Protein 9FEJ (pdb70)

Sequence (635 aa):
ASFVPLVGDPKLEGSYFSWVNNQPSAMDDYSLVKTVAAIRTAFGPSINRAPSFKDVTQLVVVTRTGVKHYKANDPQYLRFQKELADALQQFEPSKQLTLGVTGLGLTRDFGTMYTHGAVFMNPTLSPRVDRLGETGGELPSDYMLALSIMSEIYFEEFKPAKVRTNGKSKTGLPNNTKDAREKKKFFMSLMDHGTGWSSALAKGDYSYSAKYYGSAPITLPTYRDQLEKPGKKRDGYDFLGNAVVAADKSIPSKYSQGVDGLHALRRRTAYAVSYAAATPMQCFVAGCRHIALERYGETWHEHDAEDIIRRIYKYGFYELYDASAFDTGFSWKEITTMIDAIPGITDLARDYMRSVHRLPLLITSDVRGVKGAYLLNMDKYSPGLQSGVPSVSDFGKIRGAAQWSYGLMVLGAIRYQSRAQLKTEFKTLLKHGRPDFAMQNRGDDTMPLAARQKDLQKWCEIVEGFKFCKWEKDTGKKFIGRVLYQRTPESKVVAYSDIVTMLEKTFINERSMFSAHRPFAATGNVMRYEMNMAHPAFGAVMDVVDTIMLKHFGVTYKECFVGAQALEKELNNGVELPDYAGLNQATRDFILDPDVIHYKWRESDIDPRVLDMVMPTSLEPDLCEEAVHKFGFVK

Solvent-accessible surface area: 25573 Å² total; per-residue (Å²): 76,4,35,16,67,7,31,43,91,15,166,16,69,48,78,10,77,65,70,0,93,123,43,91,49,15,2,71,104,97,0,18,96,85,0,20,56,22,0,127,124,23,21,30,109,51,11,76,133,24,14,44,68,20,96,5,19,0,0,0,11,49,73,248,136,38,67,108,93,15,70,1,33,40,59,64,1,0,128,0,3,59,44,1,0,62,30,0,110,126,14,130,78,28,170,83,41,124,36,4,0,23,44,62,0,0,16,53,52,1,6,8,2,18,0,0,2,0,1,2,1,30,26,2,28,9,14,55,4,53,127,13,8,81,30,82,19,165,29,37,98,55,0,25,37,0,0,16,0,0,0,31,2,2,1,56,86,52,127,35,18,64,8,28,30,26,17,25,42,109,1,4,2,15,44,55,45,99,69,27,184,63,0,72,135,11,0,76,36,0,3,111,50,4,74,29,0,0,43,8,0,19,158,16,58,0,12,44,0,3,132,133,46,34,0,0,0,0,0,17,15,54,64,78,16,66,42,8,127,78,79,90,152,52,106,18,70,15,2,42,6,62,73,23,124,59,5,72,29,68,27,47,97,171,47,15,63,61,16,109,55,19,17,0,4,45,29,114,42,14,25,35,17,0,16,0,0,13,7,0,2,46,0,10,0,12,0,1,39,49,24,1,4,114,99,4,13,48,0,0,17,12,142,47,23,127,28,2,24,114,7,2,84,116,13,27,70,15,48,1,1,50,14,47,64,15,63,48,13,0,10,49,131,0,0,26,33,0,0,76,11,0,52,38,0,30,99,45,2,35,60,0,6,41,10,0,0,42,0,0,2,7,4,23,6,3,32,68,51,76,107,1,0,4,0,0,0,3,26,132,11,36,3,0,9,0,43,24,2,11,0,19,16,0,0,4,9,0,3,0,0,0,0,0,0,24,0,0,25,79,57,22,34,1,186,98,168,49,87,75,45,0,38,80,62,0,55,57,0,0,110,5,48,39,116,27,6,0,0,0,0,19,10,64,25,0,0,0,0,0,39,139,100,165,37,4,106,123,0,5,112,37,0,68,45,22,154,8,14,138,5,105,120,24,128,15,33,43,0,54,32,24,0,1,22,5,172,54,98,166,36,141,5,68,11,44,29,6,0,0,39,4,0,14,99,0,2,2,14,47,70,24,9,34,36,71,46,31,35,22,5,0,24,5,0,17,12,28,34,62,64,10,105,74,8,41,0,18,44,41,0,6,101,22,0,33,81,11,0,85,146,40,22,53,26,34,0,88,106,2,1,62,25,0,55,63,43,11,98,129,98,30,139,44,61,125,16,30,99,84,81,66,8,73,38,3,0,72,18,2,22,45,55,25,28,18,26,78,112,32,11,30,44,77,26,8,35,88,166,1,6,78,86,19,3,69,8,16,6,80,45,115,28,0,82,73,0,0,104,83,0,16,6,38,171

Radius of gyration: 24.79 Å; Cα contacts (8 Å, |Δi|>4): 1225; chains: 1; bounding box: 52×70×76 Å

Structure (mmCIF, N/CA/C/O backbone):
data_9FEJ
#
_entry.id   9FEJ
#
_cell.length_a   96.666
_cell.length_b   96.666
_cell.length_c   267.586
_cell.angle_alpha   90.00
_cell.angle_beta   90.00
_cell.angle_gamma   120.00
#
_symmetry.space_group_name_H-M   'P 61 2 2'
#
loop_
_entity.id
_entity.type
_entity.pdbx_description
1 polymer 'RNA-directed RNA polymerase'
2 non-polymer 'CALCIUM ION'
#
loop_
_atom_site.group_PDB
_atom_site.id
_atom_site.type_symbol
_atom_site.label_atom_id
_atom_site.label_alt_id
_atom_site.label_comp_id
_atom_site.label_asym_id
_atom_site.label_entity_id
_atom_site.label_seq_id
_atom_site.pdbx_PDB_ins_code
_atom_site.Cartn_x
_atom_site.Cartn_y
_atom_site.Cartn_z
_atom_site.occupancy
_atom_site.B_iso_or_equiv
_atom_site.auth_seq_id
_atom_site.auth_comp_id
_atom_site.auth_asym_id
_atom_site.auth_atom_id
_atom_site.pdbx_PDB_model_num
ATOM 1 N N . ALA A 1 2 ? 13.946 -13.787 2.445 1.00 79.26 2 ALA A N 1
ATOM 2 C CA . ALA A 1 2 ? 14.601 -13.799 1.141 1.00 79.48 2 ALA A CA 1
ATOM 3 C C . ALA A 1 2 ? 15.252 -15.153 0.863 1.00 78.38 2 ALA A C 1
ATOM 4 O O . ALA A 1 2 ? 16.336 -15.221 0.285 1.00 78.05 2 ALA A O 1
ATOM 6 N N . SER A 1 3 ? 14.576 -16.229 1.273 1.00 77.99 3 SER A N 1
ATOM 7 C CA . SER A 1 3 ? 15.118 -17.573 1.096 1.00 78.37 3 SER A CA 1
ATOM 8 C C . SER A 1 3 ? 14.867 -18.110 -0.310 1.00 77.74 3 SER A C 1
ATOM 9 O O . SER A 1 3 ? 15.760 -18.716 -0.913 1.00 76.56 3 SER A O 1
ATOM 12 N N . PHE A 1 4 ? 13.666 -17.908 -0.846 1.00 78.25 4 PHE A N 1
ATOM 13 C CA . PHE A 1 4 ? 13.319 -18.367 -2.185 1.00 78.50 4 PHE A CA 1
ATOM 14 C C . PHE A 1 4 ? 13.524 -17.233 -3.181 1.00 76.95 4 PHE A C 1
ATOM 15 O O . PHE A 1 4 ? 13.048 -16.114 -2.961 1.00 76.42 4 PHE A O 1
ATOM 23 N N . VAL A 1 5 ? 14.234 -17.522 -4.267 1.00 75.75 5 VAL A N 1
ATOM 24 C CA . VAL A 1 5 ? 14.527 -16.517 -5.286 1.00 75.11 5 VAL A CA 1
ATOM 25 C C . VAL A 1 5 ? 14.116 -17.046 -6.656 1.00 75.61 5 VAL A C 1
ATOM 26 O O . VAL A 1 5 ? 14.817 -17.896 -7.223 1.00 74.95 5 VAL A O 1
ATOM 30 N N . PRO A 1 6 ? 13.000 -16.586 -7.222 1.00 76.13 6 PRO A N 1
ATOM 31 C CA . PRO A 1 6 ? 12.663 -16.982 -8.595 1.00 76.63 6 PRO A CA 1
ATOM 32 C C . PRO A 1 6 ? 13.675 -16.415 -9.577 1.00 76.83 6 PRO A C 1
ATOM 33 O O . PRO A 1 6 ? 14.174 -15.300 -9.407 1.00 76.60 6 PRO A O 1
ATOM 37 N N . LEU A 1 7 ? 13.980 -17.194 -10.614 1.00 78.14 7 LEU A N 1
ATOM 38 C CA . LEU A 1 7 ? 15.077 -16.819 -11.497 1.00 79.25 7 LEU A CA 1
ATOM 39 C C . LEU A 1 7 ? 14.691 -16.852 -12.971 1.00 81.63 7 LEU A C 1
ATOM 40 O O . LEU A 1 7 ? 14.956 -15.893 -13.703 1.00 81.74 7 LEU A O 1
ATOM 45 N N . VAL A 1 8 ? 14.077 -17.945 -13.424 1.00 82.23 8 VAL A N 1
ATOM 46 C CA . VAL A 1 8 ? 13.803 -18.122 -14.847 1.00 83.97 8 VAL A CA 1
ATOM 47 C C . VAL A 1 8 ? 12.305 -18.255 -15.089 1.00 86.35 8 VAL A C 1
ATOM 48 O O . VAL A 1 8 ? 11.638 -17.283 -15.462 1.00 89.11 8 VAL A O 1
ATOM 52 N N . GLY A 1 9 ? 11.768 -19.455 -14.888 1.00 85.51 9 GLY A N 1
ATOM 53 C CA . GLY A 1 9 ? 10.359 -19.688 -15.108 1.00 86.39 9 GLY A CA 1
ATOM 54 C C . GLY A 1 9 ? 9.441 -19.184 -14.022 1.00 87.51 9 GLY A C 1
ATOM 55 O O . GLY A 1 9 ? 8.231 -19.415 -14.098 1.00 87.58 9 GLY A O 1
ATOM 56 N N . ASP A 1 10 ? 9.980 -18.484 -13.027 1.00 87.88 10 ASP A N 1
ATOM 57 C CA . ASP A 1 10 ? 9.233 -18.073 -11.841 1.00 88.51 10 ASP A CA 1
ATOM 58 C C . ASP A 1 10 ? 8.465 -19.256 -11.243 1.00 86.53 10 ASP A C 1
ATOM 59 O O . ASP A 1 10 ? 7.230 -19.237 -11.194 1.00 85.70 10 ASP A O 1
ATOM 64 N N . PRO A 1 11 ? 9.162 -20.294 -10.787 1.00 84.65 11 PRO A N 1
ATOM 65 C CA . PRO A 1 11 ? 8.473 -21.512 -10.352 1.00 83.13 11 PRO A CA 1
ATOM 66 C C . PRO A 1 11 ? 7.749 -21.311 -9.030 1.00 82.38 11 PRO A C 1
ATOM 67 O O . PRO A 1 11 ? 8.031 -20.390 -8.261 1.00 82.85 11 PRO A O 1
ATOM 71 N N . LYS A 1 12 ? 6.799 -22.207 -8.774 1.00 81.69 12 LYS A N 1
ATOM 72 C CA . LYS A 1 12 ? 5.997 -22.195 -7.555 1.00 82.35 12 LYS A CA 1
ATOM 73 C C . LYS A 1 12 ? 6.247 -23.499 -6.809 1.00 83.41 12 LYS A C 1
ATOM 74 O O . LYS A 1 12 ? 5.827 -24.569 -7.262 1.00 84.13 12 LYS A O 1
ATOM 80 N N . LEU A 1 13 ? 6.928 -23.409 -5.670 1.00 84.36 13 LEU A N 1
ATOM 81 C CA . LEU A 1 13 ? 7.232 -24.588 -4.876 1.00 85.61 13 LEU A CA 1
ATOM 82 C C . LEU A 1 13 ? 5.965 -25.165 -4.250 1.00 87.36 13 LEU A C 1
ATOM 83 O O . LEU A 1 13 ? 4.932 -24.498 -4.139 1.00 86.86 13 LEU A O 1
ATOM 88 N N . GLU A 1 14 ? 6.055 -26.429 -3.842 1.00 89.23 14 GLU A N 1
ATOM 89 C CA . GLU A 1 14 ? 4.950 -27.059 -3.139 1.00 93.43 14 GLU A CA 1
ATOM 90 C C . GLU A 1 14 ? 4.790 -26.430 -1.755 1.00 94.82 14 GLU A C 1
ATOM 91 O O . GLU A 1 14 ? 5.732 -25.872 -1.185 1.00 94.23 14 GLU A O 1
ATOM 97 N N . GLY A 1 15 ? 3.573 -26.527 -1.216 1.00 95.57 15 GLY A N 1
ATOM 98 C CA . GLY A 1 15 ? 3.267 -25.846 0.034 1.00 95.52 15 GLY A CA 1
ATOM 99 C C . GLY A 1 15 ? 4.129 -26.308 1.191 1.00 96.18 15 GLY A C 1
ATOM 100 O O . GLY A 1 15 ? 4.683 -25.491 1.931 1.00 96.98 15 GLY A O 1
ATOM 101 N N . SER A 1 16 ? 4.245 -27.626 1.371 1.00 96.42 16 SER A N 1
ATOM 102 C CA . SER A 1 16 ? 5.086 -28.153 2.441 1.00 96.53 16 SER A CA 1
ATOM 103 C C . SER A 1 16 ? 6.525 -27.677 2.292 1.00 96.32 16 SER A C 1
ATOM 104 O O . SER A 1 16 ? 7.212 -27.422 3.288 1.00 96.13 16 SER A O 1
ATOM 107 N N . TYR A 1 17 ? 6.991 -27.538 1.051 1.00 95.45 17 TYR A N 1
ATOM 108 C CA . TYR A 1 17 ? 8.337 -27.038 0.801 1.00 94.02 17 TYR A CA 1
ATOM 109 C C . TYR A 1 17 ? 8.396 -25.519 0.922 1.00 93.41 17 TYR A C 1
ATOM 110 O O . TYR A 1 17 ? 9.339 -24.977 1.508 1.00 92.43 17 TYR A O 1
ATOM 119 N N . PHE A 1 18 ? 7.390 -24.821 0.386 1.00 93.84 18 PHE A N 1
ATOM 120 C CA . PHE A 1 18 ? 7.410 -23.361 0.391 1.00 93.33 18 PHE A CA 1
ATOM 121 C C . PHE A 1 18 ? 7.240 -22.805 1.800 1.00 93.71 18 PHE A C 1
ATOM 122 O O . PHE A 1 18 ? 7.953 -21.875 2.195 1.00 92.70 18 PHE A O 1
ATOM 130 N N . SER A 1 19 ? 6.299 -23.358 2.571 1.00 94.69 19 SER A N 1
ATOM 131 C CA . SER A 1 19 ? 6.093 -22.881 3.935 1.00 95.55 19 SER A CA 1
ATOM 132 C C . SER A 1 19 ? 7.295 -23.177 4.820 1.00 95.07 19 SER A C 1
ATOM 133 O O . SER A 1 19 ? 7.525 -22.470 5.808 1.00 95.47 19 SER A O 1
ATOM 136 N N . TRP A 1 20 ? 8.068 -24.213 4.488 1.00 94.24 20 TRP A N 1
ATOM 137 C CA . TRP A 1 20 ? 9.279 -24.509 5.242 1.00 92.59 20 TRP A CA 1
ATOM 138 C C . TRP A 1 20 ? 10.431 -23.603 4.824 1.00 90.94 20 TRP A C 1
ATOM 139 O O . TRP A 1 20 ? 11.202 -23.146 5.674 1.00 90.97 20 TRP A O 1
ATOM 150 N N . VAL A 1 21 ? 10.557 -23.329 3.523 1.00 90.30 21 VAL A N 1
ATOM 151 C CA . VAL A 1 21 ? 11.626 -22.456 3.045 1.00 89.13 21 VAL A CA 1
ATOM 152 C C . VAL A 1 21 ? 11.411 -21.027 3.533 1.00 90.17 21 VAL A C 1
ATOM 153 O O . VAL A 1 21 ? 12.370 -20.320 3.866 1.00 89.34 21 VAL A O 1
ATOM 157 N N . ASN A 1 22 ? 10.152 -20.582 3.597 1.00 91.43 22 ASN A N 1
ATOM 158 C CA . ASN A 1 22 ? 9.869 -19.234 4.084 1.00 91.97 22 ASN A CA 1
ATOM 159 C C . ASN A 1 22 ? 10.278 -19.073 5.543 1.00 92.66 22 ASN A C 1
ATOM 160 O O . ASN A 1 22 ? 10.777 -18.013 5.941 1.00 92.96 22 ASN A O 1
ATOM 165 N N . ASN A 1 23 ? 10.077 -20.111 6.356 1.00 93.58 23 ASN A N 1
ATOM 166 C CA . ASN A 1 23 ? 10.468 -20.054 7.759 1.00 94.71 23 ASN A CA 1
ATOM 167 C C . ASN A 1 23 ? 11.975 -20.135 7.958 1.00 93.44 23 ASN A C 1
ATOM 168 O O . ASN A 1 23 ? 12.448 -19.881 9.071 1.00 106.41 23 ASN A O 1
ATOM 173 N N . GLN A 1 24 ? 12.733 -20.480 6.921 1.00 90.67 24 GLN A N 1
ATOM 174 C CA . GLN A 1 24 ? 14.183 -20.545 7.060 1.00 88.63 24 GLN A CA 1
ATOM 175 C C . GLN A 1 24 ? 14.792 -19.175 6.788 1.00 86.34 24 GLN A C 1
ATOM 176 O O . GLN A 1 24 ? 14.423 -18.526 5.802 1.00 85.34 24 GLN A O 1
ATOM 182 N N . PRO A 1 25 ? 15.714 -18.708 7.628 1.00 83.94 25 PRO A N 1
ATOM 183 C CA . PRO A 1 25 ? 16.303 -17.383 7.408 1.00 82.30 25 PRO A CA 1
ATOM 184 C C . PRO A 1 25 ? 17.138 -17.348 6.137 1.00 80.71 25 PRO A C 1
ATOM 185 O O . PRO A 1 25 ? 17.799 -18.325 5.776 1.00 80.90 25 PRO A O 1
ATOM 189 N N . SER A 1 26 ? 17.096 -16.206 5.458 1.00 79.61 26 SER A N 1
ATOM 190 C CA . SER A 1 26 ? 17.842 -16.046 4.219 1.00 79.51 26 SER A CA 1
ATOM 191 C C . SER A 1 26 ? 19.341 -16.076 4.488 1.00 79.57 26 SER A C 1
ATOM 192 O O . SER A 1 26 ? 19.833 -15.456 5.435 1.00 78.16 26 SER A O 1
ATOM 195 N N . ALA A 1 27 ? 20.067 -16.806 3.639 1.00 79.11 27 ALA A N 1
ATOM 196 C CA . ALA A 1 27 ? 21.507 -16.954 3.822 1.00 78.34 27 ALA A CA 1
ATOM 197 C C . ALA A 1 27 ? 22.256 -15.665 3.519 1.00 78.85 27 ALA A C 1
ATOM 198 O O . ALA A 1 27 ? 23.271 -15.374 4.161 1.00 78.86 27 ALA A O 1
ATOM 200 N N . MET A 1 28 ? 21.778 -14.886 2.555 1.00 79.79 28 MET A N 1
ATOM 201 C CA . MET A 1 28 ? 22.492 -13.719 2.064 1.00 81.85 28 MET A CA 1
ATOM 202 C C . MET A 1 28 ? 21.615 -12.481 2.177 1.00 86.70 28 MET A C 1
ATOM 203 O O . MET A 1 28 ? 20.401 -12.545 1.963 1.00 92.17 28 MET A O 1
ATOM 208 N N . ASP A 1 29 ? 22.240 -11.357 2.518 1.00 89.95 29 ASP A N 1
ATOM 209 C CA . ASP A 1 29 ? 21.541 -10.085 2.560 1.00 90.56 29 ASP A CA 1
ATOM 210 C C . ASP A 1 29 ? 21.203 -9.619 1.144 1.00 88.09 29 ASP A C 1
ATOM 211 O O . ASP A 1 29 ? 21.687 -10.162 0.147 1.00 86.88 29 ASP A O 1
ATOM 216 N N . ASP A 1 30 ? 20.356 -8.589 1.064 1.00 89.05 30 ASP A N 1
ATOM 217 C CA . ASP A 1 30 ? 19.953 -8.058 -0.234 1.00 88.49 30 ASP A CA 1
ATOM 218 C C . ASP A 1 30 ? 21.126 -7.480 -1.016 1.00 87.39 30 ASP A C 1
ATOM 219 O O . ASP A 1 30 ? 21.061 -7.417 -2.248 1.00 86.50 30 ASP A O 1
ATOM 224 N N . TYR A 1 31 ? 22.192 -7.057 -0.334 1.00 86.34 31 TYR A N 1
ATOM 225 C CA . TYR A 1 31 ? 23.367 -6.563 -1.043 1.00 85.30 31 TYR A CA 1
ATOM 226 C C . TYR A 1 31 ? 24.067 -7.689 -1.794 1.00 84.29 31 TYR A C 1
ATOM 227 O O . TYR A 1 31 ? 24.326 -7.580 -2.998 1.00 82.89 31 TYR A O 1
ATOM 236 N N . SER A 1 32 ? 24.386 -8.780 -1.094 1.00 84.77 32 SER A N 1
ATOM 237 C CA . SER A 1 32 ? 25.086 -9.885 -1.737 1.00 83.21 32 SER A CA 1
ATOM 238 C C . SER A 1 32 ? 24.167 -10.681 -2.654 1.00 81.31 32 SER A C 1
ATOM 239 O O . SER A 1 32 ? 24.631 -11.253 -3.646 1.00 79.61 32 SER A O 1
ATOM 242 N N . LEU A 1 33 ? 22.869 -10.728 -2.345 1.00 82.18 33 LEU A N 1
ATOM 243 C CA . LEU A 1 33 ? 21.943 -11.521 -3.149 1.00 81.58 33 LEU A CA 1
ATOM 244 C C . LEU A 1 33 ? 21.803 -10.946 -4.553 1.00 80.37 33 LEU A C 1
ATOM 245 O O . LEU A 1 33 ? 21.886 -11.680 -5.545 1.00 78.65 33 LEU A O 1
ATOM 250 N N . VAL A 1 34 ? 21.588 -9.633 -4.657 1.00 80.98 34 VAL A N 1
ATOM 251 C CA . VAL A 1 34 ? 21.470 -9.005 -5.970 1.00 80.95 34 VAL A CA 1
ATOM 252 C C . VAL A 1 34 ? 22.787 -9.107 -6.730 1.00 79.03 34 VAL A C 1
ATOM 253 O O . VAL A 1 34 ? 22.801 -9.314 -7.950 1.00 78.33 34 VAL A O 1
ATOM 257 N N . LYS A 1 35 ? 23.912 -8.972 -6.025 1.00 79.91 35 LYS A N 1
ATOM 258 C CA . LYS A 1 35 ? 25.213 -9.113 -6.672 1.00 79.23 35 LYS A CA 1
ATOM 259 C C . LYS A 1 35 ? 25.412 -10.530 -7.195 1.00 77.86 35 LYS A C 1
ATOM 260 O O . LYS A 1 35 ? 26.025 -10.732 -8.251 1.00 77.26 35 LYS A O 1
ATOM 266 N N . THR A 1 36 ? 24.897 -11.525 -6.471 1.00 77.69 36 THR A N 1
ATOM 267 C CA . THR A 1 36 ? 25.023 -12.912 -6.902 1.00 76.59 36 THR A CA 1
ATOM 268 C C . THR A 1 36 ? 24.036 -13.246 -8.014 1.00 75.94 36 THR A C 1
ATOM 269 O O . THR A 1 36 ? 24.399 -13.917 -8.987 1.00 75.44 36 THR A O 1
ATOM 273 N N . VAL A 1 37 ? 22.788 -12.782 -7.890 1.00 76.21 37 VAL A N 1
ATOM 274 C CA . VAL A 1 37 ? 21.787 -13.046 -8.921 1.00 75.52 37 VAL A CA 1
ATOM 275 C C . VAL A 1 37 ? 22.244 -12.486 -10.263 1.00 75.40 37 VAL A C 1
ATOM 276 O O . VAL A 1 37 ? 22.032 -13.102 -11.316 1.00 74.90 37 VAL A O 1
ATOM 280 N N . ALA A 1 38 ? 22.893 -11.320 -10.248 1.00 75.93 38 ALA A N 1
ATOM 281 C CA . ALA A 1 38 ? 23.445 -10.768 -11.479 1.00 75.33 38 ALA A CA 1
ATOM 282 C C . ALA A 1 38 ? 24.566 -11.639 -12.029 1.00 74.69 38 ALA A C 1
ATOM 283 O O . ALA A 1 38 ? 24.775 -11.683 -13.247 1.00 74.36 38 ALA A O 1
ATOM 285 N N . ALA A 1 39 ? 25.293 -12.336 -11.152 1.00 74.76 39 ALA A N 1
ATOM 286 C CA . ALA A 1 39 ? 26.396 -13.173 -11.609 1.00 74.72 39 ALA A CA 1
ATOM 287 C C . ALA A 1 39 ? 25.907 -14.520 -12.128 1.00 73.84 39 ALA A C 1
ATOM 288 O O . ALA A 1 39 ? 26.475 -15.058 -13.083 1.00 73.40 39 ALA A O 1
ATOM 290 N N . ILE A 1 40 ? 24.866 -15.089 -11.509 1.00 74.03 40 ILE A N 1
ATOM 291 C CA . ILE A 1 40 ? 24.290 -16.334 -12.017 1.00 73.73 40 ILE A CA 1
ATOM 292 C C . ILE A 1 40 ? 23.416 -16.112 -13.240 1.00 73.93 40 ILE A C 1
ATOM 293 O O . ILE A 1 40 ? 22.939 -17.088 -13.831 1.00 74.84 40 ILE A O 1
ATOM 298 N N . ARG A 1 41 ? 23.183 -14.859 -13.629 1.00 73.74 41 ARG A N 1
ATOM 299 C CA . ARG A 1 41 ? 22.560 -14.537 -14.907 1.00 72.87 41 ARG A CA 1
ATOM 300 C C . ARG A 1 41 ? 23.579 -14.187 -15.980 1.00 73.11 41 ARG A C 1
ATOM 301 O O . ARG A 1 41 ? 23.409 -14.579 -17.138 1.00 72.70 41 ARG A O 1
ATOM 309 N N . THR A 1 42 ? 24.631 -13.447 -15.620 1.00 73.96 42 THR A N 1
ATOM 310 C CA . THR A 1 42 ? 25.725 -13.195 -16.552 1.00 73.49 42 THR A CA 1
ATOM 311 C C . THR A 1 42 ? 26.322 -14.508 -17.043 1.00 73.35 42 THR A C 1
ATOM 312 O O . THR A 1 42 ? 26.368 -14.777 -18.249 1.00 73.69 42 THR A O 1
ATOM 316 N N . ALA A 1 43 ? 26.783 -15.338 -16.116 1.00 73.42 43 ALA A N 1
ATOM 317 C CA . ALA A 1 43 ? 27.150 -16.707 -16.430 1.00 73.27 43 ALA A CA 1
ATOM 318 C C . ALA A 1 43 ? 25.917 -17.602 -16.338 1.00 74.14 43 ALA A C 1
ATOM 319 O O . ALA A 1 43 ? 24.857 -17.193 -15.858 1.00 73.98 43 ALA A O 1
ATOM 321 N N . PHE A 1 44 ? 26.066 -18.838 -16.815 1.00 74.42 44 PHE A N 1
ATOM 322 C CA . PHE A 1 44 ? 24.987 -19.828 -16.808 1.00 75.40 44 PHE A CA 1
ATOM 323 C C . PHE A 1 44 ? 23.754 -19.330 -17.554 1.00 75.76 44 PHE A C 1
ATOM 324 O O . PHE A 1 44 ? 22.623 -19.672 -17.201 1.00 75.78 44 PHE A O 1
ATOM 332 N N . GLY A 1 45 ? 23.962 -18.512 -18.582 1.00 75.73 45 GLY A N 1
ATOM 333 C CA . GLY A 1 45 ? 22.884 -18.026 -19.411 1.00 75.70 45 GLY A CA 1
ATOM 334 C C . GLY A 1 45 ? 22.063 -19.146 -20.019 1.00 77.09 45 GLY A C 1
ATOM 335 O O . GLY A 1 45 ? 20.857 -19.260 -19.779 1.00 77.37 45 GLY A O 1
ATOM 336 N N . PRO A 1 46 ? 22.702 -19.998 -20.829 1.00 77.56 46 PRO A N 1
ATOM 337 C CA . PRO A 1 46 ? 21.957 -21.129 -21.405 1.00 77.36 46 PRO A CA 1
ATOM 338 C C . PRO A 1 46 ? 21.583 -22.185 -20.383 1.00 77.85 46 PRO A C 1
ATOM 339 O O . PRO A 1 46 ? 20.468 -22.717 -20.434 1.00 79.41 46 PRO A O 1
ATOM 343 N N . SER A 1 47 ? 22.486 -22.503 -19.449 1.00 77.45 47 SER A N 1
ATOM 344 C CA . SER A 1 47 ? 22.228 -23.578 -18.495 1.00 77.64 47 SER A CA 1
ATOM 345 C C . SER A 1 47 ? 21.016 -23.288 -17.621 1.00 78.12 47 SER A C 1
ATOM 346 O O . SER A 1 47 ? 20.342 -24.220 -17.168 1.00 78.21 47 SER A O 1
ATOM 349 N N . ILE A 1 48 ? 20.720 -22.012 -17.375 1.00 77.90 48 ILE A N 1
ATOM 350 C CA . ILE A 1 48 ? 19.608 -21.661 -16.500 1.00 78.52 48 ILE A CA 1
ATOM 351 C C . ILE A 1 48 ? 18.285 -21.534 -17.250 1.00 79.93 48 ILE A C 1
ATOM 352 O O . ILE A 1 48 ? 17.221 -21.680 -16.634 1.00 79.81 48 ILE A O 1
ATOM 357 N N . ASN A 1 49 ? 18.319 -21.296 -18.562 1.00 80.77 49 ASN A N 1
ATOM 358 C CA . ASN A 1 49 ? 17.117 -21.061 -19.353 1.00 81.30 49 ASN A CA 1
ATOM 359 C C . ASN A 1 49 ? 16.798 -22.207 -20.305 1.00 82.10 49 ASN A C 1
ATOM 360 O O . ASN A 1 49 ? 15.957 -22.043 -21.195 1.00 81.46 49 ASN A O 1
ATOM 365 N N . ARG A 1 50 ? 17.439 -23.359 -20.140 1.00 82.96 50 ARG A N 1
ATOM 366 C CA . ARG A 1 50 ? 17.268 -24.482 -21.048 1.00 85.72 50 ARG A CA 1
ATOM 367 C C . ARG A 1 50 ? 16.355 -25.538 -20.436 1.00 86.80 50 ARG A C 1
ATOM 368 O O . ARG A 1 50 ? 16.242 -25.659 -19.213 1.00 85.66 50 ARG A O 1
ATOM 376 N N . ALA A 1 51 ? 15.684 -26.310 -21.320 1.00 87.65 51 ALA A N 1
ATOM 377 C CA . ALA A 1 51 ? 14.856 -27.463 -21.004 1.00 87.20 51 ALA A CA 1
ATOM 378 C C . ALA A 1 51 ? 15.691 -28.740 -21.044 1.00 90.40 51 ALA A C 1
ATOM 379 O O . ALA A 1 51 ? 16.692 -28.809 -21.765 1.00 95.32 51 ALA A O 1
ATOM 381 N N . PRO A 1 52 ? 15.307 -29.765 -20.265 1.00 88.32 52 PRO A N 1
ATOM 382 C CA . PRO A 1 52 ? 16.098 -31.006 -20.223 1.00 88.83 52 PRO A CA 1
ATOM 383 C C . PRO A 1 52 ? 16.336 -31.635 -21.589 1.00 90.03 52 PRO A C 1
ATOM 384 O O . PRO A 1 52 ? 17.488 -31.806 -21.998 1.00 93.31 52 PRO A O 1
ATOM 388 N N . SER A 1 53 ? 15.260 -31.983 -22.292 1.00 89.10 53 SER A N 1
ATOM 389 C CA . SER A 1 53 ? 15.313 -32.573 -23.640 1.00 90.18 53 SER A CA 1
ATOM 390 C C . SER A 1 53 ? 16.099 -33.880 -23.550 1.00 89.69 53 SER A C 1
ATOM 391 O O . SER A 1 53 ? 15.834 -34.692 -22.647 1.00 87.72 53 SER A O 1
ATOM 394 N N . PHE A 1 54 ? 17.053 -34.131 -24.439 1.00 89.22 54 PHE A N 1
ATOM 395 C CA . PHE A 1 54 ? 17.784 -35.391 -24.451 1.00 87.10 54 PHE A CA 1
ATOM 396 C C . PHE A 1 54 ? 19.274 -35.064 -24.562 1.00 86.07 54 PHE A C 1
ATOM 397 O O . PHE A 1 54 ? 19.707 -33.916 -24.377 1.00 86.94 54 PHE A O 1
ATOM 405 N N . LYS A 1 55 ? 20.076 -36.083 -24.874 1.00 83.45 55 LYS A N 1
ATOM 406 C CA . LYS A 1 55 ? 21.525 -35.972 -24.891 1.00 80.68 55 LYS A CA 1
ATOM 407 C C . LYS A 1 55 ? 22.064 -36.180 -26.298 1.00 80.93 55 LYS A C 1
ATOM 408 O O . LYS A 1 55 ? 21.493 -36.927 -27.094 1.00 81.84 55 LYS A O 1
ATOM 414 N N . ASP A 1 56 ? 23.175 -35.515 -26.589 1.00 79.50 56 ASP A N 1
ATOM 415 C CA . ASP A 1 56 ? 23.881 -35.650 -27.860 1.00 78.72 56 ASP A CA 1
ATOM 416 C C . ASP A 1 56 ? 25.222 -36.316 -27.567 1.00 77.71 56 ASP A C 1
ATOM 417 O O . ASP A 1 56 ? 26.191 -35.644 -27.201 1.00 78.21 56 ASP A O 1
ATOM 422 N N . VAL A 1 57 ? 25.277 -37.637 -27.725 1.00 76.63 57 VAL A N 1
ATOM 423 C CA . VAL A 1 57 ? 26.446 -38.429 -27.361 1.00 75.07 57 VAL A CA 1
ATOM 424 C C . VAL A 1 57 ? 26.877 -39.261 -28.560 1.00 76.13 57 VAL A C 1
ATOM 425 O O . VAL A 1 57 ? 26.053 -39.946 -29.174 1.00 76.91 57 VAL A O 1
ATOM 429 N N . THR A 1 58 ? 28.167 -39.203 -28.888 1.00 75.25 58 THR A N 1
ATOM 430 C CA . THR A 1 58 ? 28.756 -40.068 -29.903 1.00 75.41 58 THR A CA 1
ATOM 431 C C . THR A 1 58 ? 29.287 -41.325 -29.225 1.00 75.07 58 THR A C 1
ATOM 432 O O . THR A 1 58 ? 30.200 -41.250 -28.394 1.00 75.05 58 THR A O 1
ATOM 436 N N . GLN A 1 59 ? 28.716 -42.476 -29.575 1.00 75.09 59 GLN A N 1
ATOM 437 C CA . GLN A 1 59 ? 29.052 -43.732 -28.917 1.00 75.20 59 GLN A CA 1
ATOM 438 C C . GLN A 1 59 ? 30.102 -44.547 -29.658 1.00 75.19 59 GLN A C 1
ATOM 439 O O . GLN A 1 59 ? 30.893 -45.244 -29.013 1.00 74.41 59 GLN A O 1
ATOM 445 N N . LEU A 1 60 ? 30.132 -44.484 -30.987 1.00 76.24 60 LEU A N 1
ATOM 446 C CA . LEU A 1 60 ? 31.048 -45.298 -31.771 1.00 76.16 60 LEU A CA 1
ATOM 447 C C . LEU A 1 60 ? 31.569 -44.493 -32.951 1.00 76.75 60 LEU A C 1
ATOM 448 O O . LEU A 1 60 ? 30.808 -43.780 -33.611 1.00 77.63 60 LEU A O 1
ATOM 453 N N . VAL A 1 61 ? 32.869 -44.611 -33.208 1.00 76.44 61 VAL A N 1
ATOM 454 C CA . VAL A 1 61 ? 33.527 -43.949 -34.329 1.00 77.57 61 VAL A CA 1
ATOM 455 C C . VAL A 1 61 ? 34.219 -45.029 -35.150 1.00 78.92 61 VAL A C 1
ATOM 456 O O . VAL A 1 61 ? 35.205 -45.626 -34.698 1.00 78.63 61 VAL A O 1
ATOM 460 N N . VAL A 1 62 ? 33.708 -45.279 -36.355 1.00 79.84 62 VAL A N 1
ATOM 461 C CA . VAL A 1 62 ? 34.205 -46.343 -37.220 1.00 80.89 62 VAL A CA 1
ATOM 462 C C . VAL A 1 62 ? 35.168 -45.744 -38.234 1.00 81.66 62 VAL A C 1
ATOM 463 O O . VAL A 1 62 ? 34.813 -44.806 -38.960 1.00 81.87 62 VAL A O 1
ATOM 467 N N . VAL A 1 63 ? 36.380 -46.289 -38.292 1.00 81.90 63 VAL A N 1
ATOM 468 C CA . VAL A 1 63 ? 37.412 -45.833 -39.216 1.00 83.13 63 VAL A CA 1
ATOM 469 C C . VAL A 1 63 ? 37.525 -46.842 -40.350 1.00 84.21 63 VAL A C 1
ATOM 470 O O . VAL A 1 63 ? 37.802 -48.025 -40.116 1.00 84.28 63 VAL A O 1
ATOM 474 N N . THR A 1 64 ? 37.313 -46.377 -41.579 1.00 84.41 64 THR A N 1
ATOM 475 C CA . THR A 1 64 ? 37.408 -47.211 -42.766 1.00 84.12 64 THR A CA 1
ATOM 476 C C . THR A 1 64 ? 38.346 -46.546 -43.765 1.00 84.95 64 THR A C 1
ATOM 477 O O . THR A 1 64 ? 38.665 -45.359 -43.651 1.00 84.88 64 THR A O 1
ATOM 481 N N . ARG A 1 65 ? 38.798 -47.333 -44.746 1.00 85.35 65 ARG A N 1
ATOM 482 C CA . ARG A 1 65 ? 39.635 -46.785 -45.808 1.00 86.25 65 ARG A CA 1
ATOM 483 C C . ARG A 1 65 ? 38.906 -45.704 -46.595 1.00 86.53 65 ARG A C 1
ATOM 484 O O . ARG A 1 65 ? 39.540 -44.773 -47.106 1.00 87.16 65 ARG A O 1
ATOM 492 N N . THR A 1 66 ? 37.582 -45.806 -46.700 1.00 85.92 66 THR A N 1
ATOM 493 C CA . THR A 1 66 ? 36.788 -44.876 -47.494 1.00 85.85 66 THR A CA 1
ATOM 494 C C . THR A 1 66 ? 36.366 -43.646 -46.695 1.00 86.34 66 THR A C 1
ATOM 495 O O . THR A 1 66 ? 36.526 -42.515 -47.164 1.00 86.84 66 THR A O 1
ATOM 499 N N . GLY A 1 67 ? 35.827 -43.847 -45.495 1.00 86.06 67 GLY A N 1
ATOM 500 C CA . GLY A 1 67 ? 35.384 -42.730 -44.684 1.00 85.83 67 GLY A CA 1
ATOM 501 C C . GLY A 1 67 ? 35.313 -43.112 -43.222 1.00 84.91 67 GLY A C 1
ATOM 502 O O . GLY A 1 67 ? 35.624 -44.239 -42.831 1.00 85.29 67 GLY A O 1
ATOM 503 N N . VAL A 1 68 ? 34.899 -42.142 -42.409 1.00 86.19 68 VAL A N 1
ATOM 504 C CA . VAL A 1 68 ? 34.749 -42.315 -40.969 1.00 83.94 68 VAL A CA 1
ATOM 505 C C . VAL A 1 68 ? 33.357 -41.836 -40.584 1.00 83.36 68 VAL A C 1
ATOM 506 O O . VAL A 1 68 ? 33.000 -40.681 -40.849 1.00 83.07 68 VAL A O 1
ATOM 510 N N . LYS A 1 69 ? 32.574 -42.714 -39.963 1.00 83.14 69 LYS A N 1
ATOM 511 C CA . LYS A 1 69 ? 31.186 -42.432 -39.623 1.00 83.25 69 LYS A CA 1
ATOM 512 C C . LYS A 1 69 ? 31.018 -42.418 -38.111 1.00 82.04 69 LYS A C 1
ATOM 513 O O . LYS A 1 69 ? 31.471 -43.339 -37.423 1.00 81.40 69 LYS A O 1
ATOM 519 N N . HIS A 1 70 ? 30.367 -41.375 -37.602 1.00 81.53 70 HIS A N 1
ATOM 520 C CA . HIS A 1 70 ? 30.062 -41.264 -36.183 1.00 80.48 70 HIS A CA 1
ATOM 521 C C . HIS A 1 70 ? 28.657 -41.791 -35.922 1.00 81.00 70 HIS A C 1
ATOM 522 O O . HIS A 1 70 ? 27.696 -41.361 -36.568 1.00 81.68 70 HIS A O 1
ATOM 529 N N . TYR A 1 71 ? 28.542 -42.720 -34.977 1.00 80.33 71 TYR A N 1
ATOM 530 C CA . TYR A 1 71 ? 27.263 -43.306 -34.592 1.00 80.71 71 TYR A CA 1
ATOM 531 C C . TYR A 1 71 ? 26.860 -42.731 -33.240 1.00 79.19 71 TYR A C 1
ATOM 532 O O . TYR A 1 71 ? 27.510 -43.003 -32.224 1.00 78.03 71 TYR A O 1
ATOM 541 N N . LYS A 1 72 ? 25.793 -41.940 -33.230 1.00 79.35 72 LYS A N 1
ATOM 542 C CA . LYS A 1 72 ? 25.306 -41.326 -32.006 1.00 78.49 72 LYS A CA 1
ATOM 543 C C . LYS A 1 72 ? 24.322 -42.250 -31.293 1.00 78.39 72 LYS A C 1
ATOM 544 O O . LYS A 1 72 ? 23.891 -43.277 -31.823 1.00 78.71 72 LYS A O 1
ATOM 550 N N . ALA A 1 73 ? 23.965 -41.865 -30.065 1.00 77.94 73 ALA A N 1
ATOM 551 C CA . ALA A 1 73 ? 23.091 -42.700 -29.249 1.00 77.97 73 ALA A CA 1
ATOM 552 C C . ALA A 1 73 ? 21.669 -42.740 -29.792 1.00 79.01 73 ALA A C 1
ATOM 553 O O . ALA A 1 73 ? 20.958 -43.731 -29.587 1.00 79.08 73 ALA A O 1
ATOM 555 N N . ASN A 1 74 ? 21.236 -41.687 -30.482 1.00 79.49 74 ASN A N 1
ATOM 556 C CA . ASN A 1 74 ? 19.881 -41.601 -31.007 1.00 80.24 74 ASN A CA 1
ATOM 557 C C . ASN A 1 74 ? 19.798 -41.945 -32.490 1.00 81.72 74 ASN A C 1
ATOM 558 O O . ASN A 1 74 ? 18.732 -41.784 -33.092 1.00 82.65 74 ASN A O 1
ATOM 563 N N . ASP A 1 75 ? 20.890 -42.413 -33.089 1.00 81.50 75 ASP A N 1
ATOM 564 C CA . ASP A 1 75 ? 20.855 -42.791 -34.493 1.00 82.62 75 ASP A CA 1
ATOM 565 C C . ASP A 1 75 ? 20.037 -44.068 -34.675 1.00 83.49 75 ASP A C 1
ATOM 566 O O . ASP A 1 75 ? 20.143 -44.996 -33.867 1.00 82.40 75 ASP A O 1
ATOM 571 N N . PRO A 1 76 ? 19.208 -44.143 -35.721 1.00 84.71 76 PRO A N 1
ATOM 572 C CA . PRO A 1 76 ? 18.396 -45.356 -35.917 1.00 83.89 76 PRO A CA 1
ATOM 573 C C . PRO A 1 76 ? 19.227 -46.595 -36.202 1.00 83.63 76 PRO A C 1
ATOM 574 O O . PRO A 1 76 ? 18.878 -47.688 -35.738 1.00 82.37 76 PRO A O 1
ATOM 578 N N . GLN A 1 77 ? 20.319 -46.458 -36.958 1.00 85.03 77 GLN A N 1
ATOM 579 C CA . GLN A 1 77 ? 21.164 -47.612 -37.241 1.00 86.69 77 GLN A CA 1
ATOM 580 C C . GLN A 1 77 ? 21.885 -48.096 -35.990 1.00 84.47 77 GLN A C 1
ATOM 581 O O . GLN A 1 77 ? 22.131 -49.299 -35.843 1.00 84.04 77 GLN A O 1
ATOM 587 N N . TYR A 1 78 ? 22.226 -47.183 -35.078 1.00 83.13 78 TYR A N 1
ATOM 588 C CA . TYR A 1 78 ? 22.891 -47.584 -33.845 1.00 81.08 78 TYR A CA 1
ATOM 589 C C . TYR A 1 78 ? 21.919 -48.201 -32.848 1.00 79.76 78 TYR A C 1
ATOM 590 O O . TYR A 1 78 ? 22.322 -49.045 -32.040 1.00 79.18 78 TYR A O 1
ATOM 599 N N . LEU A 1 79 ? 20.647 -47.797 -32.885 1.00 80.08 79 LEU A N 1
ATOM 600 C CA . LEU A 1 79 ? 19.665 -48.377 -31.976 1.00 79.62 79 LEU A CA 1
ATOM 601 C C . LEU A 1 79 ? 19.288 -49.795 -32.385 1.00 79.77 79 LEU A C 1
ATOM 602 O O . LEU A 1 79 ? 18.983 -50.626 -31.522 1.00 78.97 79 LEU A O 1
ATOM 607 N N . ARG A 1 80 ? 19.298 -50.091 -33.687 1.00 80.56 80 ARG A N 1
ATOM 608 C CA . ARG A 1 80 ? 19.045 -51.459 -34.127 1.00 79.71 80 ARG A CA 1
ATOM 609 C C . ARG A 1 80 ? 20.208 -52.380 -33.780 1.00 78.52 80 ARG A C 1
ATOM 610 O O . ARG A 1 80 ? 19.995 -53.564 -33.494 1.00 78.12 80 ARG A O 1
ATOM 618 N N . PHE A 1 81 ? 21.437 -51.859 -33.798 1.00 78.74 81 PHE A N 1
ATOM 619 C CA . PHE A 1 81 ? 22.578 -52.642 -33.335 1.00 78.36 81 PHE A CA 1
ATOM 620 C C . PHE A 1 81 ? 22.508 -52.878 -31.831 1.00 77.17 81 PHE A C 1
ATOM 621 O O . PHE A 1 81 ? 22.798 -53.981 -31.354 1.00 76.47 81 PHE A O 1
ATOM 629 N N . GLN A 1 82 ? 22.128 -51.849 -31.070 1.00 76.68 82 GLN A N 1
ATOM 630 C CA . GLN A 1 82 ? 22.038 -51.989 -29.620 1.00 75.38 82 GLN A CA 1
ATOM 631 C C . GLN A 1 82 ? 20.930 -52.958 -29.225 1.00 75.59 82 GLN A C 1
ATOM 632 O O . GLN A 1 82 ? 21.100 -53.760 -28.300 1.00 74.96 82 GLN A O 1
ATOM 638 N N . LYS A 1 83 ? 19.788 -52.899 -29.917 1.00 76.01 83 LYS A N 1
ATOM 639 C CA . LYS A 1 83 ? 18.685 -53.804 -29.608 1.00 76.55 83 LYS A CA 1
ATOM 640 C C . LYS A 1 83 ? 19.058 -55.250 -29.904 1.00 76.98 83 LYS A C 1
ATOM 641 O O . LYS A 1 83 ? 18.705 -56.159 -29.143 1.00 75.89 83 LYS A O 1
ATOM 647 N N . GLU A 1 84 ? 19.775 -55.484 -31.005 1.00 77.84 84 GLU A N 1
ATOM 648 C CA . GLU A 1 84 ? 20.162 -56.847 -31.353 1.00 78.24 84 GLU A CA 1
ATOM 649 C C . GLU A 1 84 ? 21.261 -57.362 -30.432 1.00 77.10 84 GLU A C 1
ATOM 650 O O . GLU A 1 84 ? 21.241 -58.530 -30.027 1.00 77.59 84 GLU A O 1
ATOM 656 N N . LEU A 1 85 ? 22.228 -56.507 -30.089 1.00 76.30 85 LEU A N 1
ATOM 657 C CA . LEU A 1 85 ? 23.280 -56.922 -29.168 1.00 76.16 85 LEU A CA 1
ATOM 658 C C . LEU A 1 85 ? 22.718 -57.194 -27.779 1.00 76.29 85 LEU A C 1
ATOM 659 O O . LEU A 1 85 ? 23.166 -58.119 -27.092 1.00 76.55 85 LEU A O 1
ATOM 664 N N . ALA A 1 86 ? 21.731 -56.403 -27.351 1.00 76.23 86 ALA A N 1
ATOM 665 C CA . ALA A 1 86 ? 21.096 -56.649 -26.060 1.00 76.01 86 ALA A CA 1
ATOM 666 C C . ALA A 1 86 ? 20.309 -57.954 -26.073 1.00 77.06 86 ALA A C 1
ATOM 667 O O . ALA A 1 86 ? 20.341 -58.713 -25.097 1.00 78.76 86 ALA A O 1
ATOM 669 N N . ASP A 1 87 ? 19.596 -58.231 -27.168 1.00 77.23 87 ASP A N 1
ATOM 670 C CA . ASP A 1 87 ? 18.884 -59.500 -27.282 1.00 77.81 87 ASP A CA 1
ATOM 671 C C . ASP A 1 87 ? 19.854 -60.673 -27.340 1.00 78.16 87 ASP A C 1
ATOM 672 O O . ASP A 1 87 ? 19.616 -61.714 -26.717 1.00 78.71 87 ASP A O 1
ATOM 677 N N . ALA A 1 88 ? 20.953 -60.523 -28.082 1.00 77.34 88 ALA A N 1
ATOM 678 C CA . ALA A 1 88 ? 21.921 -61.604 -28.210 1.00 77.25 88 ALA A CA 1
ATOM 679 C C . ALA A 1 88 ? 22.683 -61.860 -26.917 1.00 77.75 88 ALA A C 1
ATOM 680 O O . ALA A 1 88 ? 23.228 -62.955 -26.741 1.00 79.24 88 ALA A O 1
ATOM 682 N N . LEU A 1 89 ? 22.736 -60.884 -26.014 1.00 77.48 89 LEU A N 1
ATOM 683 C CA . LEU A 1 89 ? 23.421 -61.044 -24.739 1.00 77.94 89 LEU A CA 1
ATOM 684 C C . LEU A 1 89 ? 22.489 -61.469 -23.611 1.00 79.11 89 LEU A C 1
ATOM 685 O O . LEU A 1 89 ? 22.936 -61.575 -22.464 1.00 79.09 89 LEU A O 1
ATOM 690 N N . GLN A 1 90 ? 21.211 -61.712 -23.905 1.00 79.99 90 GLN A N 1
ATOM 691 C CA . GLN A 1 90 ? 20.287 -62.225 -22.903 1.00 81.51 90 GLN A CA 1
ATOM 692 C C . GLN A 1 90 ? 20.477 -63.709 -22.630 1.00 81.59 90 GLN A C 1
ATOM 693 O O . GLN A 1 90 ? 19.958 -64.208 -21.625 1.00 81.38 90 GLN A O 1
ATOM 699 N N . GLN A 1 91 ? 21.204 -64.421 -23.495 1.00 81.93 91 GLN A N 1
ATOM 700 C CA . GLN A 1 91 ? 21.492 -65.827 -23.237 1.00 83.03 91 GLN A CA 1
ATOM 701 C C . GLN A 1 91 ? 22.342 -66.000 -21.986 1.00 81.94 91 GLN A C 1
ATOM 702 O O . GLN A 1 91 ? 22.307 -67.061 -21.352 1.00 81.36 91 GLN A O 1
ATOM 708 N N . PHE A 1 92 ? 23.109 -64.976 -21.619 1.00 80.90 92 PHE A N 1
ATOM 709 C CA . PHE A 1 92 ? 23.930 -65.029 -20.420 1.00 80.80 92 PHE A CA 1
ATOM 710 C C . PHE A 1 92 ? 23.103 -64.672 -19.192 1.00 81.62 92 PHE A C 1
ATOM 711 O O . PHE A 1 92 ? 22.207 -63.825 -19.252 1.00 82.46 92 PHE A O 1
ATOM 719 N N . GLU A 1 93 ? 23.409 -65.323 -18.079 1.00 82.04 93 GLU A N 1
ATOM 720 C CA . GLU A 1 93 ? 22.724 -65.114 -16.815 1.00 82.84 93 GLU A CA 1
ATOM 721 C C . GLU A 1 93 ? 23.757 -65.099 -15.701 1.00 81.21 93 GLU A C 1
ATOM 722 O O . GLU A 1 93 ? 24.875 -65.597 -15.877 1.00 80.41 93 GLU A O 1
ATOM 728 N N . PRO A 1 94 ? 23.423 -64.517 -14.547 1.00 80.82 94 PRO A N 1
ATOM 729 C CA . PRO A 1 94 ? 24.364 -64.530 -13.418 1.00 80.84 94 PRO A CA 1
ATOM 730 C C . PRO A 1 94 ? 24.721 -65.953 -13.014 1.00 82.35 94 PRO A C 1
ATOM 731 O O . PRO A 1 94 ? 23.847 -66.803 -12.822 1.00 82.70 94 PRO A O 1
ATOM 735 N N . SER A 1 95 ? 26.020 -66.207 -12.887 1.00 82.39 95 SER A N 1
ATOM 736 C CA . SER A 1 95 ? 26.513 -67.548 -12.629 1.00 84.44 95 SER A CA 1
ATOM 737 C C . SER A 1 95 ? 26.419 -67.888 -11.144 1.00 85.93 95 SER A C 1
ATOM 738 O O . SER A 1 95 ? 26.102 -67.048 -10.298 1.00 85.66 95 SER A O 1
ATOM 741 N N . LYS A 1 96 ? 26.709 -69.148 -10.835 1.00 87.38 96 LYS A N 1
ATOM 742 C CA . LYS A 1 96 ? 26.621 -69.650 -9.473 1.00 88.29 96 LYS A CA 1
ATOM 743 C C . LYS A 1 96 ? 27.781 -69.143 -8.625 1.00 88.13 96 LYS A C 1
ATOM 744 O O . LYS A 1 96 ? 28.888 -68.912 -9.119 1.00 87.63 96 LYS A O 1
ATOM 750 N N . GLN A 1 97 ? 27.547 -68.982 -7.329 1.00 89.32 97 GLN A N 1
ATOM 751 C CA . GLN A 1 97 ? 28.596 -68.457 -6.458 1.00 90.65 97 GLN A CA 1
ATOM 752 C C . GLN A 1 97 ? 29.200 -69.526 -5.555 1.00 90.18 97 GLN A C 1
ATOM 753 O O . GLN A 1 97 ? 28.529 -70.036 -4.659 1.00 89.79 97 GLN A O 1
ATOM 759 N N . LEU A 1 98 ? 30.464 -69.862 -5.786 1.00 90.82 98 LEU A N 1
ATOM 760 C CA . LEU A 1 98 ? 31.148 -70.847 -4.951 1.00 92.00 98 LEU A CA 1
ATOM 761 C C . LEU A 1 98 ? 31.423 -70.294 -3.564 1.00 93.12 98 LEU A C 1
ATOM 762 O O . LEU A 1 98 ? 31.299 -69.091 -3.335 1.00 92.44 98 LEU A O 1
ATOM 767 N N . THR A 1 99 ? 31.802 -71.168 -2.639 1.00 93.85 99 THR A N 1
ATOM 768 C CA . THR A 1 99 ? 32.083 -70.744 -1.269 1.00 94.31 99 THR A CA 1
ATOM 769 C C . THR A 1 99 ? 32.796 -69.398 -1.196 1.00 92.72 99 THR A C 1
ATOM 770 O O . THR A 1 99 ? 32.421 -68.541 -0.398 1.00 92.73 99 THR A O 1
ATOM 774 N N . LEU A 1 100 ? 33.822 -69.208 -2.018 1.00 91.78 100 LEU A N 1
ATOM 775 C CA . LEU A 1 100 ? 34.592 -67.971 -1.963 1.00 90.81 100 LEU A CA 1
ATOM 776 C C . LEU A 1 100 ? 34.506 -67.143 -3.246 1.00 89.74 100 LEU A C 1
ATOM 777 O O . LEU A 1 100 ? 35.440 -66.386 -3.538 1.00 88.61 100 LEU A O 1
ATOM 782 N N . GLY A 1 101 ? 33.435 -67.254 -4.014 1.00 89.36 101 GLY A N 1
ATOM 783 C CA . GLY A 1 101 ? 33.287 -66.416 -5.190 1.00 87.66 101 GLY A CA 1
ATOM 784 C C . GLY A 1 101 ? 32.502 -67.110 -6.282 1.00 88.04 101 GLY A C 1
ATOM 785 O O . GLY A 1 101 ? 32.201 -68.300 -6.217 1.00 88.95 101 GLY A O 1
ATOM 786 N N . VAL A 1 102 ? 32.173 -66.322 -7.311 1.00 86.60 102 VAL A N 1
ATOM 787 C CA . VAL A 1 102 ? 31.426 -66.824 -8.459 1.00 86.49 102 VAL A CA 1
ATOM 788 C C . VAL A 1 102 ? 32.319 -67.741 -9.292 1.00 87.16 102 VAL A C 1
ATOM 789 O O . VAL A 1 102 ? 33.551 -67.613 -9.293 1.00 87.33 102 VAL A O 1
ATOM 793 N N . THR A 1 103 ? 31.698 -68.680 -10.002 1.00 87.52 103 THR A N 1
ATOM 794 C CA . THR A 1 103 ? 32.408 -69.680 -10.794 1.00 87.54 103 THR A CA 1
ATOM 795 C C . THR A 1 103 ? 31.929 -69.648 -12.245 1.00 86.89 103 THR A C 1
ATOM 796 O O . THR A 1 103 ? 31.036 -68.882 -12.614 1.00 86.32 103 THR A O 1
ATOM 800 N N . GLY A 1 104 ? 32.538 -70.503 -13.066 1.00 86.99 104 GLY A N 1
ATOM 801 C CA . GLY A 1 104 ? 32.144 -70.595 -14.467 1.00 86.45 104 GLY A CA 1
ATOM 802 C C . GLY A 1 104 ? 32.445 -69.303 -15.198 1.00 84.62 104 GLY A C 1
ATOM 803 O O . GLY A 1 104 ? 33.573 -68.799 -15.178 1.00 84.51 104 GLY A O 1
ATOM 804 N N . LEU A 1 105 ? 31.434 -68.762 -15.870 1.00 83.31 105 LEU A N 1
ATOM 805 C CA . LEU A 1 105 ? 31.548 -67.422 -16.425 1.00 81.53 105 LEU A CA 1
ATOM 806 C C . LEU A 1 105 ? 31.473 -66.413 -15.289 1.00 84.68 105 LEU A C 1
ATOM 807 O O . LEU A 1 105 ? 30.558 -66.470 -14.463 1.00 88.66 105 LEU A O 1
ATOM 812 N N . GLY A 1 106 ? 32.433 -65.493 -15.236 1.00 83.72 106 GLY A N 1
ATOM 813 C CA . GLY A 1 106 ? 32.483 -64.540 -14.141 1.00 80.31 106 GLY A CA 1
ATOM 814 C C . GLY A 1 106 ? 31.416 -63.468 -14.225 1.00 79.51 106 GLY A C 1
ATOM 815 O O . GLY A 1 106 ? 31.727 -62.273 -14.199 1.00 78.44 106 GLY A O 1
ATOM 816 N N . LEU A 1 107 ? 30.153 -63.877 -14.323 1.00 79.93 107 LEU A N 1
ATOM 817 C CA . LEU A 1 107 ? 29.039 -62.955 -14.503 1.00 78.44 107 LEU A CA 1
ATOM 818 C C . LEU A 1 107 ? 28.293 -62.780 -13.187 1.00 78.59 107 LEU A C 1
ATOM 819 O O . LEU A 1 107 ? 27.761 -63.749 -12.636 1.00 79.41 107 LEU A O 1
ATOM 824 N N . THR A 1 108 ? 28.248 -61.543 -12.698 1.00 77.24 108 THR A N 1
ATOM 825 C CA . THR A 1 108 ? 27.488 -61.194 -11.507 1.00 77.71 108 THR A CA 1
ATOM 826 C C . THR A 1 108 ? 26.106 -60.649 -11.833 1.00 76.73 108 THR A C 1
ATOM 827 O O . THR A 1 108 ? 25.297 -60.455 -10.918 1.00 78.06 108 THR A O 1
ATOM 831 N N . ARG A 1 109 ? 25.826 -60.402 -13.109 1.00 76.57 109 ARG A N 1
ATOM 832 C CA . ARG A 1 109 ? 24.581 -59.817 -13.581 1.00 76.52 109 ARG A CA 1
ATOM 833 C C . ARG A 1 109 ? 24.534 -59.968 -15.094 1.00 77.06 109 ARG A C 1
ATOM 834 O O . ARG A 1 109 ? 25.575 -59.977 -15.756 1.00 76.22 109 ARG A O 1
ATOM 842 N N . ASP A 1 110 ? 23.336 -60.110 -15.647 1.00 77.54 110 ASP A N 1
ATOM 843 C CA . ASP A 1 110 ? 23.200 -60.264 -17.090 1.00 78.76 110 ASP A CA 1
ATOM 844 C C . ASP A 1 110 ? 23.364 -58.921 -17.786 1.00 77.93 110 ASP A C 1
ATOM 845 O O . ASP A 1 110 ? 23.357 -57.877 -17.135 1.00 77.11 110 ASP A O 1
ATOM 850 N N . PHE A 1 111 ? 23.508 -58.941 -19.107 1.00 76.42 111 PHE A N 1
ATOM 851 C CA . PHE A 1 111 ? 23.634 -57.698 -19.858 1.00 75.07 111 PHE A CA 1
ATOM 852 C C . PHE A 1 111 ? 22.264 -57.083 -20.084 1.00 74.99 111 PHE A C 1
ATOM 853 O O . PHE A 1 111 ? 21.896 -56.771 -21.217 1.00 73.96 111 PHE A O 1
ATOM 861 N N . GLY A 1 112 ? 21.506 -56.906 -19.008 1.00 76.93 112 GLY A N 1
ATOM 862 C CA . GLY A 1 112 ? 20.175 -56.340 -19.124 1.00 76.71 112 GLY A CA 1
ATOM 863 C C . GLY A 1 112 ? 20.205 -54.834 -19.257 1.00 75.14 112 GLY A C 1
ATOM 864 O O . GLY A 1 112 ? 19.421 -54.256 -20.009 1.00 75.72 112 GLY A O 1
ATOM 865 N N . THR A 1 113 ? 21.109 -54.188 -18.528 1.00 73.89 113 THR A N 1
ATOM 866 C CA . THR A 1 113 ? 21.196 -52.743 -18.583 1.00 73.89 113 THR A CA 1
ATOM 867 C C . THR A 1 113 ? 21.463 -52.274 -19.996 1.00 73.23 113 THR A C 1
ATOM 868 O O . THR A 1 113 ? 21.355 -51.087 -20.290 1.00 73.38 113 THR A O 1
ATOM 872 N N . MET A 1 114 ? 21.814 -53.200 -20.877 1.00 72.83 114 MET A N 1
ATOM 873 C CA . MET A 1 114 ? 22.158 -52.813 -22.241 1.00 72.58 114 MET A CA 1
ATOM 874 C C . MET A 1 114 ? 20.961 -52.315 -23.042 1.00 72.61 114 MET A C 1
ATOM 875 O O . MET A 1 114 ? 21.145 -51.883 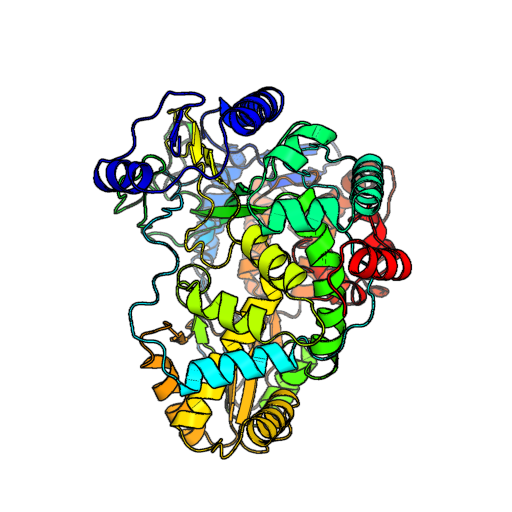-24.186 1.00 71.14 114 MET A O 1
ATOM 880 N N . TYR A 1 115 ? 19.753 -52.362 -22.483 1.00 73.58 115 TYR A N 1
ATOM 881 C CA . TYR A 1 115 ? 18.566 -51.824 -23.133 1.00 74.70 115 TYR A CA 1
ATOM 882 C C . TYR A 1 115 ? 18.352 -50.345 -22.834 1.00 75.59 115 TYR A C 1
ATOM 883 O O . TYR A 1 115 ? 17.336 -49.782 -23.253 1.00 76.63 115 TYR A O 1
ATOM 892 N N . THR A 1 116 ? 19.278 -49.709 -22.123 1.00 75.17 116 THR A N 1
ATOM 893 C CA . THR A 1 116 ? 19.114 -48.316 -21.736 1.00 75.46 116 THR A CA 1
ATOM 894 C C . THR A 1 116 ? 19.458 -47.400 -22.902 1.00 74.38 116 THR A C 1
ATOM 895 O O . THR A 1 116 ? 20.550 -47.489 -23.470 1.00 73.43 116 THR A O 1
ATOM 899 N N . HIS A 1 117 ? 18.521 -46.525 -23.259 1.00 74.96 117 HIS A N 1
ATOM 900 C CA . HIS A 1 117 ? 18.732 -45.595 -24.362 1.00 75.11 117 HIS A CA 1
ATOM 901 C C . HIS A 1 117 ? 19.802 -44.579 -23.981 1.00 75.32 117 HIS A C 1
ATOM 902 O O . HIS A 1 117 ? 19.658 -43.855 -22.990 1.00 75.98 117 HIS A O 1
ATOM 909 N N . GLY A 1 118 ? 20.872 -44.519 -24.774 1.00 74.87 118 GLY A N 1
ATOM 910 C CA . GLY A 1 118 ? 22.028 -43.705 -24.438 1.00 75.46 118 GLY A CA 1
ATOM 911 C C . GLY A 1 118 ? 21.794 -42.208 -24.470 1.00 76.41 118 GLY A C 1
ATOM 912 O O . GLY A 1 118 ? 22.648 -41.461 -23.981 1.00 75.90 118 GLY A O 1
ATOM 913 N N . ALA A 1 119 ? 20.668 -41.752 -25.024 1.00 76.82 119 ALA A N 1
ATOM 914 C CA . ALA A 1 119 ? 20.400 -40.326 -25.145 1.00 77.67 119 ALA A CA 1
ATOM 915 C C . ALA A 1 119 ? 19.210 -39.846 -24.329 1.00 78.78 119 ALA A C 1
ATOM 916 O O . ALA A 1 119 ? 19.123 -38.647 -24.047 1.00 80.19 119 ALA A O 1
ATOM 918 N N . VAL A 1 120 ? 18.302 -40.736 -23.941 1.00 78.05 120 VAL A N 1
ATOM 919 C CA . VAL A 1 120 ? 17.085 -40.362 -23.230 1.00 78.75 120 VAL A CA 1
ATOM 920 C C . VAL A 1 120 ? 17.252 -40.713 -21.759 1.00 79.09 120 VAL A C 1
ATOM 921 O O . VAL A 1 120 ? 17.538 -41.866 -21.415 1.00 78.66 120 VAL A O 1
ATOM 925 N N . PHE A 1 121 ? 17.074 -39.722 -20.891 1.00 80.26 121 PHE A N 1
ATOM 926 C CA . PHE A 1 121 ? 17.053 -39.934 -19.454 1.00 80.23 121 PHE A CA 1
ATOM 927 C C . PHE A 1 121 ? 15.623 -39.840 -18.938 1.00 80.26 121 PHE A C 1
ATOM 928 O O . PHE A 1 121 ? 14.744 -39.257 -19.579 1.00 80.20 121 PHE A O 1
ATOM 936 N N . MET A 1 122 ? 15.401 -40.430 -17.766 1.00 79.91 122 MET A N 1
ATOM 937 C CA . MET A 1 122 ? 14.063 -40.491 -17.195 1.00 80.10 122 MET A CA 1
ATOM 938 C C . MET A 1 122 ? 13.532 -39.093 -16.902 1.00 80.13 122 MET A C 1
ATOM 939 O O . MET A 1 122 ? 14.291 -38.148 -16.671 1.00 81.03 122 MET A O 1
ATOM 944 N N . ASN A 1 123 ? 12.206 -38.969 -16.916 1.00 79.92 123 ASN A N 1
ATOM 945 C CA . ASN A 1 123 ? 11.539 -37.711 -16.632 1.00 79.48 123 ASN A CA 1
ATOM 946 C C . ASN A 1 123 ? 10.412 -37.962 -15.637 1.00 79.72 123 ASN A C 1
ATOM 947 O O . ASN A 1 123 ? 9.566 -38.844 -15.869 1.00 80.29 123 ASN A O 1
ATOM 952 N N . PRO A 1 124 ? 10.358 -37.216 -14.524 1.00 79.39 124 PRO A N 1
ATOM 953 C CA . PRO A 1 124 ? 11.333 -36.171 -14.198 1.00 79.49 124 PRO A CA 1
ATOM 954 C C . PRO A 1 124 ? 12.612 -36.722 -13.577 1.00 81.18 124 PRO A C 1
ATOM 955 O O . PRO A 1 124 ? 12.569 -37.731 -12.872 1.00 81.63 124 PRO A O 1
ATOM 959 N N . THR A 1 125 ? 13.737 -36.065 -13.846 1.00 81.55 125 THR A N 1
ATOM 960 C CA . THR A 1 125 ? 14.975 -36.390 -13.150 1.00 82.74 125 THR A CA 1
ATOM 961 C C . THR A 1 125 ? 14.827 -36.066 -11.670 1.00 85.31 125 THR A C 1
ATOM 962 O O . THR A 1 125 ? 14.602 -34.911 -11.299 1.00 85.68 125 THR A O 1
ATOM 966 N N . LEU A 1 126 ? 14.939 -37.089 -10.827 1.00 86.23 126 LEU A N 1
ATOM 967 C CA . LEU A 1 126 ? 14.716 -36.910 -9.397 1.00 88.64 126 LEU A CA 1
ATOM 968 C C . LEU A 1 126 ? 15.710 -35.910 -8.822 1.00 89.88 126 LEU A C 1
ATOM 969 O O . LEU A 1 126 ? 16.925 -36.124 -8.877 1.00 102.04 126 LEU A O 1
ATOM 974 N N . SER A 1 127 ? 15.187 -34.818 -8.272 1.00 89.89 127 SER A N 1
ATOM 975 C CA . SER A 1 127 ? 15.955 -33.706 -7.741 1.00 90.40 127 SER A CA 1
ATOM 976 C C . SER A 1 127 ? 15.999 -33.750 -6.221 1.00 91.07 127 SER A C 1
ATOM 977 O O . SER A 1 127 ? 15.130 -34.347 -5.578 1.00 95.01 127 SER A O 1
ATOM 980 N N . PRO A 1 128 ? 17.004 -33.128 -5.607 1.00 90.31 128 PRO A N 1
ATOM 981 C CA . PRO A 1 128 ? 17.103 -33.157 -4.146 1.00 90.36 128 PRO A CA 1
ATOM 982 C C . PRO A 1 128 ? 16.026 -32.310 -3.488 1.00 92.43 128 PRO A C 1
ATOM 983 O O . PRO A 1 128 ? 15.430 -31.415 -4.092 1.00 91.73 128 PRO A O 1
ATOM 987 N N . ARG A 1 129 ? 15.784 -32.614 -2.216 1.00 93.01 129 ARG A N 1
ATOM 988 C CA . ARG A 1 129 ? 14.801 -31.911 -1.400 1.00 93.57 129 ARG A CA 1
ATOM 989 C C . ARG A 1 129 ? 15.462 -31.570 -0.072 1.00 91.63 129 ARG A C 1
ATOM 990 O O . ARG A 1 129 ? 15.897 -32.466 0.659 1.00 95.69 129 ARG A O 1
ATOM 998 N N . VAL A 1 130 ? 15.554 -30.274 0.228 1.00 89.73 130 VAL A N 1
ATOM 999 C CA . VAL A 1 130 ? 16.430 -29.820 1.305 1.00 87.65 130 VAL A CA 1
ATOM 1000 C C . VAL A 1 130 ? 15.900 -30.252 2.669 1.00 87.40 130 VAL A C 1
ATOM 1001 O O . VAL A 1 130 ? 16.672 -30.651 3.549 1.00 85.30 130 VAL A O 1
ATOM 1005 N N . ASP A 1 131 ? 14.583 -30.195 2.868 1.00 88.92 131 ASP A N 1
ATOM 1006 C CA . ASP A 1 131 ? 14.008 -30.483 4.177 1.00 89.06 131 ASP A CA 1
ATOM 1007 C C . ASP A 1 131 ? 13.968 -31.970 4.511 1.00 90.66 131 ASP A C 1
ATOM 1008 O O . ASP A 1 131 ? 13.707 -32.318 5.668 1.00 91.27 131 ASP A O 1
ATOM 1013 N N . ARG A 1 132 ? 14.223 -32.851 3.542 1.00 91.40 132 ARG A N 1
ATOM 1014 C CA . ARG A 1 132 ? 14.160 -34.294 3.752 1.00 93.63 132 ARG A CA 1
ATOM 1015 C C . ARG A 1 132 ? 15.530 -34.952 3.570 1.00 91.38 132 ARG A C 1
ATOM 1016 O O . ARG A 1 132 ? 15.628 -36.179 3.472 1.00 93.11 132 ARG A O 1
ATOM 1024 N N . LEU A 1 133 ? 16.597 -34.161 3.548 1.00 86.93 133 LEU A N 1
ATOM 1025 C CA . LEU A 1 133 ? 17.946 -34.697 3.458 1.00 81.91 133 LEU A CA 1
ATOM 1026 C C . LEU A 1 133 ? 18.550 -34.868 4.849 1.00 79.55 133 LEU A C 1
ATOM 1027 O O . LEU A 1 133 ? 18.150 -34.213 5.815 1.00 79.81 133 LEU A O 1
ATOM 1032 N N . GLY A 1 134 ? 19.522 -35.774 4.940 1.00 76.65 134 GLY A N 1
ATOM 1033 C CA . GLY A 1 134 ? 20.220 -36.015 6.187 1.00 73.86 134 GLY A CA 1
ATOM 1034 C C . GLY A 1 134 ? 19.445 -36.789 7.228 1.00 73.62 134 GLY A C 1
ATOM 1035 O O . GLY A 1 134 ? 19.896 -36.878 8.373 1.00 70.99 134 GLY A O 1
ATOM 1036 N N . GLU A 1 135 ? 18.297 -37.357 6.869 1.00 76.71 135 GLU A N 1
ATOM 1037 C CA . GLU A 1 135 ? 17.483 -38.093 7.829 1.00 76.27 135 GLU A CA 1
ATOM 1038 C C . GLU A 1 135 ? 18.128 -39.441 8.134 1.00 73.42 135 GLU A C 1
ATOM 1039 O O . GLU A 1 135 ? 18.367 -40.242 7.224 1.00 73.34 135 GLU A O 1
ATOM 1045 N N . THR A 1 136 ? 18.407 -39.695 9.415 1.00 72.19 136 THR A N 1
ATOM 1046 C CA . THR A 1 136 ? 18.985 -40.966 9.834 1.00 69.83 136 THR A CA 1
ATOM 1047 C C . THR A 1 136 ? 17.941 -42.014 10.189 1.00 68.92 136 THR A C 1
ATOM 1048 O O . THR A 1 136 ? 18.273 -43.204 10.241 1.00 68.46 136 THR A O 1
ATOM 1052 N N . GLY A 1 137 ? 16.699 -41.609 10.435 1.00 69.06 137 GLY A N 1
ATOM 1053 C CA . GLY A 1 137 ? 15.686 -42.545 10.879 1.00 67.90 137 GLY A CA 1
ATOM 1054 C C . GLY A 1 137 ? 15.823 -42.890 12.348 1.00 67.28 137 GLY A C 1
ATOM 1055 O O . GLY A 1 137 ? 15.162 -42.284 13.196 1.00 66.98 137 GLY A O 1
ATOM 1056 N N . GLY A 1 138 ? 16.685 -43.860 12.662 1.00 68.10 138 GLY A N 1
ATOM 1057 C CA . GLY A 1 138 ? 16.891 -44.263 14.037 1.00 68.50 138 GLY A CA 1
ATOM 1058 C C . GLY A 1 138 ? 17.876 -43.374 14.775 1.00 69.35 138 GLY A C 1
ATOM 1059 O O . GLY A 1 138 ? 18.625 -42.593 14.188 1.00 68.74 138 GLY A O 1
ATOM 1060 N N . GLU A 1 139 ? 17.870 -43.507 16.100 1.00 71.44 139 GLU A N 1
ATOM 1061 C CA . GLU A 1 139 ? 18.739 -42.697 16.940 1.00 72.45 139 GLU A CA 1
ATOM 1062 C C . GLU A 1 139 ? 20.195 -43.128 16.796 1.00 66.74 139 GLU A C 1
ATOM 1063 O O . GLU A 1 139 ? 20.504 -44.306 16.595 1.00 66.08 139 GLU A O 1
ATOM 1069 N N . LEU A 1 140 ? 21.092 -42.156 16.908 1.00 65.84 140 LEU A N 1
ATOM 1070 C CA . LEU A 1 140 ? 22.522 -42.433 16.853 1.00 63.93 140 LEU A CA 1
ATOM 1071 C C . LEU A 1 140 ? 23.020 -42.829 18.238 1.00 62.85 140 LEU A C 1
ATOM 1072 O O . LEU A 1 140 ? 22.891 -42.038 19.179 1.00 62.84 140 LEU A O 1
ATOM 1077 N N . PRO A 1 141 ? 23.576 -44.026 18.410 1.00 61.86 141 PRO A N 1
ATOM 1078 C CA . PRO A 1 141 ? 24.066 -44.425 19.734 1.00 60.93 141 PRO A CA 1
ATOM 1079 C C . PRO A 1 141 ? 25.275 -43.606 20.156 1.00 61.14 141 PRO A C 1
ATOM 1080 O O . PRO A 1 141 ? 26.049 -43.119 19.328 1.00 61.75 141 PRO A O 1
ATOM 1084 N N . SER A 1 142 ? 25.432 -43.463 21.474 1.00 61.67 142 SER A N 1
ATOM 1085 C CA . SER A 1 142 ? 26.556 -42.699 22.007 1.00 61.51 142 SER A CA 1
ATOM 1086 C C . SER A 1 142 ? 27.881 -43.398 21.730 1.00 61.29 142 SER A C 1
ATOM 1087 O O . SER A 1 142 ? 28.891 -42.738 21.457 1.00 60.66 142 SER A O 1
ATOM 1090 N N . ASP A 1 143 ? 27.899 -44.732 21.794 1.00 61.72 143 ASP A N 1
ATOM 1091 C CA . ASP A 1 143 ? 29.122 -45.464 21.481 1.00 62.11 143 ASP A CA 1
ATOM 1092 C C . ASP A 1 143 ? 29.491 -45.339 20.010 1.00 61.13 143 ASP A C 1
ATOM 1093 O O . ASP A 1 143 ? 30.680 -45.341 19.670 1.00 60.68 143 ASP A O 1
ATOM 1098 N N . TYR A 1 144 ? 28.497 -45.233 19.125 1.00 60.97 144 TYR A N 1
ATOM 1099 C CA . TYR A 1 144 ? 28.800 -45.028 17.713 1.00 60.14 144 TYR A CA 1
ATOM 1100 C C . TYR A 1 144 ? 29.349 -43.629 17.464 1.00 59.90 144 TYR A C 1
ATOM 1101 O O . TYR A 1 144 ? 30.326 -43.464 16.725 1.00 60.27 144 TYR A O 1
ATOM 1110 N N . MET A 1 145 ? 28.728 -42.609 18.064 1.00 59.47 145 MET A N 1
ATOM 1111 C CA . MET A 1 145 ? 29.243 -41.252 17.922 1.00 59.31 145 MET A CA 1
ATOM 1112 C C . MET A 1 145 ? 30.638 -41.125 18.517 1.00 59.78 145 MET A C 1
ATOM 1113 O O . MET A 1 145 ? 31.445 -40.317 18.042 1.00 59.84 145 MET A O 1
ATOM 1118 N N . LEU A 1 146 ? 30.941 -41.912 19.552 1.00 59.67 146 LEU A N 1
ATOM 1119 C CA . LEU A 1 146 ? 32.302 -41.952 20.076 1.00 58.70 146 LEU A CA 1
ATOM 1120 C C . LEU A 1 146 ? 33.255 -42.591 19.074 1.00 59.13 146 LEU A C 1
ATOM 1121 O O . LEU A 1 146 ? 34.353 -42.075 18.837 1.00 59.87 146 LEU A O 1
ATOM 1126 N N . ALA A 1 147 ? 32.851 -43.715 18.474 1.00 59.86 147 ALA A N 1
ATOM 1127 C CA . ALA A 1 147 ? 33.691 -44.362 17.473 1.00 59.61 147 ALA A CA 1
ATOM 1128 C C . ALA A 1 147 ? 33.832 -43.508 16.221 1.00 59.27 147 ALA A C 1
ATOM 1129 O O . ALA A 1 147 ? 34.876 -43.545 15.561 1.00 59.24 147 ALA A O 1
ATOM 1131 N N . LEU A 1 148 ? 32.798 -42.736 15.879 1.00 58.95 148 LEU A N 1
ATOM 1132 C CA . LEU A 1 148 ? 32.886 -41.857 14.718 1.00 59.03 148 LEU A CA 1
ATOM 1133 C C . LEU A 1 148 ? 33.854 -40.708 14.972 1.00 59.93 148 LEU A C 1
ATOM 1134 O O . LEU A 1 148 ? 34.600 -40.306 14.072 1.00 59.83 148 LEU A O 1
ATOM 1139 N N . SER A 1 149 ? 33.854 -40.166 16.193 1.00 59.60 149 SER A N 1
ATOM 1140 C CA . SER A 1 149 ? 34.808 -39.116 16.536 1.00 59.70 149 SER A CA 1
ATOM 1141 C C . SER A 1 149 ? 36.232 -39.655 16.570 1.00 59.90 149 SER A C 1
ATOM 1142 O O . SER A 1 149 ? 37.172 -38.970 16.149 1.00 60.42 149 SER A O 1
ATOM 1145 N N . ILE A 1 150 ? 36.411 -40.881 17.063 1.00 60.07 150 ILE A N 1
ATOM 1146 C CA . ILE A 1 150 ? 37.748 -41.459 17.143 1.00 61.21 150 ILE A CA 1
ATOM 1147 C C . ILE A 1 150 ? 38.252 -41.837 15.755 1.00 60.17 150 ILE A C 1
ATOM 1148 O O . ILE A 1 150 ? 39.438 -41.670 15.443 1.00 59.57 150 ILE A O 1
ATOM 1153 N N . MET A 1 151 ? 37.363 -42.340 14.894 1.00 59.47 151 MET A N 1
ATOM 1154 C CA . MET A 1 151 ? 37.762 -42.663 13.528 1.00 60.18 151 MET A CA 1
ATOM 1155 C C . MET A 1 151 ? 38.175 -41.413 12.760 1.00 60.56 151 MET A C 1
ATOM 1156 O O . MET A 1 151 ? 39.148 -41.437 11.997 1.00 60.52 151 MET A O 1
ATOM 1161 N N . SER A 1 152 ? 37.448 -40.309 12.948 1.00 59.99 152 SER A N 1
ATOM 1162 C CA . SER A 1 152 ? 37.825 -39.059 12.296 1.00 60.30 152 SER A CA 1
ATOM 1163 C C . SER A 1 152 ? 39.137 -38.522 12.855 1.00 60.85 152 SER A C 1
ATOM 1164 O O . SER A 1 152 ? 39.962 -37.979 12.110 1.00 62.02 152 SER A O 1
ATOM 1167 N N . GLU A 1 153 ? 39.345 -38.667 14.165 1.00 60.85 153 GLU A N 1
ATOM 1168 C CA . GLU A 1 153 ? 40.586 -38.212 14.782 1.00 60.89 153 GLU A CA 1
ATOM 1169 C C . GLU A 1 153 ? 41.781 -39.005 14.268 1.00 61.19 153 GLU A C 1
ATOM 1170 O O . GLU A 1 153 ? 42.865 -38.445 14.065 1.00 61.11 153 GLU A O 1
ATOM 1176 N N . ILE A 1 154 ? 41.598 -40.309 14.046 1.00 61.38 154 ILE A N 1
ATOM 1177 C CA . ILE A 1 154 ? 42.668 -41.131 13.490 1.00 60.73 154 ILE A CA 1
ATOM 1178 C C . ILE A 1 154 ? 42.969 -40.717 12.054 1.00 60.99 154 ILE A C 1
ATOM 1179 O O . ILE A 1 154 ? 44.135 -40.647 11.644 1.00 61.87 154 ILE A O 1
ATOM 1184 N N . TYR A 1 155 ? 41.927 -40.422 11.276 1.00 61.08 155 TYR A N 1
ATOM 1185 C CA . TYR A 1 155 ? 42.109 -40.110 9.862 1.00 60.73 155 TYR A CA 1
ATOM 1186 C C . TYR A 1 155 ? 42.870 -38.802 9.677 1.00 61.10 155 TYR A C 1
ATOM 1187 O O . TYR A 1 155 ? 43.797 -38.720 8.863 1.00 63.70 155 TYR A O 1
ATOM 1196 N N . PHE A 1 156 ? 42.493 -37.766 10.424 1.00 60.73 156 PHE A N 1
ATOM 1197 C CA . PHE A 1 156 ? 43.115 -36.447 10.322 1.00 62.51 156 PHE A CA 1
ATOM 1198 C C . PHE A 1 156 ? 44.094 -36.186 11.459 1.00 63.18 156 PHE A C 1
ATOM 1199 O O . PHE A 1 156 ? 44.130 -35.087 12.018 1.00 62.55 156 PHE A O 1
ATOM 1207 N N . GLU A 1 157 ? 44.909 -37.181 11.814 1.00 62.88 157 GLU A N 1
ATOM 1208 C CA . GLU A 1 157 ? 45.827 -37.022 12.937 1.00 62.42 157 GLU A CA 1
ATOM 1209 C C . GLU A 1 157 ? 47.096 -36.283 12.528 1.00 63.77 157 GLU A C 1
ATOM 1210 O O . GLU A 1 157 ? 47.579 -35.418 13.268 1.00 64.51 157 GLU A O 1
ATOM 1216 N N . GLU A 1 158 ? 47.647 -36.603 11.361 1.00 65.70 158 GLU A N 1
ATOM 1217 C CA . GLU A 1 158 ? 48.862 -35.978 10.859 1.00 68.21 158 GLU A CA 1
ATOM 1218 C C . GLU A 1 158 ? 48.580 -35.289 9.532 1.00 69.77 158 GLU A C 1
ATOM 1219 O O . GLU A 1 158 ? 47.808 -35.793 8.711 1.00 70.43 158 GLU A O 1
ATOM 1225 N N . PHE A 1 159 ? 49.210 -34.134 9.328 1.00 70.82 159 PHE A N 1
ATOM 1226 C CA . PHE A 1 159 ? 49.077 -33.368 8.097 1.00 72.03 159 PHE A CA 1
ATOM 1227 C C . PHE A 1 159 ? 50.445 -33.201 7.454 1.00 73.86 159 PHE A C 1
ATOM 1228 O O . PHE A 1 159 ? 51.391 -32.743 8.104 1.00 73.49 159 PHE A O 1
ATOM 1236 N N . LYS A 1 160 ? 50.542 -33.569 6.179 1.00 74.44 160 LYS A N 1
ATOM 1237 C CA . LYS A 1 160 ? 51.758 -33.396 5.393 1.00 75.24 160 LYS A CA 1
ATOM 1238 C C . LYS A 1 160 ? 51.340 -32.785 4.063 1.00 75.66 160 LYS A C 1
ATOM 1239 O O . LYS A 1 160 ? 50.572 -33.419 3.311 1.00 75.92 160 LYS A O 1
ATOM 1245 N N . PRO A 1 161 ? 51.796 -31.574 3.736 1.00 75.99 161 PRO A N 1
ATOM 1246 C CA . PRO A 1 161 ? 51.312 -30.895 2.526 1.00 76.58 161 PRO A CA 1
ATOM 1247 C C . PRO A 1 161 ? 51.460 -31.760 1.282 1.00 76.56 161 PRO A C 1
ATOM 1248 O O . PRO A 1 161 ? 52.492 -32.397 1.060 1.00 76.72 161 PRO A O 1
ATOM 1252 N N . ALA A 1 162 ? 50.405 -31.782 0.470 1.00 75.94 162 ALA A N 1
ATOM 1253 C CA . ALA A 1 162 ? 50.334 -32.652 -0.692 1.00 76.34 162 ALA A CA 1
ATOM 1254 C C . ALA A 1 162 ? 49.934 -31.852 -1.923 1.00 77.92 162 ALA A C 1
ATOM 1255 O O . ALA A 1 162 ? 49.382 -30.753 -1.830 1.00 78.22 162 ALA A O 1
ATOM 1257 N N . LYS A 1 163 ? 50.219 -32.432 -3.086 1.00 79.38 163 LYS A N 1
ATOM 1258 C CA . LYS A 1 163 ? 49.923 -31.796 -4.362 1.00 80.40 163 LYS A CA 1
ATOM 1259 C C . LYS A 1 163 ? 48.436 -31.922 -4.674 1.00 80.81 163 LYS A C 1
ATOM 1260 O O . LYS A 1 163 ? 47.885 -33.027 -4.677 1.00 81.10 163 LYS A O 1
ATOM 1266 N N . VAL A 1 164 ? 47.790 -30.789 -4.936 1.00 80.53 164 VAL A N 1
ATOM 1267 C CA . VAL A 1 164 ? 46.355 -30.732 -5.195 1.00 80.95 164 VAL A CA 1
ATOM 1268 C C . VAL A 1 164 ? 46.145 -30.354 -6.653 1.00 82.24 164 VAL A C 1
ATOM 1269 O O . VAL A 1 164 ? 46.522 -29.255 -7.078 1.00 82.75 164 VAL A O 1
ATOM 1273 N N . ARG A 1 165 ? 45.538 -31.258 -7.416 1.00 84.21 165 ARG A N 1
ATOM 1274 C CA . ARG A 1 165 ? 45.222 -31.028 -8.817 1.00 86.92 165 ARG A CA 1
ATOM 1275 C C . ARG A 1 165 ? 43.716 -30.900 -8.998 1.00 88.98 165 ARG A C 1
ATOM 1276 O O . ARG A 1 165 ? 42.944 -31.683 -8.436 1.00 88.82 165 ARG A O 1
ATOM 1284 N N . THR A 1 166 ? 43.306 -29.909 -9.784 1.00 89.95 166 THR A N 1
ATOM 1285 C CA . THR A 1 166 ? 41.906 -29.665 -10.095 1.00 92.56 166 THR A CA 1
ATOM 1286 C C . THR A 1 166 ? 41.648 -29.994 -11.560 1.00 93.12 166 THR A C 1
ATOM 1287 O O . THR A 1 166 ? 42.471 -29.689 -12.428 1.00 92.63 166 THR A O 1
ATOM 1291 N N . ASN A 1 167 ? 40.508 -30.631 -11.825 1.00 94.06 167 ASN A N 1
ATOM 1292 C CA . ASN A 1 167 ? 40.170 -31.045 -13.180 1.00 94.12 167 ASN A CA 1
ATOM 1293 C C . ASN A 1 167 ? 40.033 -29.836 -14.098 1.00 93.75 167 ASN A C 1
ATOM 1294 O O . ASN A 1 167 ? 39.314 -28.881 -13.787 1.00 92.79 167 ASN A O 1
ATOM 1299 N N . GLY A 1 168 ? 40.733 -29.880 -15.233 1.00 94.26 168 GLY A N 1
ATOM 1300 C CA . GLY A 1 168 ? 40.630 -28.828 -16.227 1.00 93.28 168 GLY A CA 1
ATOM 1301 C C . GLY A 1 168 ? 39.361 -28.846 -17.046 1.00 92.69 168 GLY A C 1
ATOM 1302 O O . GLY A 1 168 ? 39.126 -27.917 -17.825 1.00 91.15 168 GLY A O 1
ATOM 1303 N N . LYS A 1 169 ? 38.542 -29.883 -16.892 1.00 92.33 169 LYS A N 1
ATOM 1304 C CA . LYS A 1 169 ? 37.260 -29.986 -17.573 1.00 92.10 169 LYS A CA 1
ATOM 1305 C C . LYS A 1 169 ? 36.104 -29.475 -16.727 1.00 91.13 169 LYS A C 1
ATOM 1306 O O . LYS A 1 169 ? 34.959 -29.493 -17.190 1.00 90.24 169 LYS A O 1
ATOM 1312 N N . SER A 1 170 ? 36.371 -29.030 -15.504 1.00 90.44 170 SER A N 1
ATOM 1313 C CA . SER A 1 170 ? 35.336 -28.610 -14.574 1.00 88.90 170 SER A CA 1
ATOM 1314 C C . SER A 1 170 ? 35.310 -27.093 -14.446 1.00 86.51 170 SER A C 1
ATOM 1315 O O . SER A 1 170 ? 36.334 -26.419 -14.598 1.00 86.31 170 SER A O 1
ATOM 1318 N N . LYS A 1 171 ? 34.125 -26.564 -14.162 1.00 84.54 171 LYS A N 1
ATOM 1319 C CA . LYS A 1 171 ? 33.965 -25.138 -13.936 1.00 81.58 171 LYS A CA 1
ATOM 1320 C C . LYS A 1 171 ? 34.409 -24.773 -12.524 1.00 79.10 171 LYS A C 1
ATOM 1321 O O . LYS A 1 171 ? 34.559 -25.628 -11.647 1.00 79.22 171 LYS A O 1
ATOM 1327 N N . THR A 1 172 ? 34.620 -23.478 -12.309 1.00 76.58 172 THR A N 1
ATOM 1328 C CA . THR A 1 172 ? 34.931 -22.960 -10.985 1.00 74.35 172 THR A CA 1
ATOM 1329 C C . THR A 1 172 ? 33.698 -22.457 -10.248 1.00 74.21 172 THR A C 1
ATOM 1330 O O . THR A 1 172 ? 33.817 -22.013 -9.101 1.00 73.14 172 THR A O 1
ATOM 1334 N N . GLY A 1 173 ? 32.524 -22.519 -10.872 1.00 74.65 173 GLY A N 1
ATOM 1335 C CA . GLY A 1 173 ? 31.304 -22.054 -10.245 1.00 73.97 173 GLY A CA 1
ATOM 1336 C C . GLY A 1 173 ? 31.276 -20.552 -10.055 1.00 73.97 173 GLY A C 1
ATOM 1337 O O . GLY A 1 173 ? 31.407 -19.794 -11.020 1.00 74.42 173 GLY A O 1
ATOM 1338 N N . LEU A 1 174 ? 31.106 -20.111 -8.814 1.00 72.98 174 LEU A N 1
ATOM 1339 C CA . LEU A 1 174 ? 31.089 -18.698 -8.481 1.00 73.88 174 LEU A CA 1
ATOM 1340 C C . LEU A 1 174 ? 31.983 -18.444 -7.277 1.00 74.61 174 LEU A C 1
ATOM 1341 O O . LEU A 1 174 ? 32.199 -19.346 -6.462 1.00 76.52 174 LEU A O 1
ATOM 1346 N N . PRO A 1 175 ? 32.517 -17.218 -7.132 1.00 74.63 175 PRO A N 1
ATOM 1347 C CA . PRO A 1 175 ? 32.304 -16.016 -7.953 1.00 75.71 175 PRO A CA 1
ATOM 1348 C C . PRO A 1 175 ? 32.924 -16.078 -9.351 1.00 76.29 175 PRO A C 1
ATOM 1349 O O . PRO A 1 175 ? 32.271 -15.683 -10.317 1.00 83.72 175 PRO A O 1
ATOM 1353 N N . ASN A 1 176 ? 34.159 -16.560 -9.456 1.00 75.20 176 ASN A N 1
ATOM 1354 C CA . ASN A 1 176 ? 34.819 -16.661 -10.750 1.00 75.58 176 ASN A CA 1
ATOM 1355 C C . ASN A 1 176 ? 34.383 -17.934 -11.464 1.00 75.34 176 ASN A C 1
ATOM 1356 O O . ASN A 1 176 ? 34.312 -19.008 -10.861 1.00 75.16 176 ASN A O 1
ATOM 1361 N N . ASN A 1 177 ? 34.089 -17.808 -12.758 1.00 75.22 177 ASN A N 1
ATOM 1362 C CA . ASN A 1 177 ? 33.574 -18.914 -13.565 1.00 75.41 177 ASN A CA 1
ATOM 1363 C C . ASN A 1 177 ? 34.447 -19.077 -14.806 1.00 76.69 177 ASN A C 1
ATOM 1364 O O . ASN A 1 177 ? 34.227 -18.403 -15.817 1.00 77.25 177 ASN A O 1
ATOM 1369 N N . THR A 1 178 ? 35.423 -19.981 -14.731 1.00 77.23 178 THR A N 1
ATOM 1370 C CA . THR A 1 178 ? 36.298 -20.281 -15.855 1.00 78.92 178 THR A CA 1
ATOM 1371 C C . THR A 1 178 ? 36.775 -21.722 -15.754 1.00 80.02 178 THR A C 1
ATOM 1372 O O . THR A 1 178 ? 37.076 -22.208 -14.661 1.00 80.07 178 THR A O 1
ATOM 1376 N N . LYS A 1 179 ? 36.833 -22.398 -16.900 1.00 82.00 179 LYS A N 1
ATOM 1377 C CA . LYS A 1 179 ? 37.532 -23.673 -17.001 1.00 84.21 179 LYS A CA 1
ATOM 1378 C C . LYS A 1 179 ? 39.024 -23.496 -17.235 1.00 84.21 179 LYS A C 1
ATOM 1379 O O . LYS A 1 179 ? 39.756 -24.492 -17.245 1.00 87.25 179 LYS A O 1
ATOM 1385 N N . ASP A 1 180 ? 39.482 -22.260 -17.420 1.00 83.76 180 ASP A N 1
ATOM 1386 C CA . ASP A 1 180 ? 40.873 -22.005 -17.769 1.00 83.70 180 ASP A CA 1
ATOM 1387 C C . ASP A 1 180 ? 41.796 -22.408 -16.627 1.00 81.98 180 ASP A C 1
ATOM 1388 O O . ASP A 1 180 ? 41.593 -22.010 -15.477 1.00 81.70 180 ASP A O 1
ATOM 1393 N N . ALA A 1 181 ? 42.819 -23.200 -16.956 1.00 81.39 181 ALA A N 1
ATOM 1394 C CA . ALA A 1 181 ? 43.794 -23.609 -15.951 1.00 80.91 181 ALA A CA 1
ATOM 1395 C C . ALA A 1 181 ? 44.572 -22.414 -15.419 1.00 79.62 181 ALA A C 1
ATOM 1396 O O . ALA A 1 181 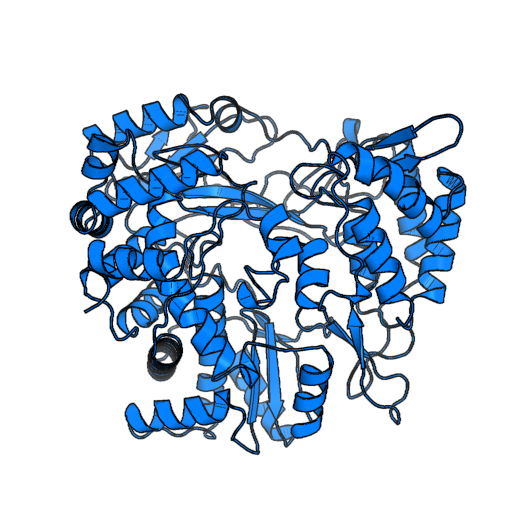? 44.854 -22.330 -14.218 1.00 79.35 181 ALA A O 1
ATOM 1398 N N . ARG A 1 182 ? 44.932 -21.482 -16.303 1.00 79.52 182 ARG A N 1
ATOM 1399 C CA . ARG A 1 182 ? 45.683 -20.306 -15.881 1.00 79.04 182 ARG A CA 1
ATOM 1400 C C . ARG A 1 182 ? 44.860 -19.431 -14.944 1.00 80.46 182 ARG A C 1
ATOM 1401 O O . ARG A 1 182 ? 45.388 -18.890 -13.966 1.00 79.98 182 ARG A O 1
ATOM 1409 N N . GLU A 1 183 ? 43.562 -19.287 -15.222 1.00 81.66 183 GLU A N 1
ATOM 1410 C CA . GLU A 1 183 ? 42.713 -18.463 -14.369 1.00 81.82 183 GLU A CA 1
ATOM 1411 C C . GLU A 1 183 ? 42.419 -19.138 -13.037 1.00 80.21 183 GLU A C 1
ATOM 1412 O O . GLU A 1 183 ? 42.219 -18.449 -12.030 1.00 79.58 183 GLU A O 1
ATOM 1418 N N . LYS A 1 184 ? 42.389 -20.473 -13.006 1.00 79.26 184 LYS A N 1
ATOM 1419 C CA . LYS A 1 184 ? 42.103 -21.173 -11.757 1.00 78.06 184 LYS A CA 1
ATOM 1420 C C . LYS A 1 184 ? 43.189 -20.925 -10.720 1.00 78.14 184 LYS A C 1
ATOM 1421 O O . LYS A 1 184 ? 42.897 -20.780 -9.527 1.00 77.48 184 LYS A O 1
ATOM 1427 N N . LYS A 1 185 ? 44.450 -20.870 -11.151 1.00 78.40 185 LYS A N 1
ATOM 1428 C CA . LYS A 1 185 ? 45.535 -20.681 -10.195 1.00 78.39 185 LYS A CA 1
ATOM 1429 C C . LYS A 1 185 ? 45.665 -19.222 -9.777 1.00 79.00 185 LYS A C 1
ATOM 1430 O O . LYS A 1 185 ? 45.923 -18.934 -8.604 1.00 79.09 185 LYS A O 1
ATOM 1436 N N . LYS A 1 186 ? 45.489 -18.289 -10.717 1.00 78.50 186 LYS A N 1
ATOM 1437 C CA . LYS A 1 186 ? 45.467 -16.876 -10.351 1.00 78.77 186 LYS A CA 1
ATOM 1438 C C . LYS A 1 186 ? 44.325 -16.583 -9.386 1.00 79.97 186 LYS A C 1
ATOM 1439 O O . LYS A 1 186 ? 44.467 -15.761 -8.472 1.00 80.37 186 LYS A O 1
ATOM 1445 N N . PHE A 1 187 ? 43.185 -17.251 -9.574 1.00 79.45 187 PHE A N 1
ATOM 1446 C CA . PHE A 1 187 ? 42.051 -17.066 -8.676 1.00 79.13 187 PHE A CA 1
ATOM 1447 C C . PHE A 1 187 ? 42.353 -17.587 -7.277 1.00 80.09 187 PHE A C 1
ATOM 1448 O O . PHE A 1 187 ? 41.861 -17.029 -6.290 1.00 80.93 187 PHE A O 1
ATOM 1456 N N . PHE A 1 188 ? 43.159 -18.645 -7.169 1.00 79.27 188 PHE A N 1
ATOM 1457 C CA . PHE A 1 188 ? 43.531 -19.165 -5.859 1.00 78.97 188 PHE A CA 1
ATOM 1458 C C . PHE A 1 188 ? 44.608 -18.319 -5.194 1.00 81.06 188 PHE A C 1
ATOM 1459 O O . PHE A 1 188 ? 44.610 -18.181 -3.965 1.00 81.20 188 PHE A O 1
ATOM 1467 N N . MET A 1 189 ? 45.529 -17.753 -5.979 1.00 81.48 189 MET A N 1
ATOM 1468 C CA . MET A 1 189 ? 46.544 -16.873 -5.408 1.00 81.94 189 MET A CA 1
ATOM 1469 C C . MET A 1 189 ? 45.910 -15.627 -4.804 1.00 83.60 189 MET A C 1
ATOM 1470 O O . MET A 1 189 ? 46.323 -15.167 -3.733 1.00 84.24 189 MET A O 1
ATOM 1475 N N . SER A 1 190 ? 44.903 -15.066 -5.479 1.00 83.53 190 SER A N 1
ATOM 1476 C CA . SER A 1 190 ? 44.210 -13.901 -4.942 1.00 87.15 190 SER A CA 1
ATOM 1477 C C . SER A 1 190 ? 43.446 -14.252 -3.671 1.00 88.09 190 SER A C 1
ATOM 1478 O O . SER A 1 190 ? 43.344 -13.429 -2.753 1.00 92.07 190 SER A O 1
ATOM 1481 N N . LEU A 1 191 ? 42.903 -15.470 -3.600 1.00 83.20 191 LEU A N 1
ATOM 1482 C CA . LEU A 1 191 ? 42.212 -15.900 -2.389 1.00 82.77 191 LEU A CA 1
ATOM 1483 C C . LEU A 1 191 ? 43.179 -16.094 -1.229 1.00 82.42 191 LEU A C 1
ATOM 1484 O O . LEU A 1 191 ? 42.787 -15.938 -0.066 1.00 81.80 191 LEU A O 1
ATOM 1489 N N . MET A 1 192 ? 44.438 -16.433 -1.518 1.00 82.37 192 MET A N 1
ATOM 1490 C CA . MET A 1 192 ? 45.431 -16.535 -0.453 1.00 82.43 192 MET A CA 1
ATOM 1491 C C . MET A 1 192 ? 45.737 -15.170 0.147 1.00 83.54 192 MET A C 1
ATOM 1492 O O . MET A 1 192 ? 45.957 -15.054 1.359 1.00 82.92 192 MET A O 1
ATOM 1497 N N . ASP A 1 193 ? 45.758 -14.125 -0.685 1.00 84.57 193 ASP A N 1
ATOM 1498 C CA . ASP A 1 193 ? 46.069 -12.789 -0.189 1.00 85.34 193 ASP A CA 1
ATOM 1499 C C . ASP A 1 193 ? 45.006 -12.290 0.781 1.00 84.27 193 ASP A C 1
ATOM 1500 O O . ASP A 1 193 ? 45.317 -11.526 1.703 1.00 83.86 193 ASP A O 1
ATOM 1505 N N . HIS A 1 194 ? 43.752 -12.706 0.595 1.00 83.09 194 HIS A N 1
ATOM 1506 C CA . HIS A 1 194 ? 42.722 -12.392 1.579 1.00 82.31 194 HIS A CA 1
ATOM 1507 C C . HIS A 1 194 ? 42.885 -13.249 2.828 1.00 81.72 194 HIS A C 1
ATOM 1508 O O . HIS A 1 194 ? 42.766 -12.747 3.952 1.00 81.53 194 HIS A O 1
ATOM 1515 N N . GLY A 1 195 ? 43.162 -14.540 2.650 1.00 81.45 195 GLY A N 1
ATOM 1516 C CA . GLY A 1 195 ? 43.472 -15.431 3.751 1.00 79.60 195 GLY A CA 1
ATOM 1517 C C . GLY A 1 195 ? 42.410 -15.507 4.827 1.00 78.53 195 GLY A C 1
ATOM 1518 O O . GLY A 1 195 ? 41.308 -16.013 4.592 1.00 78.68 195 GLY A O 1
ATOM 1519 N N . THR A 1 196 ? 42.739 -15.002 6.019 1.00 78.63 196 THR A N 1
ATOM 1520 C CA . THR A 1 196 ? 41.799 -15.050 7.134 1.00 79.62 196 THR A CA 1
ATOM 1521 C C . THR A 1 196 ? 40.563 -14.199 6.871 1.00 79.90 196 THR A C 1
ATOM 1522 O O . THR A 1 196 ? 39.478 -14.519 7.369 1.00 83.70 196 THR A O 1
ATOM 1526 N N . GLY A 1 197 ? 40.704 -13.119 6.100 1.00 79.95 197 GLY A N 1
ATOM 1527 C CA . GLY A 1 197 ? 39.546 -12.310 5.762 1.00 80.55 197 GLY A CA 1
ATOM 1528 C C . GLY A 1 197 ? 38.541 -13.045 4.899 1.00 80.42 197 GLY A C 1
ATOM 1529 O O . GLY A 1 197 ? 37.332 -12.835 5.032 1.00 86.51 197 GLY A O 1
ATOM 1530 N N . TRP A 1 198 ? 39.021 -13.914 4.007 1.00 79.45 198 TRP A N 1
ATOM 1531 C CA . TRP A 1 198 ? 38.116 -14.728 3.204 1.00 78.46 198 TRP A CA 1
ATOM 1532 C C . TRP A 1 198 ? 37.519 -15.863 4.025 1.00 77.82 198 TRP A C 1
ATOM 1533 O O . TRP A 1 198 ? 36.326 -16.167 3.900 1.00 81.21 198 TRP A O 1
ATOM 1544 N N . SER A 1 199 ? 38.333 -16.504 4.866 1.00 77.02 199 SER A N 1
ATOM 1545 C CA . SER A 1 199 ? 37.847 -17.635 5.649 1.00 75.88 199 SER A CA 1
ATOM 1546 C C . SER A 1 199 ? 36.854 -17.189 6.715 1.00 76.77 199 SER A C 1
ATOM 1547 O O . SER A 1 199 ? 35.850 -17.870 6.957 1.00 75.35 199 SER A O 1
ATOM 1550 N N . SER A 1 200 ? 37.113 -16.049 7.361 1.00 77.56 200 SER A N 1
ATOM 1551 C CA . SER A 1 200 ? 36.208 -15.569 8.401 1.00 77.44 200 SER A CA 1
ATOM 1552 C C . SER A 1 200 ? 34.853 -15.188 7.821 1.00 78.32 200 SER A C 1
ATOM 1553 O O . SER A 1 200 ? 33.818 -15.384 8.468 1.00 78.74 200 SER A O 1
ATOM 1556 N N . ALA A 1 201 ? 34.839 -14.645 6.603 1.00 77.98 201 ALA A N 1
ATOM 1557 C CA . ALA A 1 201 ? 33.577 -14.279 5.970 1.00 80.06 201 ALA A CA 1
ATOM 1558 C C . ALA A 1 201 ? 32.740 -15.511 5.651 1.00 76.67 201 ALA A C 1
ATOM 1559 O O . ALA A 1 201 ? 31.525 -15.519 5.880 1.00 76.91 201 ALA A O 1
ATOM 1561 N N . LEU A 1 202 ? 33.371 -16.561 5.122 1.00 75.53 202 LEU A N 1
ATOM 1562 C CA . LEU A 1 202 ? 32.628 -17.771 4.791 1.00 74.49 202 LEU A CA 1
ATOM 1563 C C . LEU A 1 202 ? 32.263 -18.564 6.040 1.00 74.48 202 LEU A C 1
ATOM 1564 O O . LEU A 1 202 ? 31.229 -19.242 6.061 1.00 72.98 202 LEU A O 1
ATOM 1569 N N . ALA A 1 203 ? 33.087 -18.489 7.089 1.00 73.83 203 ALA A N 1
ATOM 1570 C CA . ALA A 1 203 ? 32.789 -19.207 8.322 1.00 72.55 203 ALA A CA 1
ATOM 1571 C C . ALA A 1 203 ? 31.666 -18.553 9.116 1.00 74.22 203 ALA A C 1
ATOM 1572 O O . ALA A 1 203 ? 31.096 -19.196 10.005 1.00 73.71 203 ALA A O 1
ATOM 1574 N N . LYS A 1 204 ? 31.341 -17.296 8.822 1.00 75.39 204 LYS A N 1
ATOM 1575 C CA . LYS A 1 204 ? 30.274 -16.580 9.504 1.00 76.69 204 LYS A CA 1
ATOM 1576 C C . LYS A 1 204 ? 29.014 -16.466 8.659 1.00 77.04 204 LYS A C 1
ATOM 1577 O O . LYS A 1 204 ? 28.057 -15.807 9.077 1.00 82.31 204 LYS A O 1
ATOM 1583 N N . GLY A 1 205 ? 28.988 -17.092 7.484 1.00 75.53 205 GLY A N 1
ATOM 1584 C CA . GLY A 1 205 ? 27.869 -16.912 6.581 1.00 76.16 205 GLY A CA 1
ATOM 1585 C C . GLY A 1 205 ? 27.757 -15.521 6.007 1.00 76.99 205 GLY A C 1
ATOM 1586 O O . GLY A 1 205 ? 26.693 -15.149 5.507 1.00 77.34 205 GLY A O 1
ATOM 1587 N N . ASP A 1 206 ? 28.830 -14.731 6.078 1.00 77.37 206 ASP A N 1
ATOM 1588 C CA . ASP A 1 206 ? 28.841 -13.373 5.536 1.00 78.26 206 ASP A CA 1
ATOM 1589 C C . ASP A 1 206 ? 29.305 -13.442 4.084 1.00 78.70 206 ASP A C 1
ATOM 1590 O O . ASP A 1 206 ? 30.476 -13.242 3.753 1.00 79.05 206 ASP A O 1
ATOM 1595 N N . TYR A 1 207 ? 28.353 -13.737 3.203 1.00 78.60 207 TYR A N 1
ATOM 1596 C CA . TYR A 1 207 ? 28.628 -13.819 1.776 1.00 79.05 207 TYR A CA 1
ATOM 1597 C C . TYR A 1 207 ? 28.752 -12.450 1.118 1.00 80.87 207 TYR A C 1
ATOM 1598 O O . TYR A 1 207 ? 28.934 -12.382 -0.102 1.00 80.78 207 TYR A O 1
ATOM 1607 N N . SER A 1 208 ? 28.659 -11.366 1.892 1.00 82.09 208 SER A N 1
ATOM 1608 C CA . SER A 1 208 ? 28.827 -10.033 1.322 1.00 83.43 208 SER A CA 1
ATOM 1609 C C . SER A 1 208 ? 30.288 -9.754 0.996 1.00 83.23 208 SER A C 1
ATOM 1610 O O . SER A 1 208 ? 30.593 -9.125 -0.024 1.00 83.35 208 SER A O 1
ATOM 1613 N N . TYR A 1 209 ? 31.205 -10.212 1.853 1.00 82.95 209 TYR A N 1
ATOM 1614 C CA . TYR A 1 209 ? 32.628 -10.000 1.607 1.00 83.29 209 TYR A CA 1
ATOM 1615 C C . TYR A 1 209 ? 33.075 -10.691 0.325 1.00 82.47 209 TYR A C 1
ATOM 1616 O O . TYR A 1 209 ? 33.888 -10.148 -0.432 1.00 81.85 209 TYR A O 1
ATOM 1625 N N . SER A 1 210 ? 32.557 -11.895 0.067 1.00 82.49 210 SER A N 1
ATOM 1626 C CA . SER A 1 210 ? 32.895 -12.593 -1.168 1.00 81.95 210 SER A CA 1
ATOM 1627 C C . SER A 1 210 ? 32.363 -11.855 -2.389 1.00 81.24 210 SER A C 1
ATOM 1628 O O . SER A 1 210 ? 32.993 -11.883 -3.453 1.00 81.08 210 SER A O 1
ATOM 1631 N N . ALA A 1 211 ? 31.212 -11.193 -2.259 1.00 81.26 211 ALA A N 1
ATOM 1632 C CA . ALA A 1 211 ? 30.657 -10.419 -3.360 1.00 81.18 211 ALA A CA 1
ATOM 1633 C C . ALA A 1 211 ? 31.312 -9.052 -3.504 1.00 82.38 211 ALA A C 1
ATOM 1634 O O . ALA A 1 211 ? 31.190 -8.431 -4.565 1.00 82.66 211 ALA A O 1
ATOM 1636 N N . LYS A 1 212 ? 32.000 -8.571 -2.465 1.00 82.39 212 LYS A N 1
ATOM 1637 C CA . LYS A 1 212 ? 32.662 -7.273 -2.555 1.00 82.02 212 LYS A CA 1
ATOM 1638 C C . LYS A 1 212 ? 33.885 -7.334 -3.461 1.00 81.40 212 LYS A C 1
ATOM 1639 O O . LYS A 1 212 ? 34.120 -6.416 -4.256 1.00 81.03 212 LYS A O 1
ATOM 1645 N N . TYR A 1 213 ? 34.673 -8.404 -3.357 1.00 81.57 213 TYR A N 1
ATOM 1646 C CA . TYR A 1 213 ? 35.971 -8.460 -4.015 1.00 81.33 213 TYR A CA 1
ATOM 1647 C C . TYR A 1 213 ? 35.997 -9.348 -5.252 1.00 81.70 213 TYR A C 1
ATOM 1648 O O . TYR A 1 213 ? 36.869 -9.161 -6.107 1.00 81.58 213 TYR A O 1
ATOM 1657 N N . TYR A 1 214 ? 35.074 -10.303 -5.375 1.00 81.24 214 TYR A N 1
ATOM 1658 C CA . TYR A 1 214 ? 35.058 -11.202 -6.518 1.00 80.73 214 TYR A CA 1
ATOM 1659 C C . TYR A 1 214 ? 33.748 -11.171 -7.293 1.00 81.21 214 TYR A C 1
ATOM 1660 O O . TYR A 1 214 ? 33.634 -11.860 -8.313 1.00 79.80 214 TYR A O 1
ATOM 1669 N N . GLY A 1 215 ? 32.759 -10.399 -6.845 1.00 85.66 215 GLY A N 1
ATOM 1670 C CA . GLY A 1 215 ? 31.561 -10.151 -7.617 1.00 86.40 215 GLY A CA 1
ATOM 1671 C C . GLY A 1 215 ? 30.368 -11.020 -7.279 1.00 79.95 215 GLY A C 1
ATOM 1672 O O . GLY A 1 215 ? 29.262 -10.719 -7.744 1.00 79.61 215 GLY A O 1
ATOM 1673 N N . SER A 1 216 ? 30.548 -12.080 -6.497 1.00 79.29 216 SER A N 1
ATOM 1674 C CA . SER A 1 216 ? 29.438 -12.966 -6.167 1.00 77.54 216 SER A CA 1
ATOM 1675 C C . SER A 1 216 ? 29.791 -13.760 -4.916 1.00 76.82 216 SER A C 1
ATOM 1676 O O . SER A 1 216 ? 30.875 -13.615 -4.346 1.00 78.10 216 SER A O 1
ATOM 1679 N N . ALA A 1 217 ? 28.856 -14.613 -4.498 1.00 75.20 217 ALA A N 1
ATOM 1680 C CA . ALA A 1 217 ? 28.984 -15.451 -3.320 1.00 75.23 217 ALA A CA 1
ATOM 1681 C C . ALA A 1 217 ? 29.207 -16.908 -3.713 1.00 74.62 217 ALA A C 1
ATOM 1682 O O . ALA A 1 217 ? 28.744 -17.351 -4.769 1.00 73.82 217 ALA A O 1
ATOM 1684 N N . PRO A 1 218 ? 29.915 -17.680 -2.888 1.00 74.25 218 PRO A N 1
ATOM 1685 C CA . PRO A 1 218 ? 30.137 -19.100 -3.202 1.00 73.01 218 PRO A CA 1
ATOM 1686 C C . PRO A 1 218 ? 28.839 -19.886 -3.087 1.00 70.93 218 PRO A C 1
ATOM 1687 O O . PRO A 1 218 ? 28.235 -19.957 -2.015 1.00 70.71 218 PRO A O 1
ATOM 1691 N N . ILE A 1 219 ? 28.409 -20.476 -4.203 1.00 72.09 219 ILE A N 1
ATOM 1692 C CA . ILE A 1 219 ? 27.208 -21.298 -4.240 1.00 69.94 219 ILE A CA 1
ATOM 1693 C C . ILE A 1 219 ? 27.568 -22.668 -4.800 1.00 69.03 219 ILE A C 1
ATOM 1694 O O . ILE A 1 219 ? 28.598 -22.850 -5.452 1.00 69.30 219 ILE A O 1
ATOM 1699 N N . THR A 1 220 ? 26.698 -23.637 -4.531 1.00 68.64 220 THR A N 1
ATOM 1700 C CA . THR A 1 220 ? 26.870 -25.009 -4.990 1.00 69.23 220 THR A CA 1
ATOM 1701 C C . THR A 1 220 ? 25.858 -25.305 -6.087 1.00 70.48 220 THR A C 1
ATOM 1702 O O . THR A 1 220 ? 24.655 -25.085 -5.906 1.00 70.00 220 THR A O 1
ATOM 1706 N N . LEU A 1 221 ? 26.348 -25.805 -7.222 1.00 71.19 221 LEU A N 1
ATOM 1707 C CA . LEU A 1 221 ? 25.506 -26.069 -8.378 1.00 72.67 221 LEU A CA 1
ATOM 1708 C C . LEU A 1 221 ? 25.184 -27.551 -8.447 1.00 73.78 221 LEU A C 1
ATOM 1709 O O . LEU A 1 221 ? 26.111 -28.370 -8.554 1.00 73.79 221 LEU A O 1
ATOM 1714 N N . PRO A 1 222 ? 23.913 -27.948 -8.387 1.00 75.00 222 PRO A N 1
ATOM 1715 C CA . PRO A 1 222 ? 23.569 -29.367 -8.562 1.00 76.40 222 PRO A CA 1
ATOM 1716 C C . PRO A 1 222 ? 23.721 -29.780 -10.019 1.00 77.29 222 PRO A C 1
ATOM 1717 O O . PRO A 1 222 ? 23.059 -29.237 -10.905 1.00 78.34 222 PRO A O 1
ATOM 1721 N N . THR A 1 223 ? 24.604 -30.741 -10.262 1.00 78.08 223 THR A N 1
ATOM 1722 C CA . THR A 1 223 ? 24.877 -31.261 -11.595 1.00 79.97 223 THR A CA 1
ATOM 1723 C C . THR A 1 223 ? 24.225 -32.630 -11.766 1.00 83.06 223 THR A C 1
ATOM 1724 O O . THR A 1 223 ? 23.623 -33.183 -10.841 1.00 83.58 223 THR A O 1
ATOM 1728 N N . TYR A 1 224 ? 24.360 -33.177 -12.970 1.00 83.79 224 TYR A N 1
ATOM 1729 C CA . TYR A 1 224 ? 23.730 -34.434 -13.344 1.00 84.17 224 TYR A CA 1
ATOM 1730 C C . TYR A 1 224 ? 24.789 -35.473 -13.683 1.00 83.29 224 TYR A C 1
ATOM 1731 O O . TYR A 1 224 ? 25.790 -35.163 -14.338 1.00 82.97 224 TYR A O 1
ATOM 1740 N N . ARG A 1 225 ? 24.558 -36.707 -13.239 1.00 82.94 225 ARG A N 1
ATOM 1741 C CA . ARG A 1 225 ? 25.428 -37.840 -13.545 1.00 81.99 225 ARG A CA 1
ATOM 1742 C C . ARG A 1 225 ? 24.550 -38.992 -14.017 1.00 81.02 225 ARG A C 1
ATOM 1743 O O . ARG A 1 225 ? 23.790 -39.560 -13.227 1.00 81.62 225 ARG A O 1
ATOM 1751 N N . ASP A 1 226 ? 24.656 -39.332 -15.298 1.00 79.29 226 ASP A N 1
ATOM 1752 C CA . ASP A 1 226 ? 23.819 -40.366 -15.888 1.00 78.25 226 ASP A CA 1
ATOM 1753 C C . ASP A 1 226 ? 24.295 -41.755 -15.480 1.00 77.73 226 ASP A C 1
ATOM 1754 O O . ASP A 1 226 ? 25.474 -41.972 -15.189 1.00 78.34 226 ASP A O 1
ATOM 1759 N N . GLN A 1 227 ? 23.357 -42.701 -15.468 1.00 77.04 227 GLN A N 1
ATOM 1760 C CA . GLN A 1 227 ? 23.654 -44.086 -15.134 1.00 76.75 227 GLN A CA 1
ATOM 1761 C C . GLN A 1 227 ? 22.724 -45.003 -15.914 1.00 74.64 227 GLN A C 1
ATOM 1762 O O . GLN A 1 227 ? 21.585 -44.641 -16.221 1.00 75.62 227 GLN A O 1
ATOM 1768 N N . LEU A 1 228 ? 23.221 -46.196 -16.229 1.00 72.84 228 LEU A N 1
ATOM 1769 C CA . LEU A 1 228 ? 22.385 -47.225 -16.824 1.00 72.30 228 LEU A CA 1
ATOM 1770 C C . LEU A 1 228 ? 21.479 -47.841 -15.761 1.00 73.56 228 LEU A C 1
ATOM 1771 O O . LEU A 1 228 ? 21.741 -47.755 -14.558 1.00 74.63 228 LEU A O 1
ATOM 1776 N N . GLU A 1 229 ? 20.399 -48.471 -16.219 1.00 75.16 229 GLU A N 1
ATOM 1777 C CA . GLU A 1 229 ? 19.389 -49.000 -15.316 1.00 77.07 229 GLU A CA 1
ATOM 1778 C C . GLU A 1 229 ? 18.913 -50.360 -15.803 1.00 79.01 229 GLU A C 1
ATOM 1779 O O . GLU A 1 229 ? 18.870 -50.629 -17.006 1.00 77.07 229 GLU A O 1
ATOM 1785 N N . LYS A 1 230 ? 18.557 -51.216 -14.847 1.00 77.02 230 LYS A N 1
ATOM 1786 C CA . LYS A 1 230 ? 17.950 -52.493 -15.174 1.00 77.85 230 LYS A CA 1
ATOM 1787 C C . LYS A 1 230 ? 16.542 -52.280 -15.730 1.00 79.17 230 LYS A C 1
ATOM 1788 O O . LYS A 1 230 ? 15.876 -51.296 -15.395 1.00 81.39 230 LYS A O 1
ATOM 1794 N N . PRO A 1 231 ? 16.068 -53.185 -16.584 1.00 78.60 231 PRO A N 1
ATOM 1795 C CA . PRO A 1 231 ? 14.688 -53.076 -17.070 1.00 79.24 231 PRO A CA 1
ATOM 1796 C C . PRO A 1 231 ? 13.695 -53.361 -15.955 1.00 80.55 231 PRO A C 1
ATOM 1797 O O . PRO A 1 231 ? 13.890 -54.265 -15.139 1.00 80.51 231 PRO A O 1
ATOM 1801 N N . GLY A 1 232 ? 12.625 -52.572 -15.922 1.00 81.03 232 GLY A N 1
ATOM 1802 C CA . GLY A 1 232 ? 11.611 -52.726 -14.901 1.00 82.04 232 GLY A CA 1
ATOM 1803 C C . GLY A 1 232 ? 11.932 -52.088 -13.570 1.00 82.55 232 GLY A C 1
ATOM 1804 O O . GLY A 1 232 ? 11.186 -52.296 -12.607 1.00 83.31 232 GLY A O 1
ATOM 1805 N N . LYS A 1 233 ? 13.017 -51.323 -13.480 1.00 81.72 233 LYS A N 1
ATOM 1806 C CA . LYS A 1 233 ? 13.358 -50.634 -12.243 1.00 82.31 233 LYS A CA 1
ATOM 1807 C C . LYS A 1 233 ? 12.584 -49.326 -12.149 1.00 83.52 233 LYS A C 1
ATOM 1808 O O . LYS A 1 233 ? 12.599 -48.517 -13.083 1.00 83.65 233 LYS A O 1
ATOM 1814 N N . LYS A 1 234 ? 11.907 -49.121 -11.025 1.00 83.54 234 LYS A N 1
ATOM 1815 C CA . LYS A 1 234 ? 11.128 -47.915 -10.788 1.00 83.87 234 LYS A CA 1
ATOM 1816 C C . LYS A 1 234 ? 11.885 -46.984 -9.850 1.00 85.27 234 LYS A C 1
ATOM 1817 O O . LYS A 1 234 ? 12.444 -47.422 -8.840 1.00 86.12 234 LYS A O 1
ATOM 1823 N N . ARG A 1 235 ? 11.900 -45.699 -10.192 1.00 85.72 235 ARG A N 1
ATOM 1824 C CA . ARG A 1 235 ? 12.626 -44.686 -9.438 1.00 88.50 235 ARG A CA 1
ATOM 1825 C C . ARG A 1 235 ? 11.634 -43.736 -8.781 1.00 90.35 235 ARG A C 1
ATOM 1826 O O . ARG A 1 235 ? 10.868 -43.056 -9.472 1.00 89.31 235 ARG A O 1
ATOM 1834 N N . ASP A 1 236 ? 11.653 -43.694 -7.452 1.00 93.92 236 ASP A N 1
ATOM 1835 C CA . ASP A 1 236 ? 10.804 -42.808 -6.670 1.00 95.36 236 ASP A CA 1
ATOM 1836 C C . ASP A 1 236 ? 11.652 -41.722 -6.023 1.00 96.33 236 ASP A C 1
ATOM 1837 O O . ASP A 1 236 ? 12.746 -41.994 -5.518 1.00 102.44 236 ASP A O 1
ATOM 1842 N N . GLY A 1 237 ? 11.146 -40.492 -6.045 1.00 93.95 237 GLY A N 1
ATOM 1843 C CA . GLY A 1 237 ? 11.875 -39.372 -5.483 1.00 90.43 237 GLY A CA 1
ATOM 1844 C C . GLY A 1 237 ? 11.050 -38.108 -5.364 1.00 88.79 237 GLY A C 1
ATOM 1845 O O . GLY A 1 237 ? 9.857 -38.162 -5.050 1.00 88.85 237 GLY A O 1
ATOM 1846 N N . TYR A 1 238 ? 11.677 -36.960 -5.616 1.00 88.49 238 TYR A N 1
ATOM 1847 C CA . TYR A 1 238 ? 11.029 -35.665 -5.482 1.00 87.67 238 TYR A CA 1
ATOM 1848 C C . TYR A 1 238 ? 11.182 -34.866 -6.769 1.00 87.63 238 TYR A C 1
ATOM 1849 O O . TYR A 1 238 ? 12.067 -35.122 -7.589 1.00 88.38 238 TYR A O 1
ATOM 1858 N N . ASP A 1 239 ? 10.298 -33.886 -6.929 1.00 87.52 239 ASP A N 1
ATOM 1859 C CA . ASP A 1 239 ? 10.306 -32.966 -8.056 1.00 87.12 239 ASP A CA 1
ATOM 1860 C C . ASP A 1 239 ? 11.213 -31.776 -7.752 1.00 86.67 239 ASP A C 1
ATOM 1861 O O . ASP A 1 239 ? 11.563 -31.511 -6.600 1.00 87.47 239 ASP A O 1
ATOM 1866 N N . PHE A 1 240 ? 11.600 -31.054 -8.808 1.00 85.54 240 PHE A N 1
ATOM 1867 C CA . PHE A 1 240 ? 12.402 -29.853 -8.606 1.00 84.38 240 PHE A CA 1
ATOM 1868 C C . PHE A 1 240 ? 11.569 -28.687 -8.091 1.00 84.44 240 PHE A C 1
ATOM 1869 O O . PHE A 1 240 ? 12.136 -27.725 -7.561 1.00 82.91 240 PHE A O 1
ATOM 1877 N N . LEU A 1 241 ? 10.242 -28.754 -8.221 1.00 91.42 241 LEU A N 1
ATOM 1878 C CA . LEU A 1 241 ? 9.373 -27.820 -7.517 1.00 85.80 241 LEU A CA 1
ATOM 1879 C C . LEU A 1 241 ? 9.160 -28.218 -6.064 1.00 87.05 241 LEU A C 1
ATOM 1880 O O . LEU A 1 241 ? 8.731 -27.384 -5.262 1.00 88.61 241 LEU A O 1
ATOM 1885 N N . GLY A 1 242 ? 9.449 -29.466 -5.712 1.00 87.09 242 GLY A N 1
ATOM 1886 C CA . GLY A 1 242 ? 9.189 -29.986 -4.382 1.00 88.84 242 GLY A CA 1
ATOM 1887 C C . GLY A 1 242 ? 8.162 -31.095 -4.335 1.00 90.81 242 GLY A C 1
ATOM 1888 O O . GLY A 1 242 ? 8.029 -31.751 -3.291 1.00 92.13 242 GLY A O 1
ATOM 1889 N N . ASN A 1 243 ? 7.432 -31.339 -5.422 1.00 90.50 243 ASN A N 1
ATOM 1890 C CA . ASN A 1 243 ? 6.437 -32.399 -5.453 1.00 91.51 243 ASN A CA 1
ATOM 1891 C C . ASN A 1 243 ? 7.109 -33.768 -5.361 1.00 88.92 243 ASN A C 1
ATOM 1892 O O . ASN A 1 243 ? 8.334 -33.901 -5.425 1.00 89.19 243 ASN A O 1
ATOM 1897 N N . ALA A 1 244 ? 6.284 -34.799 -5.212 1.00 87.82 244 ALA A N 1
ATOM 1898 C CA . ALA A 1 244 ? 6.752 -36.167 -5.044 1.00 87.25 244 ALA A CA 1
ATOM 1899 C C . ALA A 1 244 ? 6.444 -36.977 -6.295 1.00 87.16 244 ALA A C 1
ATOM 1900 O O . ALA A 1 244 ? 5.301 -36.996 -6.763 1.00 86.81 244 ALA A O 1
ATOM 1902 N N . VAL A 1 245 ? 7.465 -37.640 -6.831 1.00 86.64 245 VAL A N 1
ATOM 1903 C CA . VAL A 1 245 ? 7.321 -38.534 -7.973 1.00 86.71 245 VAL A CA 1
ATOM 1904 C C . VAL A 1 245 ? 7.399 -39.966 -7.466 1.00 88.01 245 VAL A C 1
ATOM 1905 O O . VAL A 1 245 ? 8.359 -40.338 -6.779 1.00 92.82 245 VAL A O 1
ATOM 1909 N N . VAL A 1 246 ? 6.392 -40.768 -7.797 1.00 86.67 246 VAL A N 1
ATOM 1910 C CA . VAL A 1 246 ? 6.328 -42.147 -7.320 1.00 86.51 246 VAL A CA 1
ATOM 1911 C C . VAL A 1 246 ? 7.020 -43.101 -8.284 1.00 86.38 246 VAL A C 1
ATOM 1912 O O . VAL A 1 246 ? 7.827 -43.939 -7.874 1.00 88.43 246 VAL A O 1
ATOM 1916 N N . ALA A 1 247 ? 6.718 -42.994 -9.575 1.00 83.41 247 ALA A N 1
ATOM 1917 C CA . ALA A 1 247 ? 7.317 -43.847 -10.600 1.00 82.71 247 ALA A CA 1
ATOM 1918 C C . ALA A 1 247 ? 7.813 -42.954 -11.732 1.00 82.73 247 ALA A C 1
ATOM 1919 O O . ALA A 1 247 ? 7.022 -42.505 -12.567 1.00 82.12 247 ALA A O 1
ATOM 1921 N N . ALA A 1 248 ? 9.119 -42.694 -11.752 1.00 83.15 248 ALA A N 1
ATOM 1922 C CA . ALA A 1 248 ? 9.705 -41.895 -12.820 1.00 82.64 248 ALA A CA 1
ATOM 1923 C C . ALA A 1 248 ? 9.519 -42.593 -14.160 1.00 82.73 248 ALA A C 1
ATOM 1924 O O . ALA A 1 248 ? 9.853 -43.772 -14.312 1.00 82.91 248 ALA A O 1
ATOM 1926 N N . ASP A 1 249 ? 8.977 -41.861 -15.130 1.00 82.61 249 ASP A N 1
ATOM 1927 C CA . ASP A 1 249 ? 8.673 -42.435 -16.434 1.00 83.98 249 ASP A CA 1
ATOM 1928 C C . ASP A 1 249 ? 9.958 -42.851 -17.140 1.00 84.33 249 ASP A C 1
ATOM 1929 O O . ASP A 1 249 ? 10.819 -42.012 -17.426 1.00 83.57 249 ASP A O 1
ATOM 1934 N N . LYS A 1 250 ? 10.087 -44.147 -17.416 1.00 84.98 250 LYS A N 1
ATOM 1935 C CA . LYS A 1 250 ? 11.238 -44.693 -18.119 1.00 84.48 250 LYS A CA 1
ATOM 1936 C C . LYS A 1 250 ? 10.971 -44.920 -19.601 1.00 84.42 250 LYS A C 1
ATOM 1937 O O . LYS A 1 250 ? 11.879 -45.347 -20.321 1.00 83.36 250 LYS A O 1
ATOM 1943 N N . SER A 1 251 ? 9.756 -44.646 -20.069 1.00 85.21 251 SER A N 1
ATOM 1944 C CA . SER A 1 251 ? 9.408 -44.902 -21.459 1.00 85.43 251 SER A CA 1
ATOM 1945 C C . SER A 1 251 ? 10.186 -43.983 -22.393 1.00 85.03 251 SER A C 1
ATOM 1946 O O . SER A 1 251 ? 10.605 -42.884 -22.019 1.00 84.56 251 SER A O 1
ATOM 1949 N N . ILE A 1 252 ? 10.375 -44.446 -23.622 1.00 85.06 252 ILE A N 1
ATOM 1950 C CA . ILE A 1 252 ? 11.131 -43.720 -24.639 1.00 85.50 252 ILE A CA 1
ATOM 1951 C C . ILE A 1 252 ? 10.138 -43.112 -25.621 1.00 86.44 252 ILE A C 1
ATOM 1952 O O . ILE A 1 252 ? 9.319 -43.851 -26.192 1.00 86.46 252 ILE A O 1
ATOM 1957 N N . PRO A 1 253 ? 10.159 -41.798 -25.843 1.00 86.32 253 PRO A N 1
ATOM 1958 C CA . PRO A 1 253 ? 9.250 -41.197 -26.824 1.00 88.08 253 PRO A CA 1
ATOM 1959 C C . PRO A 1 253 ? 9.518 -41.716 -28.230 1.00 89.10 253 PRO A C 1
ATOM 1960 O O . PRO A 1 253 ? 10.594 -42.230 -28.542 1.00 88.79 253 PRO A O 1
ATOM 1964 N N . SER A 1 254 ? 8.505 -41.569 -29.088 1.00 90.32 254 SER A N 1
ATOM 1965 C CA . SER A 1 254 ? 8.598 -42.095 -30.446 1.00 90.74 254 SER A CA 1
ATOM 1966 C C . SER A 1 254 ? 9.655 -41.369 -31.269 1.00 90.32 254 SER A C 1
ATOM 1967 O O . SER A 1 254 ? 10.276 -41.977 -32.149 1.00 89.74 254 SER A O 1
ATOM 1970 N N . LYS A 1 255 ? 9.875 -40.080 -31.002 1.00 90.97 255 LYS A N 1
ATOM 1971 C CA . LYS A 1 255 ? 10.885 -39.334 -31.744 1.00 91.67 255 LYS A CA 1
ATOM 1972 C C . LYS A 1 255 ? 12.288 -39.857 -31.471 1.00 90.78 255 LYS A C 1
ATOM 1973 O O . LYS A 1 255 ? 13.179 -39.712 -32.317 1.00 89.98 255 LYS A O 1
ATOM 1979 N N . TYR A 1 256 ? 12.506 -40.462 -30.305 1.00 90.68 256 TYR A N 1
ATOM 1980 C CA . TYR A 1 256 ? 13.823 -40.953 -29.929 1.00 90.24 256 TYR A CA 1
ATOM 1981 C C . TYR A 1 256 ? 13.946 -42.467 -30.020 1.00 88.00 256 TYR A C 1
ATOM 1982 O O . TYR A 1 256 ? 15.055 -42.977 -30.210 1.00 86.48 256 TYR A O 1
ATOM 1991 N N . SER A 1 257 ? 12.834 -43.199 -29.889 1.00 87.98 257 SER A N 1
ATOM 1992 C CA . SER A 1 257 ? 12.892 -44.652 -30.002 1.00 86.91 257 SER A CA 1
ATOM 1993 C C . SER A 1 257 ? 13.178 -45.090 -31.432 1.00 87.70 257 SER A C 1
ATOM 1994 O O . SER A 1 257 ? 13.732 -46.174 -31.646 1.00 87.40 257 SER A O 1
ATOM 1997 N N . GLN A 1 258 ? 12.810 -44.263 -32.415 1.00 88.14 258 GLN A N 1
ATOM 1998 C CA . GLN A 1 258 ? 13.043 -44.552 -33.832 1.00 87.66 258 GLN A CA 1
ATOM 1999 C C . GLN A 1 258 ? 12.427 -45.890 -34.237 1.00 87.38 258 GLN A C 1
ATOM 2000 O O . GLN A 1 258 ? 12.908 -46.563 -35.153 1.00 87.05 258 GLN A O 1
ATOM 2006 N N . GLY A 1 259 ? 11.354 -46.285 -33.552 1.00 87.70 259 GLY A N 1
ATOM 2007 C CA . GLY A 1 259 ? 10.697 -47.548 -33.804 1.00 88.97 259 GLY A CA 1
ATOM 2008 C C . GLY A 1 259 ? 11.285 -48.738 -33.076 1.00 90.83 259 GLY A C 1
ATOM 2009 O O . GLY A 1 259 ? 10.664 -49.809 -33.071 1.00 91.96 259 GLY A O 1
ATOM 2010 N N . VAL A 1 260 ? 12.457 -48.590 -32.464 1.00 89.67 260 VAL A N 1
ATOM 2011 C CA . VAL A 1 260 ? 13.094 -49.683 -31.735 1.00 89.51 260 VAL A CA 1
ATOM 2012 C C . VAL A 1 260 ? 12.410 -49.809 -30.377 1.00 90.87 260 VAL A C 1
ATOM 2013 O O . VAL A 1 260 ? 12.527 -48.923 -29.528 1.00 89.95 260 VAL A O 1
ATOM 2017 N N . ASP A 1 261 ? 11.698 -50.912 -30.170 1.00 92.62 261 ASP A N 1
ATOM 2018 C CA . ASP A 1 261 ? 10.963 -51.136 -28.936 1.00 93.31 261 ASP A CA 1
ATOM 2019 C C . ASP A 1 261 ? 11.839 -51.842 -27.904 1.00 88.72 261 ASP A C 1
ATOM 2020 O O . ASP A 1 261 ? 12.926 -52.340 -28.204 1.00 86.18 261 ASP A O 1
ATOM 2025 N N . GLY A 1 262 ? 11.349 -51.876 -26.667 1.00 87.03 262 GLY A N 1
ATOM 2026 C CA . GLY A 1 262 ? 12.007 -52.600 -25.598 1.00 84.30 262 GLY A CA 1
ATOM 2027 C C . GLY A 1 262 ? 13.078 -51.844 -24.846 1.00 81.61 262 GLY A C 1
ATOM 2028 O O . GLY A 1 262 ? 13.750 -52.442 -23.997 1.00 80.10 262 GLY A O 1
ATOM 2029 N N . LEU A 1 263 ? 13.260 -50.557 -25.120 1.00 82.05 263 LEU A N 1
ATOM 2030 C CA . LEU A 1 263 ? 14.279 -49.754 -24.462 1.00 80.52 263 LEU A CA 1
ATOM 2031 C C . LEU A 1 263 ? 13.674 -48.941 -23.322 1.00 80.56 263 LEU A C 1
ATOM 2032 O O . LEU A 1 263 ? 12.469 -48.682 -23.280 1.00 80.47 263 LEU A O 1
ATOM 2037 N N . HIS A 1 264 ? 14.535 -48.541 -22.388 1.00 79.97 264 HIS A N 1
ATOM 2038 C CA . HIS A 1 264 ? 14.150 -47.685 -21.273 1.00 80.53 264 HIS A CA 1
ATOM 2039 C C . HIS A 1 264 ? 15.171 -46.560 -21.133 1.00 79.84 264 HIS A C 1
ATOM 2040 O O . HIS A 1 264 ? 16.164 -46.494 -21.865 1.00 78.27 264 HIS A O 1
ATOM 2047 N N . ALA A 1 265 ? 14.923 -45.668 -20.179 1.00 80.20 265 ALA A N 1
ATOM 2048 C CA . ALA A 1 265 ? 15.651 -44.413 -20.067 1.00 79.55 265 ALA A CA 1
ATOM 2049 C C . ALA A 1 265 ? 16.796 -44.510 -19.064 1.00 78.16 265 ALA A C 1
ATOM 2050 O O . ALA A 1 265 ? 16.839 -45.397 -18.207 1.00 77.92 265 ALA A O 1
ATOM 2052 N N . LEU A 1 266 ? 17.729 -43.568 -19.186 1.00 77.90 266 LEU A N 1
ATOM 2053 C CA . LEU A 1 266 ? 18.856 -43.489 -18.268 1.00 77.50 266 LEU A CA 1
ATOM 2054 C C . LEU A 1 266 ? 18.418 -42.917 -16.927 1.00 78.36 266 LEU A C 1
ATOM 2055 O O . LEU A 1 266 ? 17.570 -42.023 -16.861 1.00 79.32 266 LEU A O 1
ATOM 2060 N N . ARG A 1 267 ? 19.004 -43.437 -15.851 1.00 78.50 267 ARG A N 1
ATOM 2061 C CA . ARG A 1 267 ? 18.823 -42.841 -14.536 1.00 79.84 267 ARG A CA 1
ATOM 2062 C C . ARG A 1 267 ? 19.796 -41.684 -14.368 1.00 80.32 267 ARG A C 1
ATOM 2063 O O . ARG A 1 267 ? 21.006 -41.847 -14.555 1.00 79.75 267 ARG A O 1
ATOM 2071 N N . ARG A 1 268 ? 19.271 -40.517 -14.016 1.00 81.89 268 ARG A N 1
ATOM 2072 C CA . ARG A 1 268 ? 20.070 -39.304 -13.864 1.00 82.35 268 ARG A CA 1
ATOM 2073 C C . ARG A 1 268 ? 20.178 -38.984 -12.377 1.00 84.31 268 ARG A C 1
ATOM 2074 O O . ARG A 1 268 ? 19.225 -38.489 -11.769 1.00 85.02 268 ARG A O 1
ATOM 2082 N N . ARG A 1 269 ? 21.342 -39.269 -11.797 1.00 85.23 269 ARG A N 1
ATOM 2083 C CA . ARG A 1 269 ? 21.587 -38.958 -10.397 1.00 86.79 269 ARG A CA 1
ATOM 2084 C C . ARG A 1 269 ? 21.972 -37.494 -10.232 1.00 87.48 269 ARG A C 1
ATOM 2085 O O . ARG A 1 269 ? 22.552 -36.874 -11.129 1.00 86.40 269 ARG A O 1
ATOM 2093 N N . THR A 1 270 ? 21.644 -36.943 -9.068 1.00 93.19 270 THR A N 1
ATOM 2094 C CA . THR A 1 270 ? 21.969 -35.561 -8.746 1.00 89.50 270 THR A CA 1
ATOM 2095 C C . THR A 1 270 ? 23.307 -35.511 -8.018 1.00 86.20 270 THR A C 1
ATOM 2096 O O . THR A 1 270 ? 23.481 -36.159 -6.980 1.00 85.84 270 THR A O 1
ATOM 2100 N N . ALA A 1 271 ? 24.248 -34.754 -8.569 1.00 83.51 271 ALA A N 1
ATOM 2101 C CA . ALA A 1 271 ? 25.529 -34.479 -7.939 1.00 79.65 271 ALA A CA 1
ATOM 2102 C C . ALA A 1 271 ? 25.569 -33.021 -7.497 1.00 76.43 271 ALA A C 1
ATOM 2103 O O . ALA A 1 271 ? 24.648 -32.242 -7.755 1.00 77.16 271 ALA A O 1
ATOM 2105 N N . TYR A 1 272 ? 26.654 -32.651 -6.825 1.00 72.93 272 TYR A N 1
ATOM 2106 C CA . TYR A 1 272 ? 26.840 -31.292 -6.338 1.00 71.62 272 TYR A CA 1
ATOM 2107 C C . TYR A 1 272 ? 28.193 -30.771 -6.795 1.00 71.27 272 TYR A C 1
ATOM 2108 O O . TYR A 1 272 ? 29.192 -31.497 -6.766 1.00 70.92 272 TYR A O 1
ATOM 2117 N N . ALA A 1 273 ? 28.217 -29.513 -7.226 1.00 70.45 273 ALA A N 1
ATOM 2118 C CA . ALA A 1 273 ? 29.431 -28.841 -7.682 1.00 69.23 273 ALA A CA 1
ATOM 2119 C C . ALA A 1 273 ? 29.676 -27.657 -6.752 1.00 68.93 273 ALA A C 1
ATOM 2120 O O . ALA A 1 273 ? 29.239 -26.537 -7.025 1.00 69.97 273 ALA A O 1
ATOM 2122 N N . VAL A 1 274 ? 30.375 -27.916 -5.646 1.00 67.85 274 VAL A N 1
ATOM 2123 C CA . VAL A 1 274 ? 30.678 -26.862 -4.687 1.00 67.10 274 VAL A CA 1
ATOM 2124 C C . VAL A 1 274 ? 31.620 -25.846 -5.324 1.00 66.62 274 VAL A C 1
ATOM 2125 O O . VAL A 1 274 ? 32.443 -26.180 -6.188 1.00 66.32 274 VAL A O 1
ATOM 2129 N N . SER A 1 275 ? 31.483 -24.588 -4.907 1.00 67.24 275 SER A N 1
ATOM 2130 C CA . SER A 1 275 ? 32.286 -23.506 -5.461 1.00 67.74 275 SER A CA 1
ATOM 2131 C C . SER A 1 275 ? 33.776 -23.796 -5.327 1.00 68.10 275 SER A C 1
ATOM 2132 O O . SER A 1 275 ? 34.244 -24.285 -4.295 1.00 67.62 275 SER A O 1
ATOM 2135 N N . TYR A 1 276 ? 34.521 -23.491 -6.393 1.00 68.90 276 TYR A N 1
ATOM 2136 C CA . TYR A 1 276 ? 35.971 -23.649 -6.363 1.00 68.95 276 TYR A CA 1
ATOM 2137 C C . TYR A 1 276 ? 36.610 -22.738 -5.324 1.00 69.04 276 TYR A C 1
ATOM 2138 O O . TYR A 1 276 ? 37.623 -23.103 -4.717 1.00 68.96 276 TYR A O 1
ATOM 2147 N N . ALA A 1 277 ? 36.034 -21.553 -5.106 1.00 69.16 277 ALA A N 1
ATOM 2148 C CA . ALA A 1 277 ? 36.588 -20.630 -4.122 1.00 69.57 277 ALA A CA 1
ATOM 2149 C C . ALA A 1 277 ? 36.454 -21.169 -2.704 1.00 69.40 277 ALA A C 1
ATOM 2150 O O . ALA A 1 277 ? 37.326 -20.922 -1.864 1.00 69.63 277 ALA A O 1
ATOM 2152 N N . ALA A 1 278 ? 35.382 -21.907 -2.420 1.00 69.26 278 ALA A N 1
ATOM 2153 C CA . ALA A 1 278 ? 35.151 -22.440 -1.084 1.00 67.99 278 ALA A CA 1
ATOM 2154 C C . ALA A 1 278 ? 35.781 -23.810 -0.874 1.00 66.78 278 ALA A C 1
ATOM 2155 O O . ALA A 1 278 ? 36.209 -24.121 0.244 1.00 66.51 278 ALA A O 1
ATOM 2157 N N . ALA A 1 279 ? 35.856 -24.631 -1.922 1.00 67.05 279 ALA A N 1
ATOM 2158 C CA . ALA A 1 279 ? 36.317 -26.006 -1.762 1.00 66.41 279 ALA A CA 1
ATOM 2159 C C . ALA A 1 279 ? 37.838 -26.105 -1.756 1.00 67.06 279 ALA A C 1
ATOM 2160 O O . ALA A 1 279 ? 38.405 -26.899 -0.998 1.00 67.50 279 ALA A O 1
ATOM 2162 N N . THR A 1 280 ? 38.514 -25.308 -2.586 1.00 67.53 280 THR A N 1
ATOM 2163 C CA . THR A 1 280 ? 39.962 -25.450 -2.738 1.00 67.40 280 THR A CA 1
ATOM 2164 C C . THR A 1 280 ? 40.734 -25.202 -1.447 1.00 67.44 280 THR A C 1
ATOM 2165 O O . THR A 1 280 ? 41.620 -26.013 -1.125 1.00 67.98 280 THR 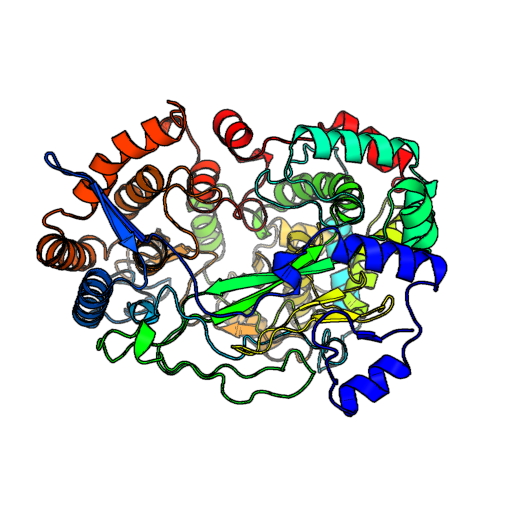A O 1
ATOM 2169 N N . PRO A 1 281 ? 40.481 -24.135 -0.673 1.00 67.41 281 PRO A N 1
ATOM 2170 C CA . PRO A 1 281 ? 41.218 -23.991 0.596 1.00 67.95 281 PRO A CA 1
ATOM 2171 C C . PRO A 1 281 ? 40.995 -25.153 1.548 1.00 67.30 281 PRO A C 1
ATOM 2172 O O . PRO A 1 281 ? 41.919 -25.547 2.270 1.00 68.00 281 PRO A O 1
ATOM 2176 N N . MET A 1 282 ? 39.784 -25.714 1.567 1.00 67.43 282 MET A N 1
ATOM 2177 C CA . MET A 1 282 ? 39.536 -26.915 2.357 1.00 66.19 282 MET A CA 1
ATOM 2178 C C . MET A 1 282 ? 40.240 -28.127 1.759 1.00 67.22 282 MET A C 1
ATOM 2179 O O . MET A 1 282 ? 40.662 -29.025 2.497 1.00 67.70 282 MET A O 1
ATOM 2184 N N . GLN A 1 283 ? 40.385 -28.164 0.432 1.00 67.97 283 GLN A N 1
ATOM 2185 C CA . GLN A 1 283 ? 41.077 -29.276 -0.211 1.00 68.60 283 GLN A CA 1
ATOM 2186 C C . GLN A 1 283 ? 42.573 -29.250 0.075 1.00 69.35 283 GLN A C 1
ATOM 2187 O O . GLN A 1 283 ? 43.208 -30.308 0.138 1.00 70.29 283 GLN A O 1
ATOM 2193 N N . CYS A 1 284 ? 43.150 -28.058 0.255 1.00 69.31 284 CYS A N 1
ATOM 2194 C CA . CYS A 1 284 ? 44.580 -27.960 0.529 1.00 69.89 284 CYS A CA 1
ATOM 2195 C C . CYS A 1 284 ? 44.947 -28.615 1.854 1.00 70.45 284 CYS A C 1
ATOM 2196 O O . CYS A 1 284 ? 46.085 -29.066 2.029 1.00 71.59 284 CYS A O 1
ATOM 2199 N N . PHE A 1 285 ? 44.007 -28.675 2.796 1.00 68.25 285 PHE A N 1
ATOM 2200 C CA . PHE A 1 285 ? 44.236 -29.373 4.055 1.00 68.45 285 PHE A CA 1
ATOM 2201 C C . PHE A 1 285 ? 43.775 -30.823 4.000 1.00 68.58 285 PHE A C 1
ATOM 2202 O O . PHE A 1 285 ? 44.448 -31.708 4.541 1.00 68.82 285 PHE A O 1
ATOM 2210 N N . VAL A 1 286 ? 42.634 -31.078 3.358 1.00 68.76 286 VAL A N 1
ATOM 2211 C CA . VAL A 1 286 ? 42.084 -32.430 3.306 1.00 67.46 286 VAL A CA 1
ATOM 2212 C C . VAL A 1 286 ? 43.023 -33.365 2.552 1.00 68.95 286 VAL A C 1
ATOM 2213 O O . VAL A 1 286 ? 43.239 -34.513 2.960 1.00 68.90 286 VAL A O 1
ATOM 2217 N N . ALA A 1 287 ? 43.608 -32.885 1.451 1.00 69.51 287 ALA A N 1
ATOM 2218 C CA . ALA A 1 287 ? 44.515 -33.722 0.673 1.00 69.95 287 ALA A CA 1
ATOM 2219 C C . ALA A 1 287 ? 45.792 -34.040 1.439 1.00 71.29 287 ALA A C 1
ATOM 2220 O O . ALA A 1 287 ? 46.402 -35.091 1.214 1.00 72.17 287 ALA A O 1
ATOM 2222 N N . GLY A 1 288 ? 46.210 -33.153 2.344 1.00 71.26 288 GLY A N 1
ATOM 2223 C CA . GLY A 1 288 ? 47.414 -33.406 3.115 1.00 72.03 288 GLY A CA 1
ATOM 2224 C C . GLY A 1 288 ? 47.263 -34.538 4.110 1.00 72.39 288 GLY A C 1
ATOM 2225 O O . GLY A 1 288 ? 48.227 -35.260 4.384 1.00 74.24 288 GLY A O 1
ATOM 2226 N N . CYS A 1 289 ? 46.065 -34.711 4.665 1.00 71.07 289 CYS A N 1
ATOM 2227 C CA . CYS A 1 289 ? 45.810 -35.789 5.610 1.00 70.78 289 CYS A CA 1
ATOM 2228 C C . CYS A 1 289 ? 45.341 -37.070 4.936 1.00 70.65 289 CYS A C 1
ATOM 2229 O O . CYS A 1 289 ? 45.446 -38.144 5.540 1.00 71.11 289 CYS A O 1
ATOM 2232 N N . ARG A 1 290 ? 44.831 -36.985 3.705 1.00 69.32 290 ARG A N 1
ATOM 2233 C CA . ARG A 1 290 ? 44.341 -38.179 3.023 1.00 69.78 290 ARG A CA 1
ATOM 2234 C C . ARG A 1 290 ? 45.485 -39.121 2.670 1.00 71.92 290 ARG A C 1
ATOM 2235 O O . ARG A 1 290 ? 45.401 -40.331 2.912 1.00 71.87 290 ARG A O 1
ATOM 2243 N N . HIS A 1 291 ? 46.565 -38.585 2.095 1.00 73.35 291 HIS A N 1
ATOM 2244 C CA . HIS A 1 291 ? 47.678 -39.432 1.681 1.00 75.52 291 HIS A CA 1
ATOM 2245 C C . HIS A 1 291 ? 48.418 -40.035 2.868 1.00 76.01 291 HIS A C 1
ATOM 2246 O O . HIS A 1 291 ? 49.181 -40.990 2.686 1.00 77.80 291 HIS A O 1
ATOM 2253 N N . ILE A 1 292 ? 48.211 -39.505 4.074 1.00 74.79 292 ILE A N 1
ATOM 2254 C CA . ILE A 1 292 ? 48.771 -40.132 5.266 1.00 74.68 292 ILE A CA 1
ATOM 2255 C C . ILE A 1 292 ? 47.854 -41.237 5.770 1.00 73.21 292 ILE A C 1
ATOM 2256 O O . ILE A 1 292 ? 48.314 -42.329 6.125 1.00 73.39 292 ILE A O 1
ATOM 2261 N N . ALA A 1 293 ? 46.545 -40.974 5.808 1.00 72.52 293 ALA A N 1
ATOM 2262 C CA . ALA A 1 293 ? 45.600 -41.957 6.328 1.00 71.65 293 ALA A CA 1
ATOM 2263 C C . ALA A 1 293 ? 45.542 -43.195 5.442 1.00 71.94 293 ALA A C 1
ATOM 2264 O O . ALA A 1 293 ? 45.468 -44.322 5.945 1.00 71.28 293 ALA A O 1
ATOM 2266 N N . LEU A 1 294 ? 45.575 -43.008 4.121 1.00 73.05 294 LEU A N 1
ATOM 2267 C CA . LEU A 1 294 ? 45.549 -44.138 3.202 1.00 74.30 294 LEU A CA 1
ATOM 2268 C C . LEU A 1 294 ? 46.875 -44.886 3.153 1.00 76.58 294 LEU A C 1
ATOM 2269 O O . LEU A 1 294 ? 46.949 -45.936 2.506 1.00 87.94 294 LEU A O 1
ATOM 2274 N N . GLU A 1 295 ? 47.915 -44.377 3.813 1.00 75.49 295 GLU A N 1
ATOM 2275 C CA . GLU A 1 295 ? 49.212 -45.039 3.882 1.00 76.38 295 GLU A CA 1
ATOM 2276 C C . GLU A 1 295 ? 49.419 -45.766 5.205 1.00 74.35 295 GLU A C 1
ATOM 2277 O O . GLU A 1 295 ? 49.860 -46.919 5.218 1.00 73.96 295 GLU A O 1
ATOM 2283 N N . ARG A 1 296 ? 49.109 -45.106 6.325 1.00 73.09 296 ARG A N 1
ATOM 2284 C CA . ARG A 1 296 ? 49.209 -45.759 7.627 1.00 71.23 296 ARG A CA 1
ATOM 2285 C C . ARG A 1 296 ? 48.229 -46.919 7.735 1.00 70.91 296 ARG A C 1
ATOM 2286 O O . ARG A 1 296 ? 48.582 -48.008 8.202 1.00 71.57 296 ARG A O 1
ATOM 2294 N N . TYR A 1 297 ? 46.991 -46.705 7.308 1.00 71.20 297 TYR A N 1
ATOM 2295 C CA . TYR A 1 297 ? 45.922 -47.682 7.456 1.00 69.81 297 TYR A CA 1
ATOM 2296 C C . TYR A 1 297 ? 45.400 -48.124 6.096 1.00 72.60 297 TYR A C 1
ATOM 2297 O O . TYR A 1 297 ? 44.191 -48.232 5.879 1.00 73.66 297 TYR A O 1
ATOM 2306 N N . GLY A 1 298 ? 46.317 -48.370 5.158 1.00 77.92 298 GLY A N 1
ATOM 2307 C CA . GLY A 1 298 ? 45.957 -48.858 3.839 1.00 74.94 298 GLY A CA 1
ATOM 2308 C C . GLY A 1 298 ? 45.376 -50.254 3.818 1.00 74.66 298 GLY A C 1
ATOM 2309 O O . GLY A 1 298 ? 44.780 -50.640 2.806 1.00 75.23 298 GLY A O 1
ATOM 2310 N N . GLU A 1 299 ? 45.526 -51.014 4.905 1.00 74.13 299 GLU A N 1
ATOM 2311 C CA . GLU A 1 299 ? 44.943 -52.348 4.966 1.00 74.01 299 GLU A CA 1
ATOM 2312 C C . GLU A 1 299 ? 43.423 -52.313 4.944 1.00 72.91 299 GLU A C 1
ATOM 2313 O O . GLU A 1 299 ? 42.794 -53.338 4.660 1.00 72.11 299 GLU A O 1
ATOM 2319 N N . THR A 1 300 ? 42.820 -51.161 5.234 1.00 71.77 300 THR A N 1
ATOM 2320 C CA . THR A 1 300 ? 41.371 -51.015 5.274 1.00 69.87 300 THR A CA 1
ATOM 2321 C C . THR A 1 300 ? 40.827 -50.168 4.134 1.00 70.34 300 THR A C 1
ATOM 2322 O O . THR A 1 300 ? 39.876 -50.577 3.460 1.00 70.73 300 THR A O 1
ATOM 2326 N N . TRP A 1 301 ? 41.414 -48.996 3.889 1.00 70.73 301 TRP A N 1
ATOM 2327 C CA . TRP A 1 301 ? 40.844 -48.028 2.961 1.00 70.58 301 TRP A CA 1
ATOM 2328 C C . TRP A 1 301 ? 41.549 -47.963 1.612 1.00 74.09 301 TRP A C 1
ATOM 2329 O O . TRP A 1 301 ? 41.045 -47.288 0.708 1.00 73.28 301 TRP A O 1
ATOM 2340 N N . HIS A 1 302 ? 42.689 -48.626 1.444 1.00 76.64 302 HIS A N 1
ATOM 2341 C CA . HIS A 1 302 ? 43.463 -48.489 0.217 1.00 79.77 302 HIS A CA 1
ATOM 2342 C C . HIS A 1 302 ? 43.885 -49.864 -0.291 1.00 80.97 302 HIS A C 1
ATOM 2343 O O . HIS A 1 302 ? 43.528 -50.902 0.275 1.00 79.41 302 HIS A O 1
ATOM 2350 N N . GLU A 1 303 ? 44.655 -49.853 -1.375 1.00 83.80 303 GLU A N 1
ATOM 2351 C CA . GLU A 1 303 ? 45.115 -51.054 -2.058 1.00 87.07 303 GLU A CA 1
ATOM 2352 C C . GLU A 1 303 ? 46.221 -50.656 -3.021 1.00 90.81 303 GLU A C 1
ATOM 2353 O O . GLU A 1 303 ? 46.266 -49.515 -3.488 1.00 91.04 303 GLU A O 1
ATOM 2359 N N . HIS A 1 304 ? 47.112 -51.603 -3.309 1.00 95.31 304 HIS A N 1
ATOM 2360 C CA . HIS A 1 304 ? 48.166 -51.386 -4.291 1.00 98.61 304 HIS A CA 1
ATOM 2361 C C . HIS A 1 304 ? 47.956 -52.166 -5.578 1.00 100.77 304 HIS A C 1
ATOM 2362 O O . HIS A 1 304 ? 48.420 -51.729 -6.633 1.00 101.84 304 HIS A O 1
ATOM 2369 N N . ASP A 1 305 ? 47.265 -53.301 -5.511 1.00 101.24 305 ASP A N 1
ATOM 2370 C CA . ASP A 1 305 ? 46.905 -54.084 -6.685 1.00 104.01 305 ASP A CA 1
ATOM 2371 C C . ASP A 1 305 ? 45.804 -55.054 -6.279 1.00 103.11 305 ASP A C 1
ATOM 2372 O O . ASP A 1 305 ? 45.437 -55.149 -5.105 1.00 99.98 305 ASP A O 1
ATOM 2377 N N . ALA A 1 306 ? 45.271 -55.773 -7.271 1.00 105.31 306 ALA A N 1
ATOM 2378 C CA . ALA A 1 306 ? 44.221 -56.748 -6.994 1.00 101.03 306 ALA A CA 1
ATOM 2379 C C . ALA A 1 306 ? 44.711 -57.884 -6.106 1.00 98.19 306 ALA A C 1
ATOM 2380 O O . ALA A 1 306 ? 43.891 -58.586 -5.504 1.00 98.07 306 ALA A O 1
ATOM 2382 N N . GLU A 1 307 ? 46.026 -58.078 -6.014 1.00 101.21 307 GLU A N 1
ATOM 2383 C CA . GLU A 1 307 ? 46.599 -59.136 -5.194 1.00 100.59 307 GLU A CA 1
ATOM 2384 C C . GLU A 1 307 ? 46.618 -58.793 -3.710 1.00 95.91 307 GLU A C 1
ATOM 2385 O O . GLU A 1 307 ? 46.872 -59.683 -2.892 1.00 93.26 307 GLU A O 1
ATOM 2391 N N . ASP A 1 308 ? 46.361 -57.535 -3.344 1.00 95.30 308 ASP A N 1
ATOM 2392 C CA . ASP A 1 308 ? 46.287 -57.175 -1.933 1.00 92.74 308 ASP A CA 1
ATOM 2393 C C . ASP A 1 308 ? 44.930 -57.513 -1.330 1.00 87.70 308 ASP A C 1
ATOM 2394 O O . ASP A 1 308 ? 44.854 -57.856 -0.145 1.00 85.02 308 ASP A O 1
ATOM 2399 N N . ILE A 1 309 ? 43.858 -57.424 -2.118 1.00 87.54 309 ILE A N 1
ATOM 2400 C CA . ILE A 1 309 ? 42.535 -57.784 -1.618 1.00 83.45 309 ILE A CA 1
ATOM 2401 C C . ILE A 1 309 ? 42.469 -59.277 -1.324 1.00 82.00 309 ILE A C 1
ATOM 2402 O O . ILE A 1 309 ? 42.061 -59.696 -0.234 1.00 79.83 309 ILE A O 1
ATOM 2407 N N . ILE A 1 310 ? 42.877 -60.101 -2.293 1.00 83.14 310 ILE A N 1
ATOM 2408 C CA . ILE A 1 310 ? 42.807 -61.552 -2.133 1.00 80.86 310 ILE A CA 1
ATOM 2409 C C . ILE A 1 310 ? 43.697 -62.009 -0.984 1.00 79.49 310 ILE A C 1
ATOM 2410 O O . ILE A 1 310 ? 43.348 -62.932 -0.238 1.00 78.14 310 ILE A O 1
ATOM 2415 N N . ARG A 1 311 ? 44.857 -61.370 -0.821 1.00 81.36 311 ARG A N 1
ATOM 2416 C CA . ARG A 1 311 ? 45.765 -61.749 0.257 1.00 81.74 311 ARG A CA 1
ATOM 2417 C C . ARG A 1 311 ? 45.151 -61.471 1.624 1.00 79.74 311 ARG A C 1
ATOM 2418 O O . ARG A 1 311 ? 45.295 -62.277 2.551 1.00 77.58 311 ARG A O 1
ATOM 2426 N N . ARG A 1 312 ? 44.466 -60.334 1.771 1.00 80.04 312 ARG A N 1
ATOM 2427 C CA . ARG A 1 312 ? 43.781 -60.048 3.027 1.00 76.88 312 ARG A CA 1
ATOM 2428 C C . ARG A 1 312 ? 42.591 -60.974 3.235 1.00 75.21 312 ARG A C 1
ATOM 2429 O O . ARG A 1 312 ? 42.209 -61.243 4.380 1.00 73.10 312 ARG A O 1
ATOM 2437 N N . ILE A 1 313 ? 41.997 -61.471 2.148 1.00 75.89 313 ILE A N 1
ATOM 2438 C CA . ILE A 1 313 ? 40.891 -62.416 2.267 1.00 74.58 313 ILE A CA 1
ATOM 2439 C C . ILE A 1 313 ? 41.389 -63.750 2.810 1.00 74.56 313 ILE A C 1
ATOM 2440 O O . ILE A 1 313 ? 40.812 -64.311 3.749 1.00 73.91 313 ILE A O 1
ATOM 2445 N N . TYR A 1 314 ? 42.470 -64.275 2.231 1.00 75.06 314 TYR A N 1
ATOM 2446 C CA . TYR A 1 314 ? 43.028 -65.542 2.690 1.00 74.54 314 TYR A CA 1
ATOM 2447 C C . TYR A 1 314 ? 43.751 -65.423 4.025 1.00 73.47 314 TYR A C 1
ATOM 2448 O O . TYR A 1 314 ? 44.028 -66.453 4.650 1.00 72.31 314 TYR A O 1
ATOM 2457 N N . LYS A 1 315 ? 44.065 -64.206 4.473 1.00 73.26 315 LYS A N 1
ATOM 2458 C CA . LYS A 1 315 ? 44.694 -64.044 5.779 1.00 72.46 315 LYS A CA 1
ATOM 2459 C C . LYS A 1 315 ? 43.735 -64.397 6.909 1.00 72.14 315 LYS A C 1
ATOM 2460 O O . LYS A 1 315 ? 44.163 -64.928 7.940 1.00 71.65 315 LYS A O 1
ATOM 2466 N N . TYR A 1 316 ? 42.446 -64.121 6.732 1.00 72.28 316 TYR A N 1
ATOM 2467 C CA . TYR A 1 316 ? 41.432 -64.400 7.742 1.00 71.49 316 TYR A CA 1
ATOM 2468 C C . TYR A 1 316 ? 40.545 -65.586 7.397 1.00 71.92 316 TYR A C 1
ATOM 2469 O O . TYR A 1 316 ? 40.229 -66.386 8.280 1.00 72.98 316 TYR A O 1
ATOM 2478 N N . GLY A 1 317 ? 40.134 -65.728 6.139 1.00 72.47 317 GLY A N 1
ATOM 2479 C CA . GLY A 1 317 ? 39.424 -66.922 5.725 1.00 73.22 317 GLY A CA 1
ATOM 2480 C C . GLY A 1 317 ? 38.002 -66.709 5.248 1.00 74.07 317 GLY A C 1
ATOM 2481 O O . GLY A 1 317 ? 37.615 -67.225 4.196 1.00 75.78 317 GLY A O 1
ATOM 2482 N N . PHE A 1 318 ? 37.210 -65.960 6.010 1.00 73.71 318 PHE A N 1
ATOM 2483 C CA . PHE A 1 318 ? 35.797 -65.770 5.718 1.00 74.31 318 PHE A CA 1
ATOM 2484 C C . PHE A 1 318 ? 35.504 -64.293 5.499 1.00 72.62 318 PHE A C 1
ATOM 2485 O O . PHE A 1 318 ? 35.990 -63.436 6.244 1.00 71.56 318 PHE A O 1
ATOM 2493 N N . TYR A 1 319 ? 34.702 -64.001 4.477 1.00 72.07 319 TYR A N 1
ATOM 2494 C CA . TYR A 1 319 ? 34.379 -62.628 4.125 1.00 71.51 319 TYR A CA 1
ATOM 2495 C C . TYR A 1 319 ? 32.942 -62.548 3.629 1.00 73.03 319 TYR A C 1
ATOM 2496 O O . TYR A 1 319 ? 32.360 -63.535 3.173 1.00 73.34 319 TYR A O 1
ATOM 2505 N N . GLU A 1 320 ? 32.381 -61.345 3.727 1.00 72.40 320 GLU A N 1
ATOM 2506 C CA . GLU A 1 320 ? 31.091 -61.015 3.142 1.00 73.19 320 GLU A CA 1
ATOM 2507 C C . GLU A 1 320 ? 31.211 -59.658 2.465 1.00 73.00 320 GLU A C 1
ATOM 2508 O O . GLU A 1 320 ? 32.183 -58.927 2.665 1.00 71.80 320 GLU A O 1
ATOM 2514 N N . LEU A 1 321 ? 30.215 -59.320 1.652 1.00 74.75 321 LEU A N 1
ATOM 2515 C CA . LEU A 1 321 ? 30.207 -58.059 0.922 1.00 76.52 321 LEU A CA 1
ATOM 2516 C C . LEU A 1 321 ? 28.896 -57.334 1.183 1.00 78.37 321 LEU A C 1
ATOM 2517 O O . LEU A 1 321 ? 27.817 -57.891 0.957 1.00 81.08 321 LEU A O 1
ATOM 2522 N N . TYR A 1 322 ? 28.996 -56.094 1.659 1.00 77.71 322 TYR A N 1
ATOM 2523 C CA . TYR A 1 322 ? 27.839 -55.300 2.043 1.00 78.99 322 TYR A CA 1
ATOM 2524 C C . TYR A 1 322 ? 27.892 -53.936 1.373 1.00 79.30 322 TYR A C 1
ATOM 2525 O O . TYR A 1 322 ? 28.965 -53.342 1.233 1.00 77.91 322 TYR A O 1
ATOM 2534 N N . ASP A 1 323 ? 26.725 -53.448 0.961 1.00 80.43 323 ASP A N 1
ATOM 2535 C CA . ASP A 1 323 ? 26.580 -52.127 0.370 1.00 79.89 323 ASP A CA 1
ATOM 2536 C C . ASP A 1 323 ? 25.644 -51.291 1.231 1.00 78.96 323 ASP A C 1
ATOM 2537 O O . ASP A 1 323 ? 24.664 -51.807 1.779 1.00 79.37 323 ASP A O 1
ATOM 2542 N N . ALA A 1 324 ? 25.951 -50.003 1.351 1.00 77.77 324 ALA A N 1
ATOM 2543 C CA . ALA A 1 324 ? 25.154 -49.089 2.157 1.00 76.96 324 ALA A CA 1
ATOM 2544 C C . ALA A 1 324 ? 24.041 -48.484 1.311 1.00 79.12 324 ALA A C 1
ATOM 2545 O O . ALA A 1 324 ? 24.300 -47.917 0.245 1.00 78.17 324 ALA A O 1
ATOM 2547 N N . SER A 1 325 ? 22.805 -48.610 1.789 1.00 80.73 325 SER A N 1
ATOM 2548 C CA . SER A 1 325 ? 21.652 -48.065 1.086 1.00 82.19 325 SER A CA 1
ATOM 2549 C C . SER A 1 325 ? 21.479 -46.597 1.456 1.00 81.34 325 SER A C 1
ATOM 2550 O O . SER A 1 325 ? 21.272 -46.268 2.631 1.00 81.35 325 SER A O 1
ATOM 2553 N N . ALA A 1 326 ? 21.565 -45.719 0.454 1.00 81.31 326 ALA A N 1
ATOM 2554 C CA . ALA A 1 326 ? 21.466 -44.271 0.642 1.00 80.71 326 ALA A CA 1
ATOM 2555 C C . ALA A 1 326 ? 22.488 -43.784 1.672 1.00 78.65 326 ALA A C 1
ATOM 2556 O O . ALA A 1 326 ? 22.147 -43.230 2.719 1.00 78.15 326 ALA A O 1
ATOM 2558 N N . PHE A 1 327 ? 23.764 -44.007 1.349 1.00 78.40 327 PHE A N 1
ATOM 2559 C CA . PHE A 1 327 ? 24.834 -43.658 2.279 1.00 76.61 327 PHE A CA 1
ATOM 2560 C C . PHE A 1 327 ? 25.010 -42.148 2.382 1.00 76.20 327 PHE A C 1
ATOM 2561 O O . PHE A 1 327 ? 25.171 -41.611 3.484 1.00 74.93 327 PHE A O 1
ATOM 2569 N N . ASP A 1 328 ? 24.987 -41.446 1.247 1.00 77.78 328 ASP A N 1
ATOM 2570 C CA . ASP A 1 328 ? 25.155 -39.998 1.267 1.00 77.43 328 ASP A CA 1
ATOM 2571 C C . ASP A 1 328 ? 23.866 -39.277 1.641 1.00 76.20 328 ASP A C 1
ATOM 2572 O O . ASP A 1 328 ? 23.918 -38.157 2.160 1.00 74.59 328 ASP A O 1
ATOM 2577 N N . THR A 1 329 ? 22.711 -39.897 1.391 1.00 77.70 329 THR A N 1
ATOM 2578 C CA . THR A 1 329 ? 21.443 -39.253 1.718 1.00 77.67 329 THR A CA 1
ATOM 2579 C C . THR A 1 329 ? 21.207 -39.227 3.223 1.00 76.11 329 THR A C 1
ATOM 2580 O O . THR A 1 329 ? 20.791 -38.201 3.774 1.00 75.55 329 THR A O 1
ATOM 2584 N N . GLY A 1 330 ? 21.471 -40.340 3.905 1.00 74.44 330 GLY A N 1
ATOM 2585 C CA . GLY A 1 330 ? 21.254 -40.423 5.336 1.00 72.05 330 GLY A CA 1
ATOM 2586 C C . GLY A 1 330 ? 22.414 -39.902 6.159 1.00 71.59 330 GLY A C 1
ATOM 2587 O O . GLY A 1 330 ? 22.578 -40.274 7.325 1.00 76.23 330 GLY A O 1
ATOM 2588 N N . PHE A 1 331 ? 23.227 -39.037 5.558 1.00 71.83 331 PHE A N 1
ATOM 2589 C CA . PHE A 1 331 ? 24.378 -38.438 6.230 1.00 69.05 331 PHE A CA 1
ATOM 2590 C C . PHE A 1 331 ? 23.885 -37.262 7.065 1.00 68.29 331 PHE A C 1
ATOM 2591 O O . PHE A 1 331 ? 23.738 -36.147 6.560 1.00 67.99 331 PHE A O 1
ATOM 2599 N N . SER A 1 332 ? 23.626 -37.503 8.349 1.00 66.46 332 SER A N 1
ATOM 2600 C CA . SER A 1 332 ? 23.081 -36.455 9.197 1.00 65.42 332 SER A CA 1
ATOM 2601 C C . SER A 1 332 ? 24.129 -35.382 9.480 1.00 62.55 332 SER A C 1
ATOM 2602 O O . SER A 1 332 ? 25.340 -35.614 9.411 1.00 62.25 332 SER A O 1
ATOM 2605 N N . TRP A 1 333 ? 23.638 -34.183 9.801 1.00 62.82 333 TRP A N 1
ATOM 2606 C CA . TRP A 1 333 ? 24.535 -33.089 10.149 1.00 62.03 333 TRP A CA 1
ATOM 2607 C C . TRP A 1 333 ? 25.196 -33.320 11.500 1.00 60.81 333 TRP A C 1
ATOM 2608 O O . TRP A 1 333 ? 26.291 -32.803 11.750 1.00 60.71 333 TRP A O 1
ATOM 2619 N N . LYS A 1 334 ? 24.552 -34.091 12.378 1.00 60.04 334 LYS A N 1
ATOM 2620 C CA . LYS A 1 334 ? 25.141 -34.382 13.680 1.00 60.21 334 LYS A CA 1
ATOM 2621 C C . LYS A 1 334 ? 26.392 -35.239 13.547 1.00 59.76 334 LYS A C 1
ATOM 2622 O O . LYS A 1 334 ? 27.327 -35.097 14.342 1.00 59.56 334 LYS A O 1
ATOM 2628 N N . GLU A 1 335 ? 26.428 -36.125 12.551 1.00 60.88 335 GLU A N 1
ATOM 2629 C CA . GLU A 1 335 ? 27.620 -36.925 12.293 1.00 60.07 335 GLU A CA 1
ATOM 2630 C C . GLU A 1 335 ? 28.727 -36.108 11.641 1.00 59.47 335 GLU A C 1
ATOM 2631 O O . GLU A 1 335 ? 29.908 -36.342 11.919 1.00 59.44 335 GLU A O 1
ATOM 2637 N N . ILE A 1 336 ? 28.368 -35.150 10.784 1.00 59.40 336 ILE A N 1
ATOM 2638 C CA . ILE A 1 336 ? 29.376 -34.358 10.084 1.00 58.31 336 ILE A CA 1
ATOM 2639 C C . ILE A 1 336 ? 30.147 -33.484 11.066 1.00 58.61 336 ILE A C 1
ATOM 2640 O O . ILE A 1 336 ? 31.383 -33.477 11.077 1.00 58.97 336 ILE A O 1
ATOM 2645 N N . THR A 1 337 ? 29.429 -32.738 11.910 1.00 58.23 337 THR A N 1
ATOM 2646 C CA . THR A 1 337 ? 30.095 -31.872 12.877 1.00 57.23 337 THR A CA 1
ATOM 2647 C C . THR A 1 337 ? 30.878 -32.675 13.907 1.00 58.38 337 THR A C 1
ATOM 2648 O O . THR A 1 337 ? 31.919 -32.213 14.386 1.00 59.70 337 THR A O 1
ATOM 2652 N N . THR A 1 338 ? 30.398 -33.871 14.258 1.00 58.12 338 THR A N 1
ATOM 2653 C CA . THR A 1 338 ? 31.161 -34.734 15.153 1.00 57.66 338 THR A CA 1
ATOM 2654 C C . THR A 1 338 ? 32.507 -35.102 14.541 1.00 58.22 338 THR A C 1
ATOM 2655 O O . THR A 1 338 ? 33.529 -35.126 15.236 1.00 58.29 338 THR A O 1
ATOM 2659 N N . MET A 1 339 ? 32.530 -35.372 13.234 1.00 58.38 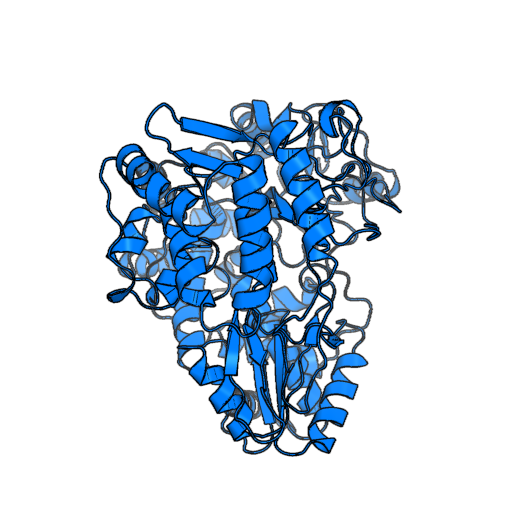339 MET A N 1
ATOM 2660 C CA . MET A 1 339 ? 33.792 -35.665 12.565 1.00 58.45 339 MET A CA 1
ATOM 2661 C C . MET A 1 339 ? 34.632 -34.406 12.389 1.00 57.81 339 MET A C 1
ATOM 2662 O O . MET A 1 339 ? 35.864 -34.457 12.485 1.00 58.93 339 MET A O 1
ATOM 2667 N N . ILE A 1 340 ? 33.985 -33.267 12.134 1.00 56.91 340 ILE A N 1
ATOM 2668 C CA . ILE A 1 340 ? 34.719 -32.016 11.963 1.00 58.23 340 ILE A CA 1
ATOM 2669 C C . ILE A 1 340 ? 35.344 -31.580 13.283 1.00 59.69 340 ILE A C 1
ATOM 2670 O O . ILE A 1 340 ? 36.517 -31.189 13.334 1.00 60.18 340 ILE A O 1
ATOM 2675 N N . ASP A 1 341 ? 34.574 -31.647 14.373 1.00 59.69 341 ASP A N 1
ATOM 2676 C CA . ASP A 1 341 ? 35.095 -31.259 15.680 1.00 60.00 341 ASP A CA 1
ATOM 2677 C C . ASP A 1 341 ? 36.168 -32.213 16.187 1.00 60.03 341 ASP A C 1
ATOM 2678 O O . ASP A 1 341 ? 36.957 -31.831 17.057 1.00 60.56 341 ASP A O 1
ATOM 2683 N N . ALA A 1 342 ? 36.216 -33.440 15.665 1.00 59.65 342 ALA A N 1
ATOM 2684 C CA . ALA A 1 342 ? 37.200 -34.414 16.119 1.00 60.09 342 ALA A CA 1
ATOM 2685 C C . ALA A 1 342 ? 38.564 -34.226 15.469 1.00 60.60 342 ALA A C 1
ATOM 2686 O O . ALA A 1 342 ? 39.550 -34.780 15.968 1.00 60.40 342 ALA A O 1
ATOM 2688 N N . ILE A 1 343 ? 38.645 -33.464 14.383 1.00 60.28 343 ILE A N 1
ATOM 2689 C CA . ILE A 1 343 ? 39.894 -33.259 13.652 1.00 61.56 343 ILE A CA 1
ATOM 2690 C C . ILE A 1 343 ? 40.883 -32.483 14.516 1.00 62.81 343 ILE A C 1
ATOM 2691 O O . ILE A 1 343 ? 40.610 -31.332 14.888 1.00 63.48 343 ILE A O 1
ATOM 2696 N N . PRO A 1 344 ? 42.033 -33.065 14.859 1.00 63.23 344 PRO A N 1
ATOM 2697 C CA . PRO A 1 344 ? 43.049 -32.328 15.617 1.00 64.24 344 PRO A CA 1
ATOM 2698 C C . PRO A 1 344 ? 43.950 -31.499 14.714 1.00 66.49 344 PRO A C 1
ATOM 2699 O O . PRO A 1 344 ? 44.321 -31.903 13.609 1.00 65.89 344 PRO A O 1
ATOM 2703 N N . GLY A 1 345 ? 44.305 -30.311 15.199 1.00 68.03 345 GLY A N 1
ATOM 2704 C CA . GLY A 1 345 ? 45.232 -29.430 14.523 1.00 70.82 345 GLY A CA 1
ATOM 2705 C C . GLY A 1 345 ? 44.594 -28.242 13.835 1.00 73.28 345 GLY A C 1
ATOM 2706 O O . GLY A 1 345 ? 45.309 -27.296 13.482 1.00 76.65 345 GLY A O 1
ATOM 2707 N N . ILE A 1 346 ? 43.280 -28.257 13.632 1.00 71.01 346 ILE A N 1
ATOM 2708 C CA . ILE A 1 346 ? 42.594 -27.169 12.946 1.00 71.38 346 ILE A CA 1
ATOM 2709 C C . ILE A 1 346 ? 42.008 -26.212 13.972 1.00 71.62 346 ILE A C 1
ATOM 2710 O O . ILE A 1 346 ? 41.589 -26.610 15.066 1.00 71.51 346 ILE A O 1
ATOM 2715 N N . THR A 1 347 ? 41.976 -24.932 13.611 1.00 71.94 347 THR A N 1
ATOM 2716 C CA . THR A 1 347 ? 41.398 -23.904 14.459 1.00 71.28 347 THR A CA 1
ATOM 2717 C C . THR A 1 347 ? 39.873 -23.974 14.415 1.00 69.77 347 THR A C 1
ATOM 2718 O O . THR A 1 347 ? 39.277 -24.684 13.601 1.00 69.55 347 THR A O 1
ATOM 2722 N N . ASP A 1 348 ? 39.235 -23.219 15.314 1.00 69.56 348 ASP A N 1
ATOM 2723 C CA . ASP A 1 348 ? 37.783 -23.098 15.269 1.00 68.88 348 ASP A CA 1
ATOM 2724 C C . ASP A 1 348 ? 37.314 -22.345 14.032 1.00 68.22 348 ASP A C 1
ATOM 2725 O O . ASP A 1 348 ? 36.162 -22.514 13.617 1.00 67.39 348 ASP A O 1
ATOM 2730 N N . LEU A 1 349 ? 38.178 -21.518 13.438 1.00 68.81 349 LEU A N 1
ATOM 2731 C CA . LEU A 1 349 ? 37.856 -20.915 12.150 1.00 68.56 349 LEU A CA 1
ATOM 2732 C C . LEU A 1 349 ? 37.799 -21.971 11.055 1.00 67.92 349 LEU A C 1
ATOM 2733 O O . LEU A 1 349 ? 36.964 -21.889 10.146 1.00 69.64 349 LEU A O 1
ATOM 2738 N N . ALA A 1 350 ? 38.676 -22.975 11.129 1.00 67.48 350 ALA A N 1
ATOM 2739 C CA . ALA A 1 350 ? 38.682 -24.033 10.125 1.00 67.48 350 ALA A CA 1
ATOM 2740 C C . ALA A 1 350 ? 37.442 -24.911 10.237 1.00 66.06 350 ALA A C 1
ATOM 2741 O O . ALA A 1 350 ? 36.894 -25.350 9.219 1.00 64.78 350 ALA A O 1
ATOM 2743 N N . ARG A 1 351 ? 36.989 -25.182 11.463 1.00 66.20 351 ARG A N 1
ATOM 2744 C CA . ARG A 1 351 ? 35.805 -26.015 11.646 1.00 64.79 351 ARG A CA 1
ATOM 2745 C C . ARG A 1 351 ? 34.565 -25.336 11.078 1.00 64.38 351 ARG A C 1
ATOM 2746 O O . ARG A 1 351 ? 33.785 -25.954 10.345 1.00 64.49 351 ARG A O 1
ATOM 2754 N N . ASP A 1 352 ? 34.370 -24.056 11.404 1.00 64.58 352 ASP A N 1
ATOM 2755 C CA . ASP A 1 352 ? 33.229 -23.321 10.868 1.00 65.27 352 ASP A CA 1
ATOM 2756 C C . ASP A 1 352 ? 33.349 -23.118 9.362 1.00 65.02 352 ASP A C 1
ATOM 2757 O O . ASP A 1 352 ? 32.331 -23.060 8.663 1.00 66.13 352 ASP A O 1
ATOM 2762 N N . TYR A 1 353 ? 34.577 -23.010 8.848 1.00 64.48 353 TYR A N 1
ATOM 2763 C CA . TYR A 1 353 ? 34.766 -22.901 7.405 1.00 65.10 353 TYR A CA 1
ATOM 2764 C C . TYR A 1 353 ? 34.362 -24.189 6.699 1.00 64.53 353 TYR A C 1
ATOM 2765 O O . TYR A 1 353 ? 33.675 -24.151 5.671 1.00 64.92 353 TYR A O 1
ATOM 2774 N N . MET A 1 354 ? 34.774 -25.340 7.239 1.00 64.43 354 MET A N 1
ATOM 2775 C CA . MET A 1 354 ? 34.450 -26.612 6.601 1.00 63.35 354 MET A CA 1
ATOM 2776 C C . MET A 1 354 ? 32.957 -26.909 6.655 1.00 63.09 354 MET A C 1
ATOM 2777 O O . MET A 1 354 ? 32.433 -27.599 5.773 1.00 62.90 354 MET A O 1
ATOM 2782 N N . ARG A 1 355 ? 32.255 -26.398 7.670 1.00 63.41 355 ARG A N 1
ATOM 2783 C CA . ARG A 1 355 ? 30.814 -26.617 7.749 1.00 62.34 355 ARG A CA 1
ATOM 2784 C C . ARG A 1 355 ? 30.074 -25.826 6.678 1.00 63.13 355 ARG A C 1
ATOM 2785 O O . ARG A 1 355 ? 29.107 -26.323 6.089 1.00 64.05 355 ARG A O 1
ATOM 2793 N N . SER A 1 356 ? 30.511 -24.593 6.414 1.00 63.53 356 SER A N 1
ATOM 2794 C CA . SER A 1 356 ? 29.837 -23.773 5.413 1.00 64.20 356 SER A CA 1
ATOM 2795 C C . SER A 1 356 ? 30.028 -24.326 4.008 1.00 63.73 356 SER A C 1
ATOM 2796 O O . SER A 1 356 ? 29.174 -24.114 3.140 1.00 64.25 356 SER A O 1
ATOM 2799 N N . VAL A 1 357 ? 31.135 -25.032 3.762 1.00 62.81 357 VAL A N 1
ATOM 2800 C CA . VAL A 1 357 ? 31.344 -25.644 2.454 1.00 62.50 357 VAL A CA 1
ATOM 2801 C C . VAL A 1 357 ? 30.345 -26.770 2.222 1.00 62.45 357 VAL A C 1
ATOM 2802 O O . VAL A 1 357 ? 29.894 -26.988 1.091 1.00 62.95 357 VAL A O 1
ATOM 2806 N N . HIS A 1 358 ? 29.968 -27.491 3.282 1.00 62.05 358 HIS A N 1
ATOM 2807 C CA . HIS A 1 358 ? 29.033 -28.601 3.131 1.00 62.52 358 HIS A CA 1
ATOM 2808 C C . HIS A 1 358 ? 27.632 -28.125 2.767 1.00 63.62 358 HIS A C 1
ATOM 2809 O O . HIS A 1 358 ? 26.891 -28.853 2.098 1.00 63.88 358 HIS A O 1
ATOM 2816 N N . ARG A 1 359 ? 27.248 -26.921 3.192 1.00 63.48 359 ARG A N 1
ATOM 2817 C CA . ARG A 1 359 ? 25.885 -26.428 3.007 1.00 64.31 359 ARG A CA 1
ATOM 2818 C C . ARG A 1 359 ? 25.911 -25.004 2.441 1.00 65.47 359 ARG A C 1
ATOM 2819 O O . ARG A 1 359 ? 25.465 -24.043 3.068 1.00 67.60 359 ARG A O 1
ATOM 2827 N N . LEU A 1 360 ? 26.435 -24.875 1.226 1.00 65.46 360 LEU A N 1
ATOM 2828 C CA . LEU A 1 360 ? 26.388 -23.610 0.512 1.00 65.85 360 LEU A CA 1
ATOM 2829 C C . LEU A 1 360 ? 25.022 -23.424 -0.143 1.00 66.87 360 LEU A C 1
ATOM 2830 O O . LEU A 1 360 ? 24.306 -24.397 -0.391 1.00 67.43 360 LEU A O 1
ATOM 2835 N N . PRO A 1 361 ? 24.629 -22.178 -0.416 1.00 67.51 361 PRO A N 1
ATOM 2836 C CA . PRO A 1 361 ? 23.342 -21.944 -1.085 1.00 68.28 361 PRO A CA 1
ATOM 2837 C C . PRO A 1 361 ? 23.272 -22.655 -2.430 1.00 68.70 361 PRO A C 1
ATOM 2838 O O . PRO A 1 361 ? 24.220 -22.633 -3.217 1.00 69.54 361 PRO A O 1
ATOM 2842 N N . LEU A 1 362 ? 22.131 -23.290 -2.684 1.00 68.49 362 LEU A N 1
ATOM 2843 C CA . LEU A 1 362 ? 21.936 -24.126 -3.861 1.00 69.08 362 LEU A CA 1
ATOM 2844 C C . LEU A 1 362 ? 21.180 -23.371 -4.946 1.00 69.68 362 LEU A C 1
ATOM 2845 O O . LEU A 1 362 ? 20.193 -22.684 -4.669 1.00 69.44 362 LEU A O 1
ATOM 2850 N N . LEU A 1 363 ? 21.647 -23.517 -6.186 1.00 69.60 363 LEU A N 1
ATOM 2851 C CA . LEU A 1 363 ? 20.994 -22.939 -7.361 1.00 69.73 363 LEU A CA 1
ATOM 2852 C C . LEU A 1 363 ? 20.280 -24.073 -8.088 1.00 70.83 363 LEU A C 1
ATOM 2853 O O . LEU A 1 363 ? 20.853 -24.749 -8.943 1.00 72.06 363 LEU A O 1
ATOM 2858 N N . ILE A 1 364 ? 19.013 -24.278 -7.745 1.00 71.76 364 ILE A N 1
ATOM 2859 C CA . ILE A 1 364 ? 18.244 -25.394 -8.285 1.00 72.09 364 ILE A CA 1
ATOM 2860 C C . ILE A 1 364 ? 17.781 -25.054 -9.695 1.00 73.14 364 ILE A C 1
ATOM 2861 O O . ILE A 1 364 ? 17.231 -23.973 -9.940 1.00 73.36 364 ILE A O 1
ATOM 2866 N N . THR A 1 365 ? 18.005 -25.975 -10.625 1.00 74.29 365 THR A N 1
ATOM 2867 C CA . THR A 1 365 ? 17.527 -25.857 -11.994 1.00 75.92 365 THR A CA 1
ATOM 2868 C C . THR A 1 365 ? 16.461 -26.915 -12.257 1.00 76.90 365 THR A C 1
ATOM 2869 O O . THR A 1 365 ? 16.207 -27.797 -11.433 1.00 77.04 365 THR A O 1
ATOM 2873 N N . SER A 1 366 ? 15.835 -26.818 -13.426 1.00 77.46 366 SER A N 1
ATOM 2874 C CA . SER A 1 366 ? 14.680 -27.648 -13.735 1.00 78.76 366 SER A CA 1
ATOM 2875 C C . SER A 1 366 ? 15.088 -29.067 -14.112 1.00 79.22 366 SER A C 1
ATOM 2876 O O . SER A 1 366 ? 16.196 -29.317 -14.597 1.00 79.32 366 SER A O 1
ATOM 2879 N N . ASP A 1 367 ? 14.165 -30.003 -13.878 1.00 79.29 367 ASP A N 1
ATOM 2880 C CA . ASP A 1 367 ? 14.284 -31.364 -14.379 1.00 79.97 367 ASP A CA 1
ATOM 2881 C C . ASP A 1 367 ? 13.074 -31.821 -15.180 1.00 79.66 367 ASP A C 1
ATOM 2882 O O . ASP A 1 367 ? 13.159 -32.858 -15.849 1.00 79.95 367 ASP A O 1
ATOM 2887 N N . VAL A 1 368 ? 11.956 -31.097 -15.124 1.00 79.57 368 VAL A N 1
ATOM 2888 C CA . VAL A 1 368 ? 10.765 -31.488 -15.866 1.00 78.22 368 VAL A CA 1
ATOM 2889 C C . VAL A 1 368 ? 10.988 -31.219 -17.346 1.00 78.97 368 VAL A C 1
ATOM 2890 O O . VAL A 1 368 ? 11.411 -30.123 -17.737 1.00 79.74 368 VAL A O 1
ATOM 2894 N N . ARG A 1 369 ? 10.709 -32.222 -18.175 1.00 78.83 369 ARG A N 1
ATOM 2895 C CA . ARG A 1 369 ? 10.954 -32.122 -19.608 1.00 79.56 369 ARG A CA 1
ATOM 2896 C C . ARG A 1 369 ? 10.091 -31.029 -20.224 1.00 80.27 369 ARG A C 1
ATOM 2897 O O . ARG A 1 369 ? 8.860 -31.064 -20.124 1.00 79.62 369 ARG A O 1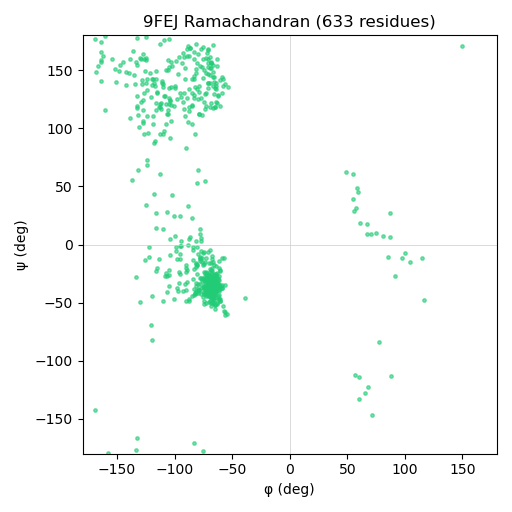
ATOM 2905 N N . GLY A 1 370 ? 10.741 -30.052 -20.856 1.00 82.00 370 GLY A N 1
ATOM 2906 C CA . GLY A 1 370 ? 10.070 -28.945 -21.496 1.00 84.24 370 GLY A CA 1
ATOM 2907 C C . GLY A 1 370 ? 9.872 -27.726 -20.616 1.00 82.78 370 GLY A C 1
ATOM 2908 O O . GLY A 1 370 ? 9.793 -26.606 -21.133 1.00 88.36 370 GLY A O 1
ATOM 2909 N N . VAL A 1 371 ? 9.791 -27.913 -19.301 1.00 81.10 371 VAL A N 1
ATOM 2910 C CA . VAL A 1 371 ? 9.564 -26.817 -18.365 1.00 80.17 371 VAL A CA 1
ATOM 2911 C C . VAL A 1 371 ? 10.922 -26.200 -18.048 1.00 80.90 371 VAL A C 1
ATOM 2912 O O . VAL A 1 371 ? 11.711 -26.760 -17.285 1.00 80.95 371 VAL A O 1
ATOM 2916 N N . LYS A 1 372 ? 11.198 -25.039 -18.639 1.00 81.68 372 LYS A N 1
ATOM 2917 C CA . LYS A 1 372 ? 12.423 -24.297 -18.359 1.00 81.80 372 LYS A CA 1
ATOM 2918 C C . LYS A 1 372 ? 12.177 -23.399 -17.150 1.00 82.15 372 LYS A C 1
ATOM 2919 O O . LYS A 1 372 ? 11.352 -22.480 -17.203 1.00 85.52 372 LYS A O 1
ATOM 2925 N N . GLY A 1 373 ? 12.880 -23.675 -16.057 1.00 81.35 373 GLY A N 1
ATOM 2926 C CA . GLY A 1 373 ? 12.723 -22.895 -14.844 1.00 81.71 373 GLY A CA 1
ATOM 2927 C C . GLY A 1 373 ? 13.877 -23.138 -13.902 1.00 80.17 373 GLY A C 1
ATOM 2928 O O . GLY A 1 373 ? 14.573 -24.154 -13.989 1.00 79.36 373 GLY A O 1
ATOM 2929 N N . ALA A 1 374 ? 14.078 -22.187 -12.994 1.00 79.93 374 ALA A N 1
ATOM 2930 C CA . ALA A 1 374 ? 15.178 -22.282 -12.046 1.00 77.28 374 ALA A CA 1
ATOM 2931 C C . ALA A 1 374 ? 14.940 -21.311 -10.902 1.00 76.82 374 ALA A C 1
ATOM 2932 O O . ALA A 1 374 ? 14.218 -20.320 -11.042 1.00 80.15 374 ALA A O 1
ATOM 2934 N N . TYR A 1 375 ? 15.564 -21.611 -9.766 1.00 74.52 375 TYR A N 1
ATOM 2935 C CA . TYR A 1 375 ? 15.478 -20.756 -8.593 1.00 73.46 375 TYR A CA 1
ATOM 2936 C C . TYR A 1 375 ? 16.711 -20.977 -7.730 1.00 71.89 375 TYR A C 1
ATOM 2937 O O . TYR A 1 375 ? 17.396 -21.997 -7.839 1.00 72.52 375 TYR A O 1
ATOM 2946 N N . LEU A 1 376 ? 16.987 -20.002 -6.869 1.00 71.83 376 LEU A N 1
ATOM 2947 C CA . LEU A 1 376 ? 18.136 -20.035 -5.973 1.00 70.55 376 LEU A CA 1
ATOM 2948 C C . LEU A 1 376 ? 17.641 -20.170 -4.539 1.00 70.69 376 LEU A C 1
ATOM 2949 O O . LEU A 1 376 ? 16.867 -19.332 -4.065 1.00 71.25 376 LEU A O 1
ATOM 2954 N N . LEU A 1 377 ? 18.084 -21.223 -3.858 1.00 71.03 377 LEU A N 1
ATOM 2955 C CA . LEU A 1 377 ? 17.733 -21.453 -2.460 1.00 70.97 377 LEU A CA 1
ATOM 2956 C C . LEU A 1 377 ? 18.756 -20.746 -1.579 1.00 71.99 377 LEU A C 1
ATOM 2957 O O . LEU A 1 377 ? 19.894 -21.206 -1.443 1.00 72.80 377 LEU A O 1
ATOM 2962 N N . ASN A 1 378 ? 18.349 -19.625 -0.982 1.00 73.15 378 ASN A N 1
ATOM 2963 C CA . ASN A 1 378 ? 19.221 -18.857 -0.095 1.00 73.99 378 ASN A CA 1
ATOM 2964 C C . ASN A 1 378 ? 19.259 -19.507 1.291 1.00 74.64 378 ASN A C 1
ATOM 2965 O O . ASN A 1 378 ? 18.834 -18.944 2.300 1.00 75.98 378 ASN A O 1
ATOM 2970 N N . MET A 1 379 ? 19.791 -20.726 1.318 1.00 73.64 379 MET A N 1
ATOM 2971 C CA . MET A 1 379 ? 19.806 -21.572 2.503 1.00 73.81 379 MET A CA 1
ATOM 2972 C C . MET A 1 379 ? 21.243 -21.744 2.980 1.00 72.72 379 MET A C 1
ATOM 2973 O O . MET A 1 379 ? 22.090 -22.252 2.238 1.00 71.21 379 MET A O 1
ATOM 2978 N N . ASP A 1 380 ? 21.513 -21.328 4.217 1.00 73.04 380 ASP A N 1
ATOM 2979 C CA . ASP A 1 380 ? 22.827 -21.488 4.829 1.00 73.14 380 ASP A CA 1
ATOM 2980 C C . ASP A 1 380 ? 22.887 -22.595 5.866 1.00 72.94 380 ASP A C 1
ATOM 2981 O O . ASP A 1 380 ? 23.913 -23.267 5.970 1.00 73.43 380 ASP A O 1
ATOM 2986 N N . LYS A 1 381 ? 21.822 -22.798 6.635 1.00 73.50 381 LYS A N 1
ATOM 2987 C CA . LYS A 1 381 ? 21.805 -23.766 7.728 1.00 73.47 381 LYS A CA 1
ATOM 2988 C C . LYS A 1 381 ? 20.763 -24.837 7.421 1.00 72.12 381 LYS A C 1
ATOM 2989 O O . LYS A 1 381 ? 19.597 -24.719 7.807 1.00 72.93 381 LYS A O 1
ATOM 2995 N N . TYR A 1 382 ? 21.193 -25.889 6.728 1.00 70.19 382 TYR A N 1
ATOM 2996 C CA . TYR A 1 382 ? 20.332 -27.025 6.436 1.00 68.59 382 TYR A CA 1
ATOM 2997 C C . TYR A 1 382 ? 21.187 -28.281 6.411 1.00 68.35 382 TYR A C 1
ATOM 2998 O O . TYR A 1 382 ? 22.394 -28.228 6.160 1.00 69.83 382 TYR A O 1
ATOM 3007 N N . SER A 1 383 ? 20.548 -29.417 6.678 1.00 68.01 383 SER A N 1
ATOM 3008 C CA . SER A 1 383 ? 21.244 -30.696 6.621 1.00 67.82 383 SER A CA 1
ATOM 3009 C C . SER A 1 383 ? 21.376 -31.129 5.167 1.00 67.71 383 SER A C 1
ATOM 3010 O O . SER A 1 383 ? 20.368 -31.439 4.520 1.00 70.57 383 SER A O 1
ATOM 3013 N N . PRO A 1 384 ? 22.595 -31.163 4.616 1.00 66.39 384 PRO A N 1
ATOM 3014 C CA . PRO A 1 384 ? 22.749 -31.426 3.180 1.00 66.98 384 PRO A CA 1
ATOM 3015 C C . PRO A 1 384 ? 23.095 -32.870 2.857 1.00 67.78 384 PRO A C 1
ATOM 3016 O O . PRO A 1 384 ? 23.154 -33.250 1.682 1.00 69.08 384 PRO A O 1
ATOM 3020 N N . GLY A 1 385 ? 23.321 -33.687 3.883 1.00 67.91 385 GLY A N 1
ATOM 3021 C CA . GLY A 1 385 ? 23.895 -34.988 3.619 1.00 68.72 385 GLY A CA 1
ATOM 3022 C C . GLY A 1 385 ? 25.355 -34.849 3.222 1.00 69.21 385 GLY A C 1
ATOM 3023 O O . GLY A 1 385 ? 26.074 -33.958 3.684 1.00 69.37 385 GLY A O 1
ATOM 3024 N N . LEU A 1 386 ? 25.797 -35.736 2.338 1.00 70.65 386 LEU A N 1
ATOM 3025 C CA . LEU A 1 386 ? 27.166 -35.720 1.830 1.00 71.95 386 LEU A CA 1
ATOM 3026 C C . LEU A 1 386 ? 27.120 -35.291 0.367 1.00 75.99 386 LEU A C 1
ATOM 3027 O O . LEU A 1 386 ? 26.904 -36.115 -0.526 1.00 83.88 386 LEU A O 1
ATOM 3032 N N . GLN A 1 387 ? 27.316 -33.997 0.129 1.00 69.93 387 GLN A N 1
ATOM 3033 C CA . GLN A 1 387 ? 27.342 -33.482 -1.233 1.00 67.99 387 GLN A CA 1
ATOM 3034 C C . GLN A 1 387 ? 28.616 -33.937 -1.936 1.00 67.33 387 GLN A C 1
ATOM 3035 O O . GLN A 1 387 ? 29.712 -33.862 -1.371 1.00 66.34 387 GLN A O 1
ATOM 3041 N N . SER A 1 388 ? 28.469 -34.408 -3.177 1.00 67.72 388 SER A N 1
ATOM 3042 C CA . SER A 1 388 ? 29.575 -35.018 -3.906 1.00 66.25 388 SER A CA 1
ATOM 3043 C C . SER A 1 388 ? 30.676 -34.031 -4.276 1.00 65.48 388 SER A C 1
ATOM 3044 O O . SER A 1 388 ? 31.743 -34.467 -4.720 1.00 66.19 388 SER A O 1
ATOM 3047 N N . GLY A 1 389 ? 30.453 -32.729 -4.105 1.00 66.14 389 GLY A N 1
ATOM 3048 C CA . GLY A 1 389 ? 31.441 -31.736 -4.485 1.00 65.34 389 GLY A CA 1
ATOM 3049 C C . GLY A 1 389 ? 32.337 -31.294 -3.347 1.00 63.98 389 GLY A C 1
ATOM 3050 O O . GLY A 1 389 ? 33.351 -30.621 -3.570 1.00 64.27 389 GLY A O 1
ATOM 3051 N N . VAL A 1 390 ? 31.965 -31.657 -2.125 1.00 63.85 390 VAL A N 1
ATOM 3052 C CA . VAL A 1 390 ? 32.771 -31.304 -0.949 1.00 62.94 390 VAL A CA 1
ATOM 3053 C C . VAL A 1 390 ? 34.123 -32.001 -1.044 1.00 62.15 390 VAL A C 1
ATOM 3054 O O . VAL A 1 390 ? 34.178 -33.187 -1.418 1.00 62.28 390 VAL A O 1
ATOM 3058 N N . PRO A 1 391 ? 35.232 -31.319 -0.745 1.00 61.73 391 PRO A N 1
ATOM 3059 C CA . PRO A 1 391 ? 36.551 -31.962 -0.873 1.00 63.32 391 PRO A CA 1
ATOM 3060 C C . PRO A 1 391 ? 36.732 -33.189 0.002 1.00 63.89 391 PRO A C 1
ATOM 3061 O O . PRO A 1 391 ? 37.595 -34.021 -0.302 1.00 64.61 391 PRO A O 1
ATOM 3065 N N . SER A 1 392 ? 35.955 -33.331 1.076 1.00 62.46 392 SER A N 1
ATOM 3066 C CA . SER A 1 392 ? 36.116 -34.431 2.018 1.00 61.44 392 SER A CA 1
ATOM 3067 C C . SER A 1 392 ? 35.008 -35.473 1.886 1.00 61.44 392 SER A C 1
ATOM 3068 O O . SER A 1 392 ? 34.680 -36.160 2.856 1.00 61.65 392 SER A O 1
ATOM 3071 N N . VAL A 1 393 ? 34.427 -35.608 0.692 1.00 61.76 393 VAL A N 1
ATOM 3072 C CA . VAL A 1 393 ? 33.348 -36.575 0.507 1.00 62.08 393 VAL A CA 1
ATOM 3073 C C . VAL A 1 393 ? 33.894 -37.999 0.530 1.00 62.55 393 VAL A C 1
ATOM 3074 O O . VAL A 1 393 ? 33.292 -38.898 1.128 1.00 62.68 393 VAL A O 1
ATOM 3078 N N . SER A 1 394 ? 35.047 -38.226 -0.105 1.00 63.34 394 SER A N 1
ATOM 3079 C CA . SER A 1 394 ? 35.627 -39.564 -0.123 1.00 63.22 394 SER A CA 1
ATOM 3080 C C . SER A 1 394 ? 36.210 -39.940 1.231 1.00 61.47 394 SER A C 1
ATOM 3081 O O . SER A 1 394 ? 36.249 -41.124 1.581 1.00 62.15 394 SER A O 1
ATOM 3084 N N . ASP A 1 395 ? 36.663 -38.953 2.004 1.00 60.92 395 ASP A N 1
ATOM 3085 C CA . ASP A 1 395 ? 37.271 -39.241 3.297 1.00 61.40 395 ASP A CA 1
ATOM 3086 C C . ASP A 1 395 ? 36.221 -39.418 4.386 1.00 60.58 395 ASP A C 1
ATOM 3087 O O . ASP A 1 395 ? 36.326 -40.337 5.205 1.00 61.18 395 ASP A O 1
ATOM 3092 N N . PHE A 1 396 ? 35.201 -38.555 4.410 1.00 60.57 396 PHE A N 1
ATOM 3093 C CA . PHE A 1 396 ? 34.111 -38.734 5.363 1.00 60.63 396 PHE A CA 1
ATOM 3094 C C . PHE A 1 396 ? 33.341 -40.021 5.099 1.00 61.58 396 PHE A C 1
ATOM 3095 O O . PHE A 1 396 ? 32.759 -40.595 6.027 1.00 61.98 396 PHE A O 1
ATOM 3103 N N . GLY A 1 397 ? 33.328 -40.491 3.850 1.00 61.49 397 GLY A N 1
ATOM 3104 C CA . GLY A 1 397 ? 32.706 -41.772 3.563 1.00 62.14 397 GLY A CA 1
ATOM 3105 C C . GLY A 1 397 ? 33.523 -42.941 4.077 1.00 62.31 397 GLY A C 1
ATOM 3106 O O . GLY A 1 397 ? 32.970 -43.940 4.545 1.00 62.80 397 GLY A O 1
ATOM 3107 N N . LYS A 1 398 ? 34.852 -42.835 3.997 1.00 61.41 398 LYS A N 1
ATOM 3108 C CA . LYS A 1 398 ? 35.713 -43.885 4.531 1.00 60.86 398 LYS A CA 1
ATOM 3109 C C . LYS A 1 398 ? 35.699 -43.902 6.054 1.00 61.77 398 LYS A C 1
ATOM 3110 O O . LYS A 1 398 ? 35.861 -44.967 6.662 1.00 62.96 398 LYS A O 1
ATOM 3116 N N . ILE A 1 399 ? 35.508 -42.743 6.682 1.00 60.78 399 ILE A N 1
ATOM 3117 C CA . ILE A 1 399 ? 35.478 -42.675 8.139 1.00 60.08 399 ILE A CA 1
ATOM 3118 C C . ILE A 1 399 ? 34.169 -43.235 8.678 1.00 60.57 399 ILE A C 1
ATOM 3119 O O . ILE A 1 399 ? 34.164 -44.092 9.571 1.00 59.76 399 ILE A O 1
ATOM 3124 N N . ARG A 1 400 ? 33.040 -42.763 8.144 1.00 60.75 400 ARG A N 1
ATOM 3125 C CA . ARG A 1 400 ? 31.745 -43.197 8.657 1.00 61.34 400 ARG A CA 1
ATOM 3126 C C . ARG A 1 400 ? 31.513 -44.681 8.398 1.00 62.01 400 ARG A C 1
ATOM 3127 O O . ARG A 1 400 ? 30.935 -45.379 9.239 1.00 62.83 400 ARG A O 1
ATOM 3135 N N . GLY A 1 401 ? 31.958 -45.180 7.244 1.00 61.83 401 GLY A N 1
ATOM 3136 C CA . GLY A 1 401 ? 31.763 -46.588 6.938 1.00 62.71 401 GLY A CA 1
ATOM 3137 C C . GLY A 1 401 ? 32.490 -47.499 7.908 1.00 62.35 401 GLY A C 1
ATOM 3138 O O . GLY A 1 401 ? 31.904 -48.433 8.461 1.00 63.10 401 GLY A O 1
ATOM 3139 N N . ALA A 1 402 ? 33.778 -47.232 8.133 1.00 61.52 402 ALA A N 1
ATOM 3140 C CA . ALA A 1 402 ? 34.548 -48.055 9.059 1.00 61.60 402 ALA A CA 1
ATOM 3141 C C . ALA A 1 402 ? 34.103 -47.849 10.501 1.00 61.99 402 ALA A C 1
ATOM 3142 O O . ALA A 1 402 ? 34.174 -48.783 11.308 1.00 61.61 402 ALA A O 1
ATOM 3144 N N . ALA A 1 403 ? 33.643 -46.643 10.844 1.00 62.53 403 ALA A N 1
ATOM 3145 C CA . ALA A 1 403 ? 33.175 -46.394 12.204 1.00 61.42 403 ALA A CA 1
ATOM 3146 C C . ALA A 1 403 ? 31.886 -47.147 12.502 1.00 61.90 403 ALA A C 1
ATOM 3147 O O . ALA A 1 403 ? 31.618 -47.478 13.662 1.00 63.02 403 ALA A O 1
ATOM 3149 N N . GLN A 1 404 ? 31.078 -47.423 11.476 1.00 60.83 404 GLN A N 1
ATOM 3150 C CA . GLN A 1 404 ? 29.850 -48.182 11.683 1.00 61.46 404 GLN A CA 1
ATOM 3151 C C . GLN A 1 404 ? 30.124 -49.668 11.870 1.00 62.23 404 GLN A C 1
ATOM 3152 O O . GLN A 1 404 ? 29.384 -50.343 12.595 1.00 65.06 404 GLN A O 1
ATOM 3158 N N . TRP A 1 405 ? 31.172 -50.193 11.234 1.00 62.39 405 TRP A N 1
ATOM 3159 C CA . TRP A 1 405 ? 31.545 -51.585 11.454 1.00 63.05 405 TRP A CA 1
ATOM 3160 C C . TRP A 1 405 ? 32.410 -51.751 12.695 1.00 62.18 405 TRP A C 1
ATOM 3161 O O . TRP A 1 405 ? 32.370 -52.808 13.335 1.00 62.80 405 TRP A O 1
ATOM 3172 N N . SER A 1 406 ? 33.192 -50.729 13.049 1.00 61.28 406 SER A N 1
ATOM 3173 C CA . SER A 1 406 ? 33.933 -50.777 14.304 1.00 61.72 406 SER A CA 1
ATOM 3174 C C . SER A 1 406 ? 32.999 -50.656 15.500 1.00 62.15 406 SER A C 1
ATOM 3175 O O . SER A 1 406 ? 33.310 -51.168 16.582 1.00 62.76 406 SER A O 1
ATOM 3178 N N . TYR A 1 407 ? 31.858 -49.984 15.329 1.00 61.44 407 TYR A N 1
ATOM 3179 C CA . TYR A 1 407 ? 30.850 -49.963 16.383 1.00 61.21 407 TYR A CA 1
ATOM 3180 C C . TYR A 1 407 ? 30.156 -51.312 16.509 1.00 62.82 407 TYR A C 1
ATOM 3181 O O . TYR A 1 407 ? 29.764 -51.705 17.615 1.00 63.13 407 TYR A O 1
ATOM 3190 N N . GLY A 1 408 ? 29.996 -52.030 15.395 1.00 62.93 408 GLY A N 1
ATOM 3191 C CA . GLY A 1 408 ? 29.431 -53.367 15.465 1.00 62.56 408 GLY A CA 1
ATOM 3192 C C . GLY A 1 408 ? 30.284 -54.314 16.287 1.00 62.93 408 GLY A C 1
ATOM 3193 O O . GLY A 1 408 ? 29.764 -55.180 16.995 1.00 64.02 408 GLY A O 1
ATOM 3194 N N . LEU A 1 409 ? 31.608 -54.163 16.207 1.00 62.87 409 LEU A N 1
ATOM 3195 C CA . LEU A 1 409 ? 32.500 -54.957 17.044 1.00 64.44 409 LEU A CA 1
ATOM 3196 C C . LEU A 1 409 ? 32.453 -54.525 18.503 1.00 65.38 409 LEU A C 1
ATOM 3197 O O . LEU A 1 409 ? 32.776 -55.329 19.384 1.00 66.85 409 LEU A O 1
ATOM 3202 N N . MET A 1 410 ? 32.068 -53.277 18.777 1.00 64.36 410 MET A N 1
ATOM 3203 C CA . MET A 1 410 ? 31.876 -52.858 20.162 1.00 64.38 410 MET A CA 1
ATOM 3204 C C . MET A 1 410 ? 30.591 -53.442 20.733 1.00 63.34 410 MET A C 1
ATOM 3205 O O . MET A 1 410 ? 30.543 -53.822 21.909 1.00 64.04 410 MET A O 1
ATOM 3210 N N . VAL A 1 411 ? 29.538 -53.518 19.916 1.00 62.07 411 VAL A N 1
ATOM 3211 C CA . VAL A 1 411 ? 28.326 -54.216 20.331 1.00 62.40 411 VAL A CA 1
ATOM 3212 C C . VAL A 1 411 ? 28.597 -55.709 20.467 1.00 63.34 411 VAL A C 1
ATOM 3213 O O . VAL A 1 411 ? 28.116 -56.360 21.402 1.00 63.58 411 VAL A O 1
ATOM 3217 N N . LEU A 1 412 ? 29.380 -56.270 19.542 1.00 64.08 412 LEU A N 1
ATOM 3218 C CA . LEU A 1 412 ? 29.695 -57.694 19.587 1.00 64.50 412 LEU A CA 1
ATOM 3219 C C . LEU A 1 412 ? 30.537 -58.049 20.807 1.00 65.59 412 LEU A C 1
ATOM 3220 O O . LEU A 1 412 ? 30.476 -59.184 21.291 1.00 66.03 412 LEU A O 1
ATOM 3225 N N . GLY A 1 413 ? 31.319 -57.100 21.318 1.00 65.49 413 GLY A N 1
ATOM 3226 C CA . GLY A 1 413 ? 32.167 -57.332 22.465 1.00 69.75 413 GLY A CA 1
ATOM 3227 C C . GLY A 1 413 ? 33.619 -57.598 22.135 1.00 72.96 413 GLY A C 1
ATOM 3228 O O . GLY A 1 413 ? 34.442 -57.674 23.057 1.00 76.23 413 GLY A O 1
ATOM 3229 N N . ALA A 1 414 ? 33.959 -57.748 20.852 1.00 70.26 414 ALA A N 1
ATOM 3230 C CA . ALA A 1 414 ? 35.353 -57.955 20.477 1.00 70.88 414 ALA A CA 1
ATOM 3231 C C . ALA A 1 414 ? 36.204 -56.732 20.788 1.00 71.25 414 ALA A C 1
ATOM 3232 O O . ALA A 1 414 ? 37.405 -56.864 21.053 1.00 72.00 414 ALA A O 1
ATOM 3234 N N . ILE A 1 415 ? 35.607 -55.544 20.765 1.00 70.55 415 ILE A N 1
ATOM 3235 C CA . ILE A 1 415 ? 36.291 -54.300 21.095 1.00 71.30 415 ILE A CA 1
ATOM 3236 C C . ILE A 1 415 ? 35.569 -53.704 22.297 1.00 73.08 415 ILE A C 1
ATOM 3237 O O . ILE A 1 415 ? 34.478 -53.137 22.162 1.00 72.08 415 ILE A O 1
ATOM 3242 N N . ARG A 1 416 ? 36.169 -53.835 23.476 1.00 75.89 416 ARG A N 1
ATOM 3243 C CA . ARG A 1 416 ? 35.647 -53.247 24.700 1.00 77.53 416 ARG A CA 1
ATOM 3244 C C . ARG A 1 416 ? 36.486 -52.031 25.063 1.00 75.64 416 ARG A C 1
ATOM 3245 O O . ARG A 1 416 ? 37.720 -52.078 25.011 1.00 77.10 416 ARG A O 1
ATOM 3253 N N . TYR A 1 417 ? 35.815 -50.941 25.423 1.00 74.17 417 TYR A N 1
ATOM 3254 C CA . TYR A 1 417 ? 36.457 -49.644 25.583 1.00 72.62 417 TYR A CA 1
ATOM 3255 C C . TYR A 1 417 ? 36.381 -49.197 27.036 1.00 72.65 417 TYR A C 1
ATOM 3256 O O . TYR A 1 417 ? 35.311 -49.240 27.653 1.00 73.00 417 TYR A O 1
ATOM 3265 N N . GLN A 1 418 ? 37.528 -48.790 27.581 1.00 72.68 418 GLN A N 1
ATOM 3266 C CA . GLN A 1 418 ? 37.610 -48.213 28.914 1.00 72.71 418 GLN A CA 1
ATOM 3267 C C . GLN A 1 418 ? 38.019 -46.748 28.901 1.00 69.45 418 GLN A C 1
ATOM 3268 O O . GLN A 1 418 ? 37.906 -46.083 29.936 1.00 68.87 418 GLN A O 1
ATOM 3274 N N . SER A 1 419 ? 38.489 -46.236 27.767 1.00 68.58 419 SER A N 1
ATOM 3275 C CA . SER A 1 419 ? 38.890 -44.841 27.643 1.00 65.95 419 SER A CA 1
ATOM 3276 C C . SER A 1 419 ? 38.988 -44.506 26.162 1.00 65.57 419 SER A C 1
ATOM 3277 O O . SER A 1 419 ? 39.000 -45.393 25.305 1.00 66.48 419 SER A O 1
ATOM 3280 N N . ARG A 1 420 ? 39.059 -43.206 25.870 1.00 64.17 420 ARG A N 1
ATOM 3281 C CA . ARG A 1 420 ? 39.216 -42.782 24.484 1.00 64.00 420 ARG A CA 1
ATOM 3282 C C . ARG A 1 420 ? 40.611 -43.106 23.966 1.00 63.52 420 ARG A C 1
ATOM 3283 O O . ARG A 1 420 ? 40.776 -43.482 22.799 1.00 62.61 420 ARG A O 1
ATOM 3291 N N . ALA A 1 421 ? 41.627 -42.973 24.824 1.00 63.48 421 ALA A N 1
ATOM 3292 C CA . ALA A 1 421 ? 42.999 -43.223 24.396 1.00 62.53 421 ALA A CA 1
ATOM 3293 C C . ALA A 1 421 ? 43.216 -44.688 24.040 1.00 63.56 421 ALA A C 1
ATOM 3294 O O . ALA A 1 421 ? 43.965 -44.998 23.106 1.00 63.61 421 ALA A O 1
ATOM 3296 N N . GLN A 1 422 ? 42.578 -45.607 24.771 1.00 63.92 422 GLN A N 1
ATOM 3297 C CA . GLN A 1 422 ? 42.731 -47.024 24.458 1.00 64.39 422 GLN A CA 1
ATOM 3298 C C . GLN A 1 422 ? 41.853 -47.444 23.286 1.00 64.39 422 GLN A C 1
ATOM 3299 O O . GLN A 1 422 ? 42.253 -48.310 22.500 1.00 64.70 422 GLN A O 1
ATOM 3305 N N . LEU A 1 423 ? 40.668 -46.844 23.147 1.00 64.52 423 LEU A N 1
ATOM 3306 C CA . LEU A 1 423 ? 39.812 -47.163 22.009 1.00 63.22 423 LEU A CA 1
ATOM 3307 C C . LEU A 1 423 ? 40.436 -46.675 20.709 1.00 62.17 423 LEU A C 1
ATOM 3308 O O . LEU A 1 423 ? 40.300 -47.322 19.664 1.00 62.79 423 LEU A O 1
ATOM 3313 N N . LYS A 1 424 ? 41.132 -45.537 20.761 1.00 61.81 424 LYS A N 1
ATOM 3314 C CA . LYS A 1 424 ? 41.879 -45.060 19.603 1.00 61.51 424 LYS A CA 1
ATOM 3315 C C . LYS A 1 424 ? 43.004 -46.016 19.236 1.00 62.96 424 LYS A C 1
ATOM 3316 O O . LYS A 1 424 ? 43.338 -46.160 18.054 1.00 62.42 424 LYS A O 1
ATOM 3322 N N . THR A 1 425 ? 43.593 -46.683 20.230 1.00 63.18 425 THR A N 1
ATOM 3323 C CA . THR A 1 425 ? 44.678 -47.621 19.964 1.00 62.76 425 THR A CA 1
ATOM 3324 C C . THR A 1 425 ? 44.151 -48.927 19.378 1.00 62.17 425 THR A C 1
ATOM 3325 O O . THR A 1 425 ? 44.705 -49.447 18.404 1.00 62.08 425 THR A O 1
ATOM 3329 N N . GLU A 1 426 ? 43.081 -49.474 19.961 1.00 62.13 426 GLU A N 1
ATOM 3330 C CA . GLU A 1 426 ? 42.492 -50.695 19.425 1.00 63.20 426 GLU A CA 1
ATOM 3331 C C . GLU A 1 426 ? 41.852 -50.470 18.063 1.00 62.38 426 GLU A C 1
ATOM 3332 O O . GLU A 1 426 ? 41.726 -51.422 17.285 1.00 62.20 426 GLU A O 1
ATOM 3338 N N . PHE A 1 427 ? 41.452 -49.235 17.755 1.00 62.09 427 PHE A N 1
ATOM 3339 C CA . PHE A 1 427 ? 40.985 -48.931 16.408 1.00 61.76 427 PHE A CA 1
ATOM 3340 C C . PHE A 1 427 ? 42.144 -48.901 15.420 1.00 61.78 427 PHE A C 1
ATOM 3341 O O . PHE A 1 427 ? 42.023 -49.405 14.297 1.00 61.79 427 PHE A O 1
ATOM 3349 N N . LYS A 1 428 ? 43.276 -48.311 15.819 1.00 61.57 428 LYS A N 1
ATOM 3350 C CA . LYS A 1 428 ? 44.448 -48.286 14.949 1.00 61.50 428 LYS A CA 1
ATOM 3351 C C . LYS A 1 428 ? 44.929 -49.695 14.627 1.00 62.16 428 LYS A C 1
ATOM 3352 O O . LYS A 1 428 ? 45.347 -49.974 13.497 1.00 63.70 428 LYS A O 1
ATOM 3358 N N . THR A 1 429 ? 44.879 -50.598 15.609 1.00 62.21 429 THR A N 1
ATOM 3359 C CA . THR A 1 429 ? 45.283 -51.978 15.364 1.00 62.27 429 THR A CA 1
ATOM 3360 C C . THR A 1 429 ? 44.311 -52.676 14.419 1.00 62.84 429 THR A C 1
ATOM 3361 O O . THR A 1 429 ? 44.729 -53.435 13.537 1.00 62.81 429 THR A O 1
ATOM 3365 N N . LEU A 1 430 ? 43.009 -52.426 14.587 1.00 63.30 430 LEU A N 1
ATOM 3366 C CA . LEU A 1 430 ? 42.019 -53.012 13.689 1.00 62.78 430 LEU A CA 1
ATOM 3367 C C . LEU A 1 430 ? 42.192 -52.497 12.266 1.00 62.05 430 LEU A C 1
ATOM 3368 O O . LEU A 1 430 ? 42.070 -53.261 11.301 1.00 62.75 430 LEU A O 1
ATOM 3373 N N . LEU A 1 431 ? 42.481 -51.202 12.116 1.00 61.87 431 LEU A N 1
ATOM 3374 C CA . LEU A 1 431 ? 42.651 -50.629 10.785 1.00 63.43 431 LEU A CA 1
ATOM 3375 C C . LEU A 1 431 ? 43.910 -51.157 10.109 1.00 64.96 431 LEU A C 1
ATOM 3376 O O . LEU A 1 431 ? 43.903 -51.439 8.905 1.00 66.78 431 LEU A O 1
ATOM 3381 N N . LYS A 1 432 ? 44.999 -51.301 10.862 1.00 64.38 432 LYS A N 1
ATOM 3382 C CA . LYS A 1 432 ? 46.227 -51.879 10.331 1.00 64.32 432 LYS A CA 1
ATOM 3383 C C . LYS A 1 432 ? 46.170 -53.398 10.230 1.00 64.91 432 LYS A C 1
ATOM 3384 O O . LYS A 1 432 ? 47.201 -54.021 9.950 1.00 65.64 432 LYS A O 1
ATOM 3390 N N . HIS A 1 433 ? 44.995 -53.997 10.448 1.00 65.87 433 HIS A N 1
ATOM 3391 C CA . HIS A 1 433 ? 44.812 -55.450 10.396 1.00 65.69 433 HIS A CA 1
ATOM 3392 C C . HIS A 1 433 ? 45.774 -56.173 11.339 1.00 64.92 433 HIS A C 1
ATOM 3393 O O . HIS A 1 433 ? 46.320 -57.227 11.008 1.00 66.03 433 HIS A O 1
ATOM 3400 N N . GLY A 1 434 ? 45.986 -55.594 12.522 1.00 64.85 434 GLY A N 1
ATOM 3401 C CA . GLY A 1 434 ? 46.763 -56.228 13.567 1.00 64.85 434 GLY A CA 1
ATOM 3402 C C . GLY A 1 434 ? 46.022 -57.247 14.396 1.00 65.76 434 GLY A C 1
ATOM 3403 O O . GLY A 1 434 ? 46.655 -58.054 15.083 1.00 66.94 434 GLY A O 1
ATOM 3404 N N . ARG A 1 435 ? 44.682 -57.236 14.350 1.00 65.76 435 ARG A N 1
ATOM 3405 C CA . ARG A 1 435 ? 43.895 -58.231 15.069 1.00 66.36 435 ARG A CA 1
ATOM 3406 C C . ARG A 1 435 ? 43.884 -59.551 14.299 1.00 66.42 435 ARG A C 1
ATOM 3407 O O . ARG A 1 435 ? 43.727 -59.556 13.074 1.00 66.96 435 ARG A O 1
ATOM 3415 N N . PRO A 1 436 ? 44.050 -60.683 14.990 1.00 67.28 436 PRO A N 1
ATOM 3416 C CA . PRO A 1 436 ? 44.026 -61.979 14.302 1.00 67.47 436 PRO A CA 1
ATOM 3417 C C . PRO A 1 436 ? 42.631 -62.496 13.996 1.00 67.79 436 PRO A C 1
ATOM 3418 O O . PRO A 1 436 ? 42.508 -63.499 13.278 1.00 67.91 436 PRO A O 1
ATOM 3422 N N . ASP A 1 437 ? 41.581 -61.851 14.508 1.00 68.20 437 ASP A N 1
ATOM 3423 C CA . ASP A 1 437 ? 40.228 -62.370 14.376 1.00 68.50 437 ASP A CA 1
ATOM 3424 C C . ASP A 1 437 ? 39.295 -61.493 13.555 1.00 68.22 437 ASP A C 1
ATOM 3425 O O . ASP A 1 437 ? 38.304 -62.008 13.029 1.00 68.25 437 ASP A O 1
ATOM 3430 N N . PHE A 1 438 ? 39.574 -60.196 13.427 1.00 67.54 438 PHE A N 1
ATOM 3431 C CA . PHE A 1 438 ? 38.682 -59.301 12.705 1.00 67.77 438 PHE A CA 1
ATOM 3432 C C . PHE A 1 438 ? 39.478 -58.275 11.912 1.00 67.02 438 PHE A C 1
ATOM 3433 O O . PHE A 1 438 ? 40.567 -57.857 12.313 1.00 66.92 438 PHE A O 1
ATOM 3441 N N . ALA A 1 439 ? 38.906 -57.876 10.780 1.00 65.57 439 ALA A N 1
ATOM 3442 C CA . ALA A 1 439 ? 39.431 -56.826 9.914 1.00 65.99 439 ALA A CA 1
ATOM 3443 C C . ALA A 1 439 ? 38.347 -56.507 8.892 1.00 65.92 439 ALA A C 1
ATOM 3444 O O . ALA A 1 439 ? 37.287 -57.141 8.869 1.00 65.64 439 ALA A O 1
ATOM 3446 N N . MET A 1 440 ? 38.617 -55.520 8.042 1.00 65.64 440 MET A N 1
ATOM 3447 C CA . MET A 1 440 ? 37.654 -55.135 7.021 1.00 65.78 440 MET A CA 1
ATOM 3448 C C . MET A 1 440 ? 38.357 -54.334 5.938 1.00 66.87 440 MET A C 1
ATOM 3449 O O . MET A 1 440 ? 39.460 -53.816 6.135 1.00 67.86 440 MET A O 1
ATOM 3454 N N . GLN A 1 441 ? 37.697 -54.243 4.786 1.00 67.06 441 GLN A N 1
ATOM 3455 C CA . GLN A 1 441 ? 38.135 -53.397 3.684 1.00 68.73 441 GLN A CA 1
ATOM 3456 C C . GLN A 1 441 ? 36.961 -52.521 3.276 1.00 68.64 441 GLN A C 1
ATOM 3457 O O . GLN A 1 441 ? 35.938 -53.031 2.809 1.00 70.24 441 GLN A O 1
ATOM 3463 N N . ASN A 1 442 ? 37.106 -51.210 3.457 1.00 68.07 442 ASN A N 1
ATOM 3464 C CA . ASN A 1 442 ? 36.013 -50.270 3.262 1.00 68.10 442 ASN A CA 1
ATOM 3465 C C . ASN A 1 442 ? 36.410 -49.191 2.267 1.00 68.61 442 ASN A C 1
ATOM 3466 O O . ASN A 1 442 ? 37.540 -48.695 2.290 1.00 69.69 442 ASN A O 1
ATOM 3471 N N . ARG A 1 443 ? 35.468 -48.836 1.391 1.00 69.25 443 ARG A N 1
ATOM 3472 C CA . ARG A 1 443 ? 35.638 -47.751 0.431 1.00 69.75 443 ARG A CA 1
ATOM 3473 C C . ARG A 1 443 ? 34.349 -46.926 0.391 1.00 70.41 443 ARG A C 1
ATOM 3474 O O . ARG A 1 443 ? 33.728 -46.730 -0.650 1.00 71.44 443 ARG A O 1
ATOM 3482 N N . GLY A 1 444 ? 33.928 -46.441 1.549 1.00 68.84 444 GLY A N 1
ATOM 3483 C CA . GLY A 1 444 ? 32.691 -45.662 1.648 1.00 68.79 444 GLY A CA 1
ATOM 3484 C C . GLY A 1 444 ? 31.473 -46.563 1.871 1.00 70.41 444 GLY A C 1
ATOM 3485 O O . GLY A 1 444 ? 31.353 -47.187 2.917 1.00 69.57 444 GLY A O 1
ATOM 3486 N N . ASP A 1 445 ? 30.587 -46.614 0.877 1.00 73.30 445 ASP A N 1
ATOM 3487 C CA . ASP A 1 445 ? 29.404 -47.462 0.947 1.00 74.72 445 ASP A CA 1
ATOM 3488 C C . ASP A 1 445 ? 29.691 -48.914 0.585 1.00 77.02 445 ASP A C 1
ATOM 3489 O O . ASP A 1 445 ? 28.758 -49.723 0.559 1.00 78.09 445 ASP A O 1
ATOM 3494 N N . ASP A 1 446 ? 30.945 -49.260 0.308 1.00 76.49 446 ASP A N 1
ATOM 3495 C CA . ASP A 1 446 ? 31.342 -50.618 -0.044 1.00 76.99 446 ASP A CA 1
ATOM 3496 C C . ASP A 1 446 ? 32.281 -51.141 1.032 1.00 73.63 446 ASP A C 1
ATOM 3497 O O . ASP A 1 446 ? 33.378 -50.603 1.219 1.00 72.50 446 ASP A O 1
ATOM 3502 N N . THR A 1 447 ? 31.853 -52.186 1.737 1.00 73.02 447 THR A N 1
ATOM 3503 C CA . THR A 1 447 ? 32.603 -52.733 2.858 1.00 70.82 447 THR A CA 1
ATOM 3504 C C . THR A 1 447 ? 32.644 -54.252 2.767 1.00 70.41 447 THR A C 1
ATOM 3505 O O . THR A 1 447 ? 31.637 -54.891 2.446 1.00 71.23 447 THR A O 1
ATOM 3509 N N . MET A 1 448 ? 33.814 -54.822 3.045 1.00 69.44 448 MET A N 1
ATOM 3510 C CA . MET A 1 448 ? 34.002 -56.272 3.092 1.00 68.87 448 MET A CA 1
ATOM 3511 C C . MET A 1 448 ? 34.541 -56.663 4.461 1.00 67.80 448 MET A C 1
ATOM 3512 O O . MET A 1 448 ? 35.760 -56.586 4.696 1.00 68.04 448 MET A O 1
ATOM 3517 N N . PRO A 1 449 ? 33.687 -57.079 5.394 1.00 66.96 449 PRO A N 1
ATOM 3518 C CA . PRO A 1 449 ? 34.186 -57.502 6.707 1.00 66.30 449 PRO A CA 1
ATOM 3519 C C . PRO A 1 449 ? 34.923 -58.829 6.618 1.00 66.75 449 PRO A C 1
ATOM 3520 O O . PRO A 1 449 ? 34.501 -59.751 5.915 1.00 68.06 449 PRO A O 1
ATOM 3524 N N . LEU A 1 450 ? 36.036 -58.917 7.341 1.00 66.52 450 LEU A N 1
ATOM 3525 C CA . LEU A 1 450 ? 36.865 -60.113 7.377 1.00 66.87 450 LEU A CA 1
ATOM 3526 C C . LEU A 1 450 ? 36.867 -60.687 8.786 1.00 67.79 450 LEU A C 1
ATOM 3527 O O . LEU A 1 450 ? 36.873 -59.941 9.771 1.00 67.20 450 LEU A O 1
ATOM 3532 N N . ALA A 1 451 ? 36.863 -62.015 8.879 1.00 68.98 451 ALA A N 1
ATOM 3533 C CA . ALA A 1 451 ? 36.861 -62.688 10.168 1.00 70.35 451 ALA A CA 1
ATOM 3534 C C . ALA A 1 451 ? 37.533 -64.044 10.027 1.00 72.41 451 ALA A C 1
ATOM 3535 O O . ALA A 1 451 ? 37.503 -64.661 8.959 1.00 72.70 451 ALA A O 1
ATOM 3537 N N . ALA A 1 452 ? 38.146 -64.501 11.121 1.00 72.85 452 ALA A N 1
ATOM 3538 C CA . ALA A 1 452 ? 38.824 -65.791 11.126 1.00 74.23 452 ALA A CA 1
ATOM 3539 C C . ALA A 1 452 ? 37.872 -66.954 11.367 1.00 77.76 452 ALA A C 1
ATOM 3540 O O . ALA A 1 452 ? 38.208 -68.093 11.026 1.00 77.68 452 ALA A O 1
ATOM 3542 N N . ARG A 1 453 ? 36.702 -66.696 11.943 1.00 79.47 453 ARG A N 1
ATOM 3543 C CA . ARG A 1 453 ? 35.705 -67.721 12.215 1.00 81.40 453 ARG A CA 1
ATOM 3544 C C . ARG A 1 453 ? 34.394 -67.319 11.558 1.00 81.26 453 ARG A C 1
ATOM 3545 O O . ARG A 1 453 ? 33.959 -66.169 11.685 1.00 80.77 453 ARG A O 1
ATOM 3553 N N . GLN A 1 454 ? 33.769 -68.268 10.856 1.00 83.22 454 GLN A N 1
ATOM 3554 C CA . GLN A 1 454 ? 32.575 -67.956 10.078 1.00 84.37 454 GLN A CA 1
ATOM 3555 C C . GLN A 1 454 ? 31.399 -67.576 10.968 1.00 84.31 454 GLN A C 1
ATOM 3556 O O . GLN A 1 454 ? 30.562 -66.759 10.568 1.00 83.82 454 GLN A O 1
ATOM 3562 N N . LYS A 1 455 ? 31.315 -68.149 12.171 1.00 84.81 455 LYS A N 1
ATOM 3563 C CA . LYS A 1 455 ? 30.231 -67.786 13.079 1.00 85.88 455 LYS A CA 1
ATOM 3564 C C . LYS A 1 455 ? 30.447 -66.406 13.685 1.00 83.60 455 LYS A C 1
ATOM 3565 O O . LYS A 1 455 ? 29.474 -65.703 13.984 1.00 82.95 455 LYS A O 1
ATOM 3571 N N . ASP A 1 456 ? 31.705 -66.000 13.874 1.00 82.97 456 ASP A N 1
ATOM 3572 C CA . ASP A 1 456 ? 31.982 -64.644 14.336 1.00 81.26 456 ASP A CA 1
ATOM 3573 C C . ASP A 1 456 ? 31.573 -63.615 13.290 1.00 79.10 456 ASP A C 1
ATOM 3574 O O . ASP A 1 456 ? 31.078 -62.534 13.633 1.00 78.34 456 ASP A O 1
ATOM 3579 N N . LEU A 1 457 ? 31.772 -63.933 12.010 1.00 78.37 457 LEU A N 1
ATOM 3580 C CA . LEU A 1 457 ? 31.410 -63.000 10.948 1.00 77.21 457 LEU A CA 1
ATOM 3581 C C . LEU A 1 457 ? 29.898 -62.865 10.824 1.00 77.86 457 LEU A C 1
ATOM 3582 O O . LEU A 1 457 ? 29.386 -61.768 10.574 1.00 76.80 457 LEU A O 1
ATOM 3587 N N . GLN A 1 458 ? 29.168 -63.969 10.998 1.00 79.82 458 GLN A N 1
ATOM 3588 C CA . GLN A 1 458 ? 27.715 -63.922 10.872 1.00 80.51 458 GLN A CA 1
ATOM 3589 C C . GLN A 1 458 ? 27.085 -63.110 11.997 1.00 79.32 458 GLN A C 1
ATOM 3590 O O . GLN A 1 458 ? 26.106 -62.387 11.774 1.00 79.43 458 GLN A O 1
ATOM 3596 N N . LYS A 1 459 ? 27.628 -63.215 13.212 1.00 79.30 459 LYS A N 1
ATOM 3597 C CA . LYS A 1 459 ? 27.147 -62.379 14.307 1.00 79.43 459 LYS A CA 1
ATOM 3598 C C . LYS A 1 459 ? 27.473 -60.912 14.060 1.00 76.35 459 LYS A C 1
ATOM 3599 O O . LYS A 1 459 ? 26.631 -60.035 14.287 1.00 76.27 459 LYS A O 1
ATOM 3605 N N . TRP A 1 460 ? 28.691 -60.629 13.593 1.00 74.66 460 TRP A N 1
ATOM 3606 C CA . TRP A 1 460 ? 29.088 -59.254 13.311 1.00 72.18 460 TRP A CA 1
ATOM 3607 C C . TRP A 1 460 ? 28.208 -58.636 12.231 1.00 73.13 460 TRP A C 1
ATOM 3608 O O . TRP A 1 460 ? 27.780 -57.482 12.352 1.00 72.93 460 TRP A O 1
ATOM 3619 N N . CYS A 1 461 ? 27.920 -59.394 11.171 1.00 74.69 461 CYS A N 1
ATOM 3620 C CA . CYS A 1 461 ? 27.091 -58.870 10.091 1.00 75.36 461 CYS A CA 1
ATOM 3621 C C . CYS A 1 461 ? 25.630 -58.750 10.504 1.00 76.92 461 CYS A C 1
ATOM 3622 O O . CYS A 1 461 ? 24.921 -57.863 10.013 1.00 76.50 461 CYS A O 1
ATOM 3625 N N . GLU A 1 462 ? 25.159 -59.627 11.396 1.00 78.38 462 GLU A N 1
ATOM 3626 C CA . GLU A 1 462 ? 23.794 -59.507 11.898 1.00 79.12 462 GLU A CA 1
ATOM 3627 C C . GLU A 1 462 ? 23.593 -58.214 12.676 1.00 77.02 462 GLU A C 1
ATOM 3628 O O . GLU A 1 462 ? 22.500 -57.637 12.649 1.00 77.06 462 GLU A O 1
ATOM 3634 N N . ILE A 1 463 ? 24.631 -57.746 13.370 1.00 75.14 463 ILE A N 1
ATOM 3635 C CA . ILE A 1 463 ? 24.503 -56.543 14.187 1.00 74.34 463 ILE A CA 1
ATOM 3636 C C . ILE A 1 463 ? 24.357 -55.310 13.305 1.00 72.68 463 ILE A C 1
ATOM 3637 O O . ILE A 1 463 ? 23.454 -54.488 13.502 1.00 71.77 463 ILE A O 1
ATOM 3642 N N . VAL A 1 464 ? 25.243 -55.162 12.316 1.00 72.52 464 VAL A N 1
ATOM 3643 C CA . VAL A 1 464 ? 25.229 -53.971 11.476 1.00 72.59 464 VAL A CA 1
ATOM 3644 C C . VAL A 1 464 ? 23.990 -53.911 10.592 1.00 73.33 464 VAL A C 1
ATOM 3645 O O . VAL A 1 464 ? 23.613 -52.825 10.135 1.00 73.72 464 VAL A O 1
ATOM 3649 N N . GLU A 1 465 ? 23.343 -55.049 10.335 1.00 75.23 465 GLU A N 1
ATOM 3650 C CA . GLU A 1 465 ? 22.107 -55.033 9.560 1.00 76.72 465 GLU A CA 1
ATOM 3651 C C . GLU A 1 465 ? 20.952 -54.475 10.380 1.00 74.30 465 GLU A C 1
ATOM 3652 O O . GLU A 1 465 ? 20.086 -53.772 9.846 1.00 73.73 465 GLU A O 1
ATOM 3658 N N . GLY A 1 466 ? 20.926 -54.777 11.678 1.00 72.91 466 GLY A N 1
ATOM 3659 C CA . GLY A 1 466 ? 19.916 -54.259 12.577 1.00 72.12 466 GLY A CA 1
ATOM 3660 C C . GLY A 1 466 ? 20.020 -52.784 12.891 1.00 71.47 466 GLY A C 1
ATOM 3661 O O . GLY A 1 466 ? 19.125 -52.247 13.549 1.00 71.77 466 GLY A O 1
ATOM 3662 N N . PHE A 1 467 ? 21.079 -52.112 12.444 1.00 70.83 467 PHE A N 1
ATOM 3663 C CA . PHE A 1 467 ? 21.226 -50.686 12.703 1.00 69.73 467 PHE A CA 1
ATOM 3664 C C . PHE A 1 467 ? 20.120 -49.901 12.011 1.00 69.78 467 PHE A C 1
ATOM 3665 O O . PHE A 1 467 ? 19.805 -50.144 10.844 1.00 70.20 467 PHE A O 1
ATOM 3673 N N . LYS A 1 468 ? 19.528 -48.956 12.741 1.00 69.78 468 LYS A N 1
ATOM 3674 C CA . LYS A 1 468 ? 18.459 -48.121 12.211 1.00 70.39 468 LYS A CA 1
ATOM 3675 C C . LYS A 1 468 ? 18.945 -46.760 11.733 1.00 69.13 468 LYS A C 1
ATOM 3676 O O . LYS A 1 468 ? 18.191 -46.055 11.055 1.00 69.10 468 LYS A O 1
ATOM 3682 N N . PHE A 1 469 ? 20.175 -46.377 12.068 1.00 67.96 469 PHE A N 1
ATOM 3683 C CA . PHE A 1 469 ? 20.774 -45.145 11.575 1.00 67.81 469 PHE A CA 1
ATOM 3684 C C . PHE A 1 469 ? 21.498 -45.335 10.248 1.00 68.16 469 PHE A C 1
ATOM 3685 O O . PHE A 1 469 ? 22.038 -44.364 9.707 1.00 67.65 469 PHE A O 1
ATOM 3693 N N . CYS A 1 470 ? 21.518 -46.556 9.716 1.00 68.37 470 CYS A N 1
ATOM 3694 C CA . CYS A 1 470 ? 22.170 -46.852 8.449 1.00 69.23 470 CYS A CA 1
ATOM 3695 C C . CYS A 1 470 ? 21.668 -48.200 7.952 1.00 71.91 470 CYS A C 1
ATOM 3696 O O . CYS A 1 470 ? 21.478 -49.126 8.745 1.00 71.55 470 CYS A O 1
ATOM 3699 N N . LYS A 1 471 ? 21.451 -48.302 6.643 1.00 74.37 471 LYS A N 1
ATOM 3700 C CA . LYS A 1 471 ? 20.947 -49.522 6.022 1.00 76.91 471 LYS A CA 1
ATOM 3701 C C . LYS A 1 471 ? 22.104 -50.239 5.335 1.00 77.59 471 LYS A C 1
ATOM 3702 O O . LYS A 1 471 ? 22.580 -49.799 4.283 1.00 78.40 471 LYS A O 1
ATOM 3708 N N . TRP A 1 472 ? 22.554 -51.340 5.931 1.00 77.75 472 TRP A N 1
ATOM 3709 C CA . TRP A 1 472 ? 23.575 -52.200 5.348 1.00 78.53 472 TRP A CA 1
ATOM 3710 C C . TRP A 1 472 ? 22.910 -53.482 4.865 1.00 81.43 472 TRP A C 1
ATOM 3711 O O . TRP A 1 472 ? 22.302 -54.207 5.660 1.00 89.17 472 TRP A O 1
ATOM 3722 N N . GLU A 1 473 ? 23.027 -53.755 3.568 1.00 81.90 473 GLU A N 1
ATOM 3723 C CA . GLU A 1 473 ? 22.409 -54.920 2.955 1.00 85.94 473 GLU A CA 1
ATOM 3724 C C . GLU A 1 473 ? 23.463 -55.735 2.220 1.00 84.04 473 GLU A C 1
ATOM 3725 O O . GLU A 1 473 ? 24.454 -55.193 1.722 1.00 83.02 473 GLU A O 1
ATOM 3731 N N . LYS A 1 474 ? 23.240 -57.048 2.165 1.00 84.50 474 LYS A N 1
ATOM 3732 C CA . LYS A 1 474 ? 24.178 -57.943 1.501 1.00 85.16 474 LYS A CA 1
ATOM 3733 C C . LYS A 1 474 ? 24.253 -57.635 0.012 1.00 87.95 474 LYS A C 1
ATOM 3734 O O . LYS A 1 474 ? 23.228 -57.468 -0.655 1.00 90.07 474 LYS A O 1
ATOM 3740 N N . ASP A 1 475 ? 25.474 -57.561 -0.509 1.00 88.80 475 ASP A N 1
ATOM 3741 C CA . ASP A 1 475 ? 25.685 -57.349 -1.936 1.00 94.10 475 ASP A CA 1
ATOM 3742 C C . ASP A 1 475 ? 25.401 -58.657 -2.665 1.00 101.32 475 ASP A C 1
ATOM 3743 O O . ASP A 1 475 ? 26.148 -59.632 -2.525 1.00 101.49 475 ASP A O 1
ATOM 3748 N N . THR A 1 476 ? 24.319 -58.682 -3.445 1.00 105.65 476 THR A N 1
ATOM 3749 C CA . THR A 1 476 ? 23.987 -59.876 -4.211 1.00 119.07 476 THR A CA 1
ATOM 3750 C C . THR A 1 476 ? 24.931 -60.088 -5.385 1.00 125.38 476 THR A C 1
ATOM 3751 O O . THR A 1 476 ? 25.079 -61.223 -5.849 1.00 113.77 476 THR A O 1
ATOM 3755 N N . GLY A 1 477 ? 25.574 -59.023 -5.872 1.00 126.19 477 GLY A N 1
ATOM 3756 C CA . GLY A 1 477 ? 26.489 -59.155 -6.989 1.00 107.46 477 GLY A CA 1
ATOM 3757 C C . GLY A 1 477 ? 27.872 -59.641 -6.618 1.00 106.75 477 GLY A C 1
ATOM 3758 O O . GLY A 1 477 ? 28.597 -60.124 -7.492 1.00 108.62 477 GLY A O 1
ATOM 3759 N N . LYS A 1 478 ? 28.252 -59.525 -5.344 1.00 103.67 478 LYS A N 1
ATOM 3760 C CA . LYS A 1 478 ? 29.569 -59.951 -4.868 1.00 98.38 478 LYS A CA 1
ATOM 3761 C C . LYS A 1 478 ? 30.690 -59.229 -5.618 1.00 93.89 478 LYS A C 1
ATOM 3762 O O . LYS A 1 478 ? 31.645 -59.842 -6.100 1.00 90.41 478 LYS A O 1
ATOM 3768 N N . LYS A 1 479 ? 30.562 -57.909 -5.718 1.00 91.51 479 LYS A N 1
ATOM 3769 C CA . LYS A 1 479 ? 31.587 -57.061 -6.308 1.00 88.24 479 LYS A CA 1
ATOM 3770 C C . LYS A 1 479 ? 32.119 -56.097 -5.258 1.00 86.40 479 LYS A C 1
ATOM 3771 O O . LYS A 1 479 ? 31.362 -55.594 -4.422 1.00 87.41 479 LYS A O 1
ATOM 3777 N N . PHE A 1 480 ? 33.434 -55.930 -5.222 1.00 83.87 480 PHE A N 1
ATOM 3778 C CA . PHE A 1 480 ? 34.031 -54.982 -4.302 1.00 82.64 480 PHE A CA 1
ATOM 3779 C C . PHE A 1 480 ? 34.660 -53.967 -5.204 1.00 82.55 480 PHE A C 1
ATOM 3780 O O . PHE A 1 480 ? 35.492 -54.319 -6.035 1.00 82.70 480 PHE A O 1
ATOM 3788 N N . ILE A 1 481 ? 34.269 -52.710 -5.068 1.00 83.51 481 ILE A N 1
ATOM 3789 C CA . ILE A 1 481 ? 34.753 -51.707 -5.995 1.00 83.81 481 ILE A CA 1
ATOM 3790 C C . ILE A 1 481 ? 34.280 -52.187 -7.350 1.00 82.84 481 ILE A C 1
ATOM 3791 O O . ILE A 1 481 ? 33.078 -52.243 -7.598 1.00 83.22 481 ILE A O 1
ATOM 3796 N N . GLY A 1 482 ? 35.203 -52.549 -8.226 1.00 82.03 482 GLY A N 1
ATOM 3797 C CA . GLY A 1 482 ? 34.815 -53.084 -9.516 1.00 81.57 482 GLY A CA 1
ATOM 3798 C C . GLY A 1 482 ? 35.464 -54.426 -9.712 1.00 82.31 482 GLY A C 1
ATOM 3799 O O . GLY A 1 482 ? 35.821 -54.789 -10.830 1.00 82.99 482 GLY A O 1
ATOM 3800 N N . ARG A 1 483 ? 35.621 -55.174 -8.630 1.00 81.93 483 ARG A N 1
ATOM 3801 C CA . ARG A 1 483 ? 36.321 -56.444 -8.724 1.00 81.07 483 ARG A CA 1
ATOM 3802 C C . ARG A 1 483 ? 35.438 -57.644 -8.462 1.00 80.75 483 ARG A C 1
ATOM 3803 O O . ARG A 1 483 ? 34.889 -57.788 -7.374 1.00 81.95 483 ARG A O 1
ATOM 3811 N N . VAL A 1 484 ? 35.295 -58.503 -9.459 1.00 79.98 484 VAL A N 1
ATOM 3812 C CA . VAL A 1 484 ? 34.528 -59.733 -9.298 1.00 79.97 484 VAL A CA 1
ATOM 3813 C C . VAL A 1 484 ? 35.433 -60.802 -8.704 1.00 79.99 484 VAL A C 1
ATOM 3814 O O . VAL A 1 484 ? 36.549 -61.028 -9.187 1.00 80.15 484 VAL A O 1
ATOM 3818 N N . LEU A 1 485 ? 34.956 -61.460 -7.652 1.00 79.61 485 LEU A N 1
ATOM 3819 C CA . LEU A 1 485 ? 35.717 -62.500 -6.969 1.00 80.53 485 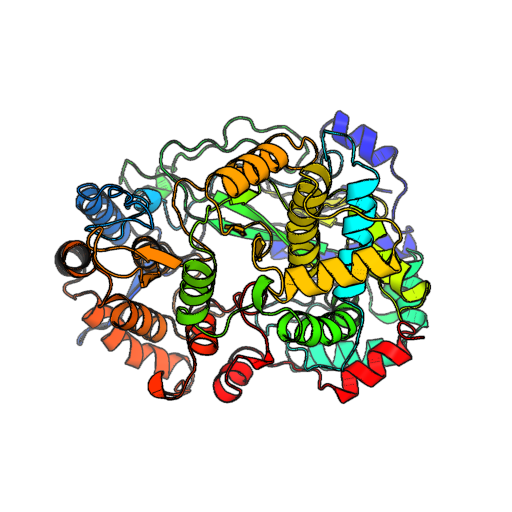LEU A CA 1
ATOM 3820 C C . LEU A 1 485 ? 35.380 -63.843 -7.607 1.00 82.20 485 LEU A C 1
ATOM 3821 O O . LEU A 1 485 ? 34.260 -64.343 -7.465 1.00 83.08 485 LEU A O 1
ATOM 3826 N N . TYR A 1 486 ? 36.347 -64.422 -8.313 1.00 83.37 486 TYR A N 1
ATOM 3827 C CA . TYR A 1 486 ? 36.133 -65.621 -9.108 1.00 84.60 486 TYR A CA 1
ATOM 3828 C C . TYR A 1 486 ? 36.862 -66.809 -8.496 1.00 86.88 486 TYR A C 1
ATOM 3829 O O . TYR A 1 486 ? 37.988 -66.676 -8.005 1.00 86.61 486 TYR A O 1
ATOM 3838 N N . GLN A 1 487 ? 36.211 -67.969 -8.532 1.00 87.99 487 GLN A N 1
ATOM 3839 C CA . GLN A 1 487 ? 36.809 -69.225 -8.086 1.00 89.26 487 GLN A CA 1
ATOM 3840 C C . GLN A 1 487 ? 36.397 -70.299 -9.083 1.00 90.20 487 GLN A C 1
ATOM 3841 O O . GLN A 1 487 ? 35.227 -70.693 -9.119 1.00 89.53 487 GLN A O 1
ATOM 3847 N N . ARG A 1 488 ? 37.355 -70.757 -9.893 1.00 91.48 488 ARG A N 1
ATOM 3848 C CA . ARG A 1 488 ? 37.063 -71.721 -10.951 1.00 92.33 488 ARG A CA 1
ATOM 3849 C C . ARG A 1 488 ? 36.399 -72.973 -10.391 1.00 93.34 488 ARG A C 1
ATOM 3850 O O . ARG A 1 488 ? 35.290 -73.342 -10.793 1.00 93.83 488 ARG A O 1
ATOM 3858 N N . THR A 1 489 ? 37.067 -73.637 -9.461 1.00 93.99 489 THR A N 1
ATOM 3859 C CA . THR A 1 489 ? 36.562 -74.813 -8.775 1.00 94.67 489 THR A CA 1
ATOM 3860 C C . THR A 1 489 ? 36.726 -74.607 -7.279 1.00 94.47 489 THR A C 1
ATOM 3861 O O . THR A 1 489 ? 37.523 -73.768 -6.847 1.00 95.40 489 THR A O 1
ATOM 3865 N N . PRO A 1 490 ? 35.977 -75.350 -6.457 1.00 94.90 490 PRO A N 1
ATOM 3866 C CA . PRO A 1 490 ? 36.180 -75.261 -5.000 1.00 94.90 490 PRO A CA 1
ATOM 3867 C C . PRO A 1 490 ? 37.601 -75.580 -4.557 1.00 96.16 490 PRO A C 1
ATOM 3868 O O . PRO A 1 490 ? 37.936 -75.328 -3.392 1.00 96.97 490 PRO A O 1
ATOM 3872 N N . GLU A 1 491 ? 38.441 -76.118 -5.442 1.00 97.21 491 GLU A N 1
ATOM 3873 C CA . GLU A 1 491 ? 39.830 -76.413 -5.127 1.00 99.35 491 GLU A CA 1
ATOM 3874 C C . GLU A 1 491 ? 40.795 -75.322 -5.570 1.00 97.82 491 GLU A C 1
ATOM 3875 O O . GLU A 1 491 ? 41.888 -75.217 -5.004 1.00 97.00 491 GLU A O 1
ATOM 3881 N N . SER A 1 492 ? 40.423 -74.515 -6.560 1.00 96.48 492 SER A N 1
ATOM 3882 C CA . SER A 1 492 ? 41.321 -73.505 -7.096 1.00 94.97 492 SER A CA 1
ATOM 3883 C C . SER A 1 492 ? 41.289 -72.239 -6.244 1.00 93.53 492 SER A C 1
ATOM 3884 O O . SER A 1 492 ? 40.345 -71.984 -5.491 1.00 93.21 492 SER A O 1
ATOM 3887 N N . LYS A 1 493 ? 42.344 -71.439 -6.378 1.00 92.75 493 LYS A N 1
ATOM 3888 C CA . LYS A 1 493 ? 42.450 -70.197 -5.630 1.00 91.10 493 LYS A CA 1
ATOM 3889 C C . LYS A 1 493 ? 41.464 -69.158 -6.159 1.00 91.70 493 LYS A C 1
ATOM 3890 O O . LYS A 1 493 ? 40.903 -69.287 -7.252 1.00 95.13 493 LYS A O 1
ATOM 3896 N N . VAL A 1 494 ? 41.260 -68.114 -5.363 1.00 90.32 494 VAL A N 1
ATOM 3897 C CA . VAL A 1 494 ? 40.336 -67.038 -5.702 1.00 88.64 494 VAL A CA 1
ATOM 3898 C C . VAL A 1 494 ? 41.098 -65.947 -6.440 1.00 87.82 494 VAL A C 1
ATOM 3899 O O . VAL A 1 494 ? 42.155 -65.495 -5.984 1.00 87.79 494 VAL A O 1
ATOM 3903 N N . VAL A 1 495 ? 40.563 -65.524 -7.582 1.00 86.68 495 VAL A N 1
ATOM 3904 C CA . VAL A 1 495 ? 41.170 -64.485 -8.403 1.00 86.05 495 VAL A CA 1
ATOM 3905 C C . VAL A 1 495 ? 40.170 -63.349 -8.564 1.00 84.06 495 VAL A C 1
ATOM 3906 O O . VAL A 1 495 ? 38.953 -63.564 -8.592 1.00 83.98 495 VAL A O 1
ATOM 3910 N N . ALA A 1 496 ? 40.692 -62.130 -8.664 1.00 82.77 496 ALA A N 1
ATOM 3911 C CA . ALA A 1 496 ? 39.877 -60.939 -8.853 1.00 81.83 496 ALA A CA 1
ATOM 3912 C C . ALA A 1 496 ? 39.878 -60.540 -10.323 1.00 81.98 496 ALA A C 1
ATOM 3913 O O . ALA A 1 496 ? 40.932 -60.526 -10.967 1.00 82.64 496 ALA A O 1
ATOM 3915 N N . TYR A 1 497 ? 38.697 -60.219 -10.847 1.00 81.16 497 TYR A N 1
ATOM 3916 C CA . TYR A 1 497 ? 38.545 -59.771 -12.223 1.00 80.66 497 TYR A CA 1
ATOM 3917 C C . TYR A 1 497 ? 37.647 -58.544 -12.263 1.00 80.93 497 TYR A C 1
ATOM 3918 O O . TYR A 1 497 ? 36.835 -58.311 -11.365 1.00 81.13 497 TYR A O 1
ATOM 3927 N N . SER A 1 498 ? 37.800 -57.761 -13.326 1.00 81.51 498 SER A N 1
ATOM 3928 C CA . SER A 1 498 ? 36.910 -56.637 -13.572 1.00 81.08 498 SER A CA 1
ATOM 3929 C C . SER A 1 498 ? 35.650 -57.125 -14.273 1.00 79.32 498 SER A C 1
ATOM 3930 O O . SER A 1 498 ? 35.702 -58.020 -15.121 1.00 80.04 498 SER A O 1
ATOM 3933 N N . ASP A 1 499 ? 34.513 -56.536 -13.909 1.00 78.39 499 ASP A N 1
ATOM 3934 C CA . ASP A 1 499 ? 33.234 -56.970 -14.458 1.00 76.19 499 ASP A CA 1
ATOM 3935 C C . ASP A 1 499 ? 33.187 -56.719 -15.960 1.00 74.97 499 ASP A C 1
ATOM 3936 O O . ASP A 1 499 ? 33.365 -55.586 -16.417 1.00 74.51 499 ASP A O 1
ATOM 3941 N N . ILE A 1 500 ? 32.951 -57.785 -16.728 1.00 74.10 500 ILE A N 1
ATOM 3942 C CA . ILE A 1 500 ? 32.907 -57.660 -18.181 1.00 74.60 500 ILE A CA 1
ATOM 3943 C C . ILE A 1 500 ? 31.623 -56.988 -18.655 1.00 73.39 500 ILE A C 1
ATOM 3944 O O . ILE A 1 500 ? 31.604 -56.407 -19.748 1.00 72.60 500 ILE A O 1
ATOM 3949 N N . VAL A 1 501 ? 30.551 -57.042 -17.861 1.00 72.77 501 VAL A N 1
ATOM 3950 C CA . VAL A 1 501 ? 29.335 -56.312 -18.209 1.00 71.82 501 VAL A CA 1
ATOM 3951 C C . VAL A 1 501 ? 29.608 -54.814 -18.223 1.00 71.76 501 VAL A C 1
ATOM 3952 O O . VAL A 1 501 ? 29.067 -54.074 -19.055 1.00 71.45 501 VAL A O 1
ATOM 3956 N N . THR A 1 502 ? 30.467 -54.346 -17.313 1.00 72.11 502 THR A N 1
ATOM 3957 C CA . THR A 1 502 ? 30.796 -52.926 -17.255 1.00 71.61 502 THR A CA 1
ATOM 3958 C C . THR A 1 502 ? 31.594 -52.483 -18.475 1.00 70.89 502 THR A C 1
ATOM 3959 O O . THR A 1 502 ? 31.482 -51.326 -18.898 1.00 70.70 502 THR A O 1
ATOM 3963 N N . MET A 1 503 ? 32.397 -53.379 -19.054 1.00 70.92 503 MET A N 1
ATOM 3964 C CA . MET A 1 503 ? 33.165 -53.024 -20.244 1.00 72.16 503 MET A CA 1
ATOM 3965 C C . MET A 1 503 ? 32.243 -52.627 -21.389 1.00 71.50 503 MET A C 1
ATOM 3966 O O . MET A 1 503 ? 32.457 -51.603 -22.047 1.00 71.58 503 MET A O 1
ATOM 3971 N N . LEU A 1 504 ? 31.203 -53.426 -21.638 1.00 70.88 504 LEU A N 1
ATOM 3972 C CA . LEU A 1 504 ? 30.268 -53.104 -22.710 1.00 70.33 504 LEU A CA 1
ATOM 3973 C C . LEU A 1 504 ? 29.395 -51.909 -22.352 1.00 70.54 504 LEU A C 1
ATOM 3974 O O . LEU A 1 504 ? 28.950 -51.179 -23.246 1.00 70.58 504 LEU A O 1
ATOM 3979 N N . GLU A 1 505 ? 29.136 -51.695 -21.060 1.00 70.34 505 GLU A N 1
ATOM 3980 C CA . GLU A 1 505 ? 28.378 -50.520 -20.640 1.00 70.10 505 GLU A CA 1
ATOM 3981 C C . GLU A 1 505 ? 29.142 -49.240 -20.953 1.00 70.42 505 GLU A C 1
ATOM 3982 O O . GLU A 1 505 ? 28.610 -48.323 -21.588 1.00 68.96 505 GLU A O 1
ATOM 3988 N N . LYS A 1 506 ? 30.400 -49.165 -20.521 1.00 71.05 506 LYS A N 1
ATOM 3989 C CA . LYS A 1 506 ? 31.243 -47.997 -20.744 1.00 70.60 506 LYS A CA 1
ATOM 3990 C C . LYS A 1 506 ? 31.803 -47.931 -22.162 1.00 71.20 506 LYS A C 1
ATOM 3991 O O . LYS A 1 506 ? 32.717 -47.138 -22.414 1.00 71.89 506 LYS A O 1
ATOM 3997 N N . THR A 1 507 ? 31.286 -48.738 -23.084 1.00 70.85 507 THR A N 1
ATOM 3998 C CA . THR A 1 507 ? 31.730 -48.742 -24.473 1.00 71.48 507 THR A CA 1
ATOM 3999 C C . THR A 1 507 ? 30.621 -48.403 -25.455 1.00 70.97 507 THR A C 1
ATOM 4000 O O . THR A 1 507 ? 30.839 -47.608 -26.373 1.00 71.74 507 THR A O 1
ATOM 4004 N N . PHE A 1 508 ? 29.429 -48.978 -25.282 1.00 70.51 508 PHE A N 1
ATOM 4005 C CA . PHE A 1 508 ? 28.326 -48.750 -26.203 1.00 70.61 508 PHE A CA 1
ATOM 4006 C C . PHE A 1 508 ? 27.224 -47.863 -25.643 1.00 70.46 508 PHE A C 1
ATOM 4007 O O . PHE A 1 508 ? 26.502 -47.240 -26.427 1.00 71.39 508 PHE A O 1
ATOM 4015 N N . ILE A 1 509 ? 27.071 -47.792 -24.322 1.00 69.70 509 ILE A N 1
ATOM 4016 C CA . ILE A 1 509 ? 26.122 -46.873 -23.703 1.00 68.88 509 ILE A CA 1
ATOM 4017 C C . ILE A 1 509 ? 26.882 -46.002 -22.712 1.00 69.60 509 ILE A C 1
ATOM 4018 O O . ILE A 1 509 ? 26.762 -46.175 -21.493 1.00 69.97 509 ILE A O 1
ATOM 4023 N N . ASN A 1 510 ? 27.671 -45.066 -23.226 1.00 69.76 510 ASN A N 1
ATOM 4024 C CA . ASN A 1 510 ? 28.536 -44.249 -22.391 1.00 69.72 510 ASN A CA 1
ATOM 4025 C C . ASN A 1 510 ? 27.833 -42.962 -21.972 1.00 70.59 510 ASN A C 1
ATOM 4026 O O . ASN A 1 510 ? 26.848 -42.532 -22.578 1.00 70.82 510 ASN A O 1
ATOM 4031 N N . GLU A 1 511 ? 28.361 -42.345 -20.914 1.00 71.16 511 GLU A N 1
ATOM 4032 C CA . GLU A 1 511 ? 27.792 -41.101 -20.409 1.00 72.23 511 GLU A CA 1
ATOM 4033 C C . GLU A 1 511 ? 28.185 -39.910 -21.276 1.00 72.19 511 GLU A C 1
ATOM 4034 O O . GLU A 1 511 ? 27.371 -39.008 -21.502 1.00 72.42 511 GLU A O 1
ATOM 4040 N N . ARG A 1 512 ? 29.418 -39.894 -21.774 1.00 71.55 512 ARG A N 1
ATOM 4041 C CA . ARG A 1 512 ? 29.924 -38.798 -22.583 1.00 72.96 512 ARG A CA 1
ATOM 4042 C C . ARG A 1 512 ? 30.438 -39.323 -23.918 1.00 73.02 512 ARG A C 1
ATOM 4043 O O . ARG A 1 512 ? 30.754 -40.507 -24.066 1.00 72.52 512 ARG A O 1
ATOM 4051 N N . SER A 1 513 ? 30.514 -38.420 -24.892 1.00 73.61 513 SER A N 1
ATOM 4052 C CA . SER A 1 513 ? 30.895 -38.790 -26.246 1.00 73.50 513 SER A CA 1
ATOM 4053 C C . SER A 1 513 ? 32.357 -39.220 -26.308 1.00 74.00 513 SER A C 1
ATOM 4054 O O . SER A 1 513 ? 33.183 -38.849 -25.469 1.00 74.85 513 SER A O 1
ATOM 4057 N N . MET A 1 514 ? 32.670 -40.017 -27.326 1.00 74.05 514 MET A N 1
ATOM 4058 C CA . MET A 1 514 ? 34.055 -40.362 -27.603 1.00 74.23 514 MET A CA 1
ATOM 4059 C C . MET A 1 514 ? 34.810 -39.137 -28.102 1.00 75.01 514 MET A C 1
ATOM 4060 O O . MET A 1 514 ? 34.255 -38.275 -28.790 1.00 74.54 514 MET A O 1
ATOM 4065 N N . PHE A 1 515 ? 36.089 -39.060 -27.734 1.00 75.74 515 PHE A N 1
ATOM 4066 C CA . PHE A 1 515 ? 36.987 -37.978 -28.136 1.00 76.47 515 PHE A CA 1
ATOM 4067 C C . PHE A 1 515 ? 36.505 -36.612 -27.656 1.00 76.52 515 PHE A C 1
ATOM 4068 O O . PHE A 1 515 ? 36.940 -35.579 -28.176 1.00 76.27 515 PHE A O 1
ATOM 4076 N N . SER A 1 516 ? 35.616 -36.584 -26.666 1.00 76.42 516 SER A N 1
ATOM 4077 C CA . SER A 1 516 ? 35.101 -35.332 -26.130 1.00 76.72 516 SER A CA 1
ATOM 4078 C C . SER A 1 516 ? 36.085 -34.782 -25.097 1.00 77.71 516 SER A C 1
ATOM 4079 O O . SER A 1 516 ? 37.203 -35.279 -24.941 1.00 78.00 516 SER A O 1
ATOM 4082 N N . ALA A 1 517 ? 35.670 -33.739 -24.374 1.00 78.19 517 ALA A N 1
ATOM 4083 C CA . ALA A 1 517 ? 36.552 -33.132 -23.383 1.00 79.27 517 ALA A CA 1
ATOM 4084 C C . ALA A 1 517 ? 36.805 -34.063 -22.204 1.00 81.46 517 ALA A C 1
ATOM 4085 O O . ALA A 1 517 ? 37.884 -34.017 -21.602 1.00 82.56 517 ALA A O 1
ATOM 4087 N N . HIS A 1 518 ? 35.836 -34.910 -21.861 1.00 81.65 518 HIS A N 1
ATOM 4088 C CA . HIS A 1 518 ? 35.990 -35.826 -20.739 1.00 82.02 518 HIS A CA 1
ATOM 4089 C C . HIS A 1 518 ? 36.588 -37.168 -21.136 1.00 80.68 518 HIS A C 1
ATOM 4090 O O . HIS A 1 518 ? 37.173 -37.844 -20.283 1.00 82.09 518 HIS A O 1
ATOM 4097 N N . ARG A 1 519 ? 36.458 -37.569 -22.402 1.00 78.66 519 ARG A N 1
ATOM 4098 C CA . ARG A 1 519 ? 36.995 -38.834 -22.899 1.00 78.27 519 ARG A CA 1
ATOM 4099 C C . ARG A 1 519 ? 37.915 -38.566 -24.086 1.00 79.00 519 ARG A C 1
ATOM 4100 O O . ARG A 1 519 ? 37.597 -38.937 -25.224 1.00 78.22 519 ARG A O 1
ATOM 4108 N N . PRO A 1 520 ? 39.071 -37.936 -23.857 1.00 80.11 520 PRO A N 1
ATOM 4109 C CA . PRO A 1 520 ? 39.959 -37.634 -24.990 1.00 80.40 520 PRO A CA 1
ATOM 4110 C C . PRO A 1 520 ? 40.612 -38.869 -25.583 1.00 81.97 520 PRO A C 1
ATOM 4111 O O . PRO A 1 520 ? 40.908 -38.883 -26.784 1.00 81.43 520 PRO A O 1
ATOM 4115 N N . PHE A 1 521 ? 40.840 -39.908 -24.780 1.00 82.30 521 PHE A N 1
ATOM 4116 C CA . PHE A 1 521 ? 41.462 -41.134 -25.265 1.00 82.99 521 PHE A CA 1
ATOM 4117 C C . PHE A 1 521 ? 40.465 -42.285 -25.229 1.00 82.15 521 PHE A C 1
ATOM 4118 O O . PHE A 1 521 ? 40.691 -43.293 -24.550 1.00 82.43 521 PHE A O 1
ATOM 4126 N N . ALA A 1 522 ? 39.361 -42.143 -25.967 1.00 80.74 522 ALA A N 1
ATOM 4127 C CA . ALA A 1 522 ? 38.305 -43.149 -25.928 1.00 80.04 522 ALA A CA 1
ATOM 4128 C C . ALA A 1 522 ? 38.708 -44.415 -26.675 1.00 81.18 522 ALA A C 1
ATOM 4129 O O . ALA A 1 522 ? 38.421 -45.528 -26.219 1.00 81.46 522 ALA A O 1
ATOM 4131 N N . ALA A 1 523 ? 39.369 -44.269 -27.826 1.00 81.34 523 ALA A N 1
ATOM 4132 C CA . ALA A 1 523 ? 39.768 -45.440 -28.602 1.00 80.61 523 ALA A CA 1
ATOM 4133 C C . ALA A 1 523 ? 40.817 -46.259 -27.860 1.00 81.82 523 ALA A C 1
ATOM 4134 O O . ALA A 1 523 ? 40.678 -47.479 -27.715 1.00 81.99 523 ALA A O 1
ATOM 4136 N N . THR A 1 524 ? 41.877 -45.602 -27.382 1.00 81.49 524 THR A N 1
ATOM 4137 C CA . THR A 1 524 ? 42.911 -46.309 -26.631 1.00 82.43 524 THR A CA 1
ATOM 4138 C C . THR A 1 524 ? 42.349 -46.893 -25.341 1.00 83.38 524 THR A C 1
ATOM 4139 O O . THR A 1 524 ? 42.742 -47.990 -24.924 1.00 84.19 524 THR A O 1
ATOM 4143 N N . GLY A 1 525 ? 41.419 -46.180 -24.703 1.00 83.18 525 GLY A N 1
ATOM 4144 C CA . GLY A 1 525 ? 40.812 -46.693 -23.486 1.00 83.10 525 GLY A CA 1
ATOM 4145 C C . GLY A 1 525 ? 40.019 -47.966 -23.714 1.00 83.47 525 GLY A C 1
ATOM 4146 O O . GLY A 1 525 ? 39.999 -48.857 -22.861 1.00 83.40 525 GLY A O 1
ATOM 4147 N N . ASN A 1 526 ? 39.351 -48.072 -24.866 1.00 82.77 526 ASN A N 1
ATOM 4148 C CA . ASN A 1 526 ? 38.628 -49.300 -25.177 1.00 82.21 526 ASN A CA 1
ATOM 4149 C C . ASN A 1 526 ? 39.579 -50.436 -25.528 1.00 82.65 526 ASN A C 1
ATOM 4150 O O . ASN A 1 526 ? 39.231 -51.610 -25.353 1.00 82.15 526 ASN A O 1
ATOM 4155 N N . VAL A 1 527 ? 40.777 -50.112 -26.020 1.00 82.64 527 VAL A N 1
ATOM 4156 C CA . VAL A 1 527 ? 41.763 -51.147 -26.312 1.00 82.75 527 VAL A CA 1
ATOM 4157 C C . VAL A 1 527 ? 42.287 -51.761 -25.020 1.00 83.77 527 VAL A C 1
ATOM 4158 O O . VAL A 1 527 ? 42.481 -52.980 -24.930 1.00 84.16 527 VAL A O 1
ATOM 4162 N N . MET A 1 528 ? 42.519 -50.932 -23.998 1.00 83.95 528 MET A N 1
ATOM 4163 C CA . MET A 1 528 ? 42.996 -51.450 -22.720 1.00 84.72 528 MET A CA 1
ATOM 4164 C C . MET A 1 528 ? 41.959 -52.356 -22.069 1.00 84.09 528 MET A C 1
ATOM 4165 O O . MET A 1 528 ? 42.305 -53.403 -21.511 1.00 84.01 528 MET A O 1
ATOM 4170 N N . ARG A 1 529 ? 40.680 -51.970 -22.129 1.00 83.21 529 ARG A N 1
ATOM 4171 C CA . ARG A 1 529 ? 39.625 -52.830 -21.599 1.00 82.42 529 ARG A CA 1
ATOM 4172 C C . ARG A 1 529 ? 39.618 -54.184 -22.295 1.00 82.87 529 ARG A C 1
ATOM 4173 O O . ARG A 1 529 ? 39.371 -55.216 -21.660 1.00 83.08 529 ARG A O 1
ATOM 4181 N N . TYR A 1 530 ? 39.883 -54.198 -23.602 1.00 82.31 530 TYR A N 1
ATOM 4182 C CA . TYR A 1 530 ? 39.916 -55.455 -24.340 1.00 81.55 530 TYR A CA 1
ATOM 4183 C C . TYR A 1 530 ? 41.052 -56.344 -23.851 1.00 81.77 530 TYR A C 1
ATOM 4184 O O . TYR A 1 530 ? 40.837 -57.510 -23.501 1.00 81.35 530 TYR A O 1
ATOM 4193 N N . GLU A 1 531 ? 42.270 -55.799 -23.799 1.00 82.68 531 GLU A N 1
ATOM 4194 C CA . GLU A 1 531 ? 43.429 -56.599 -23.411 1.00 83.83 531 GLU A CA 1
ATOM 4195 C C . GLU A 1 531 ? 43.380 -56.983 -21.936 1.00 82.91 531 GLU A C 1
ATOM 4196 O O . GLU A 1 531 ? 43.802 -58.084 -21.565 1.00 82.52 531 GLU A O 1
ATOM 4202 N N . MET A 1 532 ? 42.882 -56.087 -21.078 1.00 82.99 532 MET A N 1
ATOM 4203 C CA . MET A 1 532 ? 42.779 -56.407 -19.657 1.00 83.48 532 MET A CA 1
ATOM 4204 C C . MET A 1 532 ? 41.841 -57.582 -19.420 1.00 82.58 532 MET A C 1
ATOM 4205 O O . MET A 1 532 ? 42.151 -58.488 -18.636 1.00 81.97 532 MET A O 1
ATOM 4210 N N . ASN A 1 533 ? 40.693 -57.587 -20.091 1.00 82.26 533 ASN A N 1
ATOM 4211 C CA . ASN A 1 533 ? 39.653 -58.574 -19.847 1.00 81.53 533 ASN A CA 1
ATOM 4212 C C . ASN A 1 533 ? 39.837 -59.854 -20.653 1.00 79.43 533 ASN A C 1
ATOM 4213 O O . ASN A 1 533 ? 38.952 -60.713 -20.623 1.00 78.41 533 ASN A O 1
ATOM 4218 N N . MET A 1 534 ? 40.956 -60.007 -21.368 1.00 78.95 534 MET A N 1
ATOM 4219 C CA . MET A 1 534 ? 41.176 -61.242 -22.118 1.00 78.08 534 MET A CA 1
ATOM 4220 C C . MET A 1 534 ? 41.271 -62.450 -21.195 1.00 77.14 534 MET A C 1
ATOM 4221 O O . MET A 1 534 ? 40.844 -63.549 -21.567 1.00 76.16 534 MET A O 1
ATOM 4226 N N . ALA A 1 535 ? 41.820 -62.269 -19.996 1.00 76.83 535 ALA A N 1
ATOM 4227 C CA . ALA A 1 535 ? 41.912 -63.345 -19.019 1.00 75.74 535 ALA A CA 1
ATOM 4228 C C . ALA A 1 535 ? 40.613 -63.562 -18.253 1.00 76.42 535 ALA A C 1
ATOM 4229 O O . ALA A 1 535 ? 40.552 -64.470 -17.417 1.00 76.94 535 ALA A O 1
ATOM 4231 N N . HIS A 1 536 ? 39.585 -62.759 -18.514 1.00 76.74 536 HIS A N 1
ATOM 4232 C CA . HIS A 1 536 ? 38.312 -62.933 -17.832 1.00 77.40 536 HIS A CA 1
ATOM 4233 C C . HIS A 1 536 ? 37.683 -64.264 -18.239 1.00 77.29 536 HIS A C 1
ATOM 4234 O O . HIS A 1 536 ? 37.755 -64.652 -19.410 1.00 77.34 536 HIS A O 1
ATOM 4241 N N . PRO A 1 537 ? 37.078 -64.993 -17.298 1.00 77.49 537 PRO A N 1
ATOM 4242 C CA . PRO A 1 537 ? 36.473 -66.287 -17.658 1.00 78.32 537 PRO A CA 1
ATOM 4243 C C . PRO A 1 537 ? 35.362 -66.172 -18.687 1.00 78.82 537 PRO A C 1
ATOM 4244 O O . PRO A 1 537 ? 35.206 -67.074 -19.520 1.00 82.19 537 PRO A O 1
ATOM 4248 N N . ALA A 1 538 ? 34.587 -65.089 -18.659 1.00 78.64 538 ALA A N 1
ATOM 4249 C CA . ALA A 1 538 ? 33.488 -64.886 -19.591 1.00 77.54 538 ALA A CA 1
ATOM 4250 C C . ALA A 1 538 ? 33.884 -64.041 -20.797 1.00 76.58 538 ALA A C 1
ATOM 4251 O O . ALA A 1 538 ? 33.014 -63.425 -21.423 1.00 76.11 538 ALA A O 1
ATOM 4253 N N . PHE A 1 539 ? 35.171 -64.004 -21.143 1.00 76.55 539 PHE A N 1
ATOM 4254 C CA . PHE A 1 539 ? 35.614 -63.168 -22.253 1.00 76.30 539 PHE A CA 1
ATOM 4255 C C . PHE A 1 539 ? 35.380 -63.842 -23.599 1.00 76.43 539 PHE A C 1
ATOM 4256 O O . PHE A 1 539 ? 34.978 -63.182 -24.563 1.00 76.61 539 PHE A O 1
ATOM 4264 N N . GLY A 1 540 ? 35.622 -65.151 -23.684 1.00 76.39 540 GLY A N 1
ATOM 4265 C CA . GLY A 1 540 ? 35.484 -65.835 -24.959 1.00 76.64 540 GLY A CA 1
ATOM 4266 C C . GLY A 1 540 ? 34.045 -65.935 -25.427 1.00 77.59 540 GLY A C 1
ATOM 4267 O O . GLY A 1 540 ? 33.762 -65.812 -26.622 1.00 77.89 540 GLY A O 1
ATOM 4268 N N . ALA A 1 541 ? 33.115 -66.155 -24.496 1.00 76.37 541 ALA A N 1
ATOM 4269 C CA . ALA A 1 541 ? 31.717 -66.330 -24.875 1.00 75.96 541 ALA A CA 1
ATOM 4270 C C . ALA A 1 541 ? 31.039 -64.998 -25.174 1.00 76.46 541 ALA A C 1
ATOM 4271 O O . ALA A 1 541 ? 30.237 -64.905 -26.110 1.00 77.15 541 ALA A O 1
ATOM 4273 N N . VAL A 1 542 ? 31.346 -63.959 -24.394 1.00 76.72 542 VAL A N 1
ATOM 4274 C CA . VAL A 1 542 ? 30.670 -62.677 -24.570 1.00 76.42 542 VAL A CA 1
ATOM 4275 C C . VAL A 1 542 ? 31.173 -61.969 -25.823 1.00 76.02 542 VAL A C 1
ATOM 4276 O O . VAL A 1 542 ? 30.384 -61.408 -26.593 1.00 76.57 542 VAL A O 1
ATOM 4280 N N . MET A 1 543 ? 32.488 -61.988 -26.055 1.00 75.58 543 MET A N 1
ATOM 4281 C CA . MET A 1 543 ? 33.041 -61.290 -27.210 1.00 76.92 543 MET A CA 1
ATOM 4282 C C . MET A 1 543 ? 32.758 -62.013 -28.521 1.00 78.61 543 MET A C 1
ATOM 4283 O O . MET A 1 543 ? 32.753 -61.370 -29.575 1.00 78.90 543 MET A O 1
ATOM 4288 N N . ASP A 1 544 ? 32.531 -63.330 -28.486 1.00 79.61 544 ASP A N 1
ATOM 4289 C CA . ASP A 1 544 ? 32.049 -64.013 -29.682 1.00 80.84 544 ASP A CA 1
ATOM 4290 C C . ASP A 1 544 ? 30.654 -63.537 -30.062 1.00 80.08 544 ASP A C 1
ATOM 4291 O O . ASP A 1 544 ? 30.283 -63.580 -31.241 1.00 80.90 544 ASP A O 1
ATOM 4296 N N . VAL A 1 545 ? 29.872 -63.084 -29.082 1.00 78.90 545 VAL A N 1
ATOM 4297 C CA . VAL A 1 545 ? 28.567 -62.502 -29.370 1.00 78.00 545 VAL A CA 1
ATOM 4298 C C . VAL A 1 545 ? 28.712 -61.050 -29.804 1.00 77.86 545 VAL A C 1
ATOM 4299 O O . VAL A 1 545 ? 28.046 -60.601 -30.743 1.00 78.08 545 VAL A O 1
ATOM 4303 N N . VAL A 1 546 ? 29.588 -60.297 -29.134 1.00 77.27 546 VAL A N 1
ATOM 4304 C CA . VAL A 1 546 ? 29.789 -58.892 -29.482 1.00 76.52 546 VAL A CA 1
ATOM 4305 C C . VAL A 1 546 ? 30.338 -58.769 -30.897 1.00 77.40 546 VAL A C 1
ATOM 4306 O O . VAL A 1 546 ? 29.799 -58.029 -31.728 1.00 78.38 546 VAL A O 1
ATOM 4310 N N . ASP A 1 547 ? 31.413 -59.504 -31.197 1.00 77.49 547 ASP A N 1
ATOM 4311 C CA . ASP A 1 547 ? 32.023 -59.424 -32.521 1.00 78.24 547 ASP A CA 1
ATOM 4312 C C . ASP A 1 547 ? 31.059 -59.863 -33.617 1.00 78.50 547 ASP A C 1
ATOM 4313 O O . ASP A 1 547 ? 31.177 -59.411 -34.762 1.00 78.59 547 ASP A O 1
ATOM 4318 N N . THR A 1 548 ? 30.105 -60.737 -33.291 1.00 78.70 548 THR A N 1
ATOM 4319 C CA . THR A 1 548 ? 29.118 -61.148 -34.284 1.00 79.13 548 THR A CA 1
ATOM 4320 C C . THR A 1 548 ? 28.156 -60.010 -34.605 1.00 78.73 548 THR A C 1
ATOM 4321 O O . THR A 1 548 ? 27.832 -59.774 -35.775 1.00 78.71 548 THR A O 1
ATOM 4325 N N . ILE A 1 549 ? 27.694 -59.292 -33.581 1.00 78.55 549 ILE A N 1
ATOM 4326 C CA . ILE A 1 549 ? 26.780 -58.180 -33.817 1.00 78.26 549 ILE A CA 1
ATOM 4327 C C . ILE A 1 549 ? 27.535 -56.952 -34.316 1.00 78.14 549 ILE A C 1
ATOM 4328 O O . ILE A 1 549 ? 26.974 -56.132 -35.053 1.00 78.34 549 ILE A O 1
ATOM 4333 N N . MET A 1 550 ? 28.807 -56.803 -33.935 1.00 78.32 550 MET A N 1
ATOM 4334 C CA . MET A 1 550 ? 29.610 -55.696 -34.447 1.00 78.02 550 MET A CA 1
ATOM 4335 C C . MET A 1 550 ? 29.832 -55.824 -35.950 1.00 78.67 550 MET A C 1
ATOM 4336 O O . MET A 1 550 ? 29.728 -54.836 -36.685 1.00 79.13 550 MET A O 1
ATOM 4341 N N . LEU A 1 551 ? 30.137 -57.035 -36.423 1.00 78.84 551 LEU A N 1
ATOM 4342 C CA . LEU A 1 551 ? 30.368 -57.239 -37.849 1.00 78.78 551 LEU A CA 1
ATOM 4343 C C . LEU A 1 551 ? 29.078 -57.140 -38.653 1.00 78.83 551 LEU A C 1
ATOM 4344 O O . LEU A 1 551 ? 29.108 -56.739 -39.822 1.00 79.20 551 LEU A O 1
ATOM 4349 N N . LYS A 1 552 ? 27.942 -57.497 -38.051 1.00 78.78 552 LYS A N 1
ATOM 4350 C CA . LYS A 1 552 ? 26.682 -57.482 -38.785 1.00 79.34 552 LYS A CA 1
ATOM 4351 C C . LYS A 1 552 ? 26.212 -56.062 -39.077 1.00 80.70 552 LYS A C 1
ATOM 4352 O O . LYS A 1 552 ? 25.566 -55.824 -40.104 1.00 87.10 552 LYS A O 1
ATOM 4358 N N . HIS A 1 553 ? 26.530 -55.110 -38.201 1.00 80.29 553 HIS A N 1
ATOM 4359 C CA . HIS A 1 553 ? 26.070 -53.736 -38.351 1.00 79.53 553 HIS A CA 1
ATOM 4360 C C . HIS A 1 553 ? 27.154 -52.761 -38.780 1.00 79.50 553 HIS A C 1
ATOM 4361 O O . HIS A 1 553 ? 26.837 -51.750 -39.409 1.00 80.92 553 HIS A O 1
ATOM 4368 N N . PHE A 1 554 ? 28.421 -53.031 -38.461 1.00 78.89 554 PHE A N 1
ATOM 4369 C CA . PHE A 1 554 ? 29.502 -52.110 -38.776 1.00 79.05 554 PHE A CA 1
ATOM 4370 C C . PHE A 1 554 ? 30.598 -52.711 -39.643 1.00 79.55 554 PHE A C 1
ATOM 4371 O O . PHE A 1 554 ? 31.457 -51.963 -40.124 1.00 79.86 554 PHE A O 1
ATOM 4379 N N . GLY A 1 555 ? 30.600 -54.025 -39.858 1.00 79.27 555 GLY A N 1
ATOM 4380 C CA . GLY A 1 555 ? 31.626 -54.646 -40.670 1.00 79.70 555 GLY A CA 1
ATOM 4381 C C . GLY A 1 555 ? 33.003 -54.690 -40.049 1.00 80.85 555 GLY A C 1
ATOM 4382 O O . GLY A 1 555 ? 33.966 -55.035 -40.740 1.00 81.90 555 GLY A O 1
ATOM 4383 N N . VAL A 1 556 ? 33.130 -54.346 -38.770 1.00 80.69 556 VAL A N 1
ATOM 4384 C CA . VAL A 1 556 ? 34.402 -54.394 -38.061 1.00 81.52 556 VAL A CA 1
ATOM 4385 C C . VAL A 1 556 ? 34.177 -55.038 -36.702 1.00 80.76 556 VAL A C 1
ATOM 4386 O O . VAL A 1 556 ? 33.122 -54.875 -36.082 1.00 79.65 556 VAL A O 1
ATOM 4390 N N . THR A 1 557 ? 35.181 -55.780 -36.240 1.00 84.92 557 THR A N 1
ATOM 4391 C CA . THR A 1 557 ? 35.108 -56.420 -34.937 1.00 81.84 557 THR A CA 1
ATOM 4392 C C . THR A 1 557 ? 35.318 -55.385 -33.834 1.00 79.93 557 THR A C 1
ATOM 4393 O O . THR A 1 557 ? 35.482 -54.187 -34.088 1.00 81.16 557 THR A O 1
ATOM 4397 N N . TYR A 1 558 ? 35.316 -55.853 -32.585 1.00 78.19 558 TYR A N 1
ATOM 4398 C CA . TYR A 1 558 ? 35.480 -54.948 -31.452 1.00 76.49 558 TYR A CA 1
ATOM 4399 C C . TYR A 1 558 ? 36.863 -54.308 -31.461 1.00 75.97 558 TYR A C 1
ATOM 4400 O O . TYR A 1 558 ? 36.995 -53.079 -31.452 1.00 75.72 558 TYR A O 1
ATOM 4409 N N . LYS A 1 559 ? 37.912 -55.133 -31.481 1.00 75.89 559 LYS A N 1
ATOM 4410 C CA . LYS A 1 559 ? 39.267 -54.592 -31.443 1.00 75.69 559 LYS A CA 1
ATOM 4411 C C . LYS A 1 559 ? 39.602 -53.843 -32.727 1.00 76.43 559 LYS A C 1
ATOM 4412 O O . LYS A 1 559 ? 40.292 -52.817 -32.688 1.00 76.34 559 LYS A O 1
ATOM 4418 N N . GLU A 1 560 ? 39.122 -54.333 -33.873 1.00 77.48 560 GLU A N 1
ATOM 4419 C CA . GLU A 1 560 ? 39.370 -53.640 -35.133 1.00 78.14 560 GLU A CA 1
ATOM 4420 C C . GLU A 1 560 ? 38.771 -52.239 -35.123 1.00 77.78 560 GLU A C 1
ATOM 4421 O O . GLU A 1 560 ? 39.343 -51.307 -35.700 1.00 77.32 560 GLU A O 1
ATOM 4427 N N . CYS A 1 561 ? 37.619 -52.072 -34.469 1.00 77.65 561 CYS A N 1
ATOM 4428 C CA . CYS A 1 561 ? 36.937 -50.782 -34.483 1.00 76.36 561 CYS A CA 1
ATOM 4429 C C . CYS A 1 561 ? 37.738 -49.715 -33.746 1.00 76.47 561 CYS A C 1
ATOM 4430 O O . CYS A 1 561 ? 37.811 -48.566 -34.197 1.00 76.91 561 CYS A O 1
ATOM 4433 N N . PHE A 1 562 ? 38.351 -50.072 -32.619 1.00 76.40 562 PHE A N 1
ATOM 4434 C CA . PHE A 1 562 ? 39.020 -49.089 -31.775 1.00 76.68 562 PHE A CA 1
ATOM 4435 C C . PHE A 1 562 ? 40.513 -48.967 -32.043 1.00 77.03 562 PHE A C 1
ATOM 4436 O O . PHE A 1 562 ? 41.089 -47.908 -31.773 1.00 78.11 562 PHE A O 1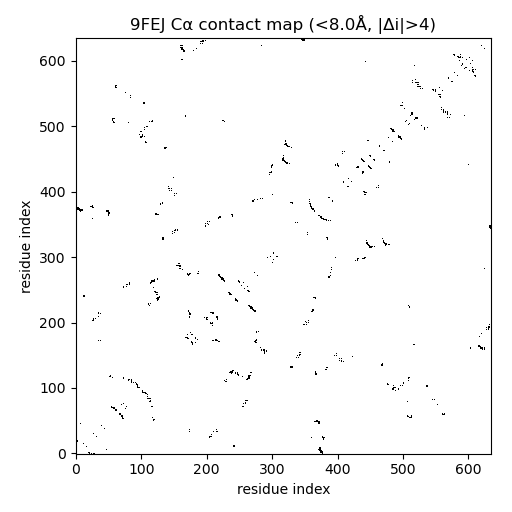
ATOM 4444 N N . VAL A 1 563 ? 41.158 -50.013 -32.563 1.00 76.20 563 VAL A N 1
ATOM 4445 C CA . VAL A 1 563 ? 42.550 -49.874 -32.980 1.00 76.59 563 VAL A CA 1
ATOM 4446 C C . VAL A 1 563 ? 42.644 -48.964 -34.199 1.00 77.28 563 VAL A C 1
ATOM 4447 O O . VAL A 1 563 ? 43.563 -48.143 -34.309 1.00 77.79 563 VAL A O 1
ATOM 4451 N N . GLY A 1 564 ? 41.689 -49.083 -35.123 1.00 77.00 564 GLY A N 1
ATOM 4452 C CA . GLY A 1 564 ? 41.645 -48.170 -36.251 1.00 78.10 564 GLY A CA 1
ATOM 4453 C C . GLY A 1 564 ? 41.312 -46.748 -35.849 1.00 79.24 564 GLY A C 1
ATOM 4454 O O . GLY A 1 564 ? 41.760 -45.796 -36.495 1.00 80.43 564 GLY A O 1
ATOM 4455 N N . ALA A 1 565 ? 40.528 -46.581 -34.783 1.00 78.75 565 ALA A N 1
ATOM 4456 C CA . ALA A 1 565 ? 40.210 -45.255 -34.269 1.00 79.33 565 ALA A CA 1
ATOM 4457 C C . ALA A 1 565 ? 41.346 -44.648 -33.457 1.00 80.62 565 ALA A C 1
ATOM 4458 O O . ALA A 1 565 ? 41.297 -43.449 -33.159 1.00 81.81 565 ALA A O 1
ATOM 4460 N N . GLN A 1 566 ? 42.358 -45.440 -33.090 1.00 80.82 566 GLN A N 1
ATOM 4461 C CA . GLN A 1 566 ? 43.511 -44.887 -32.386 1.00 81.44 566 GLN A CA 1
ATOM 4462 C C . GLN A 1 566 ? 44.274 -43.897 -33.254 1.00 83.26 566 GLN A C 1
ATOM 4463 O O . GLN A 1 566 ? 44.824 -42.916 -32.739 1.00 83.93 566 GLN A O 1
ATOM 4469 N N . ALA A 1 567 ? 44.325 -44.136 -34.567 1.00 83.94 567 ALA A N 1
ATOM 4470 C CA . ALA A 1 567 ? 44.970 -43.182 -35.463 1.00 85.64 567 ALA A CA 1
ATOM 4471 C C . ALA A 1 567 ? 44.197 -41.871 -35.516 1.00 86.58 567 ALA A C 1
ATOM 4472 O O . ALA A 1 567 ? 44.797 -40.792 -35.567 1.00 88.48 567 ALA A O 1
ATOM 4474 N N . LEU A 1 568 ? 42.864 -41.946 -35.502 1.00 84.88 568 LEU A N 1
ATOM 4475 C CA . LEU A 1 568 ? 42.053 -40.734 -35.462 1.00 85.16 568 LEU A CA 1
ATOM 4476 C C . LEU A 1 568 ? 42.146 -40.043 -34.108 1.00 84.83 568 LEU A C 1
ATOM 4477 O O . LEU A 1 568 ? 42.085 -38.810 -34.035 1.00 84.30 568 LEU A O 1
ATOM 4482 N N . GLU A 1 569 ? 42.298 -40.817 -33.031 1.00 84.12 569 GLU A N 1
ATOM 4483 C CA . GLU A 1 569 ? 42.416 -40.235 -31.698 1.00 84.02 569 GLU A CA 1
ATOM 4484 C C . GLU A 1 569 ? 43.702 -39.429 -31.560 1.00 85.80 569 GLU A C 1
ATOM 4485 O O . GLU A 1 569 ? 43.690 -38.303 -31.048 1.00 85.36 569 GLU A O 1
ATOM 4491 N N . LYS A 1 570 ? 44.826 -39.993 -32.010 1.00 87.00 570 LYS A N 1
ATOM 4492 C CA . LYS A 1 570 ? 46.105 -39.300 -31.895 1.00 88.51 570 LYS A CA 1
ATOM 4493 C C . LYS A 1 570 ? 46.118 -38.006 -32.698 1.00 89.27 570 LYS A C 1
ATOM 4494 O O . LYS A 1 570 ? 46.771 -37.034 -32.299 1.00 90.87 570 LYS A O 1
ATOM 4500 N N . GLU A 1 571 ? 45.399 -37.967 -33.822 1.00 89.35 571 GLU A N 1
ATOM 4501 C CA . GLU A 1 571 ? 45.348 -36.746 -34.620 1.00 90.91 571 GLU A CA 1
ATOM 4502 C C . GLU A 1 571 ? 44.467 -35.692 -33.961 1.00 88.16 571 GLU A C 1
ATOM 4503 O O . GLU A 1 571 ? 44.775 -34.495 -34.017 1.00 88.65 571 GLU A O 1
ATOM 4509 N N . LEU A 1 572 ? 43.368 -36.115 -33.331 1.00 86.76 572 LEU A N 1
ATOM 4510 C CA . LEU A 1 572 ? 42.482 -35.172 -32.659 1.00 85.41 572 LEU A CA 1
ATOM 4511 C C . LEU A 1 572 ? 43.114 -34.560 -31.416 1.00 85.57 572 LEU A C 1
ATOM 4512 O O . LEU A 1 572 ? 42.703 -33.470 -31.003 1.00 84.65 572 LEU A O 1
ATOM 4517 N N . ASN A 1 573 ? 44.094 -35.229 -30.812 1.00 87.06 573 ASN A N 1
ATOM 4518 C CA . ASN A 1 573 ? 44.754 -34.737 -29.611 1.00 88.53 573 ASN A CA 1
ATOM 4519 C C . ASN A 1 573 ? 46.097 -34.081 -29.907 1.00 91.26 573 ASN A C 1
ATOM 4520 O O . ASN A 1 573 ? 46.962 -34.035 -29.026 1.00 92.92 573 ASN A O 1
ATOM 4525 N N . ASN A 1 574 ? 46.285 -33.575 -31.128 1.00 90.90 574 ASN A N 1
ATOM 4526 C CA . ASN A 1 574 ? 47.495 -32.846 -31.513 1.00 91.85 574 ASN A CA 1
ATOM 4527 C C . ASN A 1 574 ? 48.747 -33.703 -31.345 1.00 94.23 574 ASN A C 1
ATOM 4528 O O . ASN A 1 574 ? 49.763 -33.250 -30.814 1.00 95.02 574 ASN A O 1
ATOM 4533 N N . GLY A 1 575 ? 48.674 -34.952 -31.797 1.00 94.68 575 GLY A N 1
ATOM 4534 C CA . GLY A 1 575 ? 49.818 -35.839 -31.736 1.00 97.25 575 GLY A CA 1
ATOM 4535 C C . GLY A 1 575 ? 50.253 -36.251 -30.348 1.00 99.49 575 GLY A C 1
ATOM 4536 O O . GLY A 1 575 ? 51.316 -36.863 -30.207 1.00 101.33 575 GLY A O 1
ATOM 4537 N N . VAL A 1 576 ? 49.471 -35.938 -29.315 1.00 99.04 576 VAL A N 1
ATOM 4538 C CA . VAL A 1 576 ? 49.829 -36.332 -27.957 1.00 101.56 576 VAL A CA 1
ATOM 4539 C C . VAL A 1 576 ? 49.596 -37.828 -27.800 1.00 104.03 576 VAL A C 1
ATOM 4540 O O . VAL A 1 576 ? 48.462 -38.310 -27.901 1.00 101.65 576 VAL A O 1
ATOM 4544 N N . GLU A 1 577 ? 50.672 -38.570 -27.555 1.00 106.55 577 GLU A N 1
ATOM 4545 C CA . GLU A 1 577 ? 50.620 -40.019 -27.416 1.00 110.16 577 GLU A CA 1
ATOM 4546 C C . GLU A 1 577 ? 50.783 -40.380 -25.946 1.00 108.66 577 GLU A C 1
ATOM 4547 O O . GLU A 1 577 ? 51.828 -40.100 -25.348 1.00 108.35 577 GLU A O 1
ATOM 4553 N N . LEU A 1 578 ? 49.748 -40.978 -25.367 1.00 106.03 578 LEU A N 1
ATOM 4554 C CA . LEU A 1 578 ? 49.859 -41.472 -24.004 1.00 104.03 578 LEU A CA 1
ATOM 4555 C C . LEU A 1 578 ? 50.959 -42.527 -23.932 1.00 104.12 578 LEU A C 1
ATOM 4556 O O . LEU A 1 578 ? 51.120 -43.319 -24.869 1.00 105.62 578 LEU A O 1
ATOM 4561 N N . PRO A 1 579 ? 51.743 -42.556 -22.856 1.00 102.35 579 PRO A N 1
ATOM 4562 C CA . PRO A 1 579 ? 52.750 -43.612 -22.714 1.00 102.65 579 PRO A CA 1
ATOM 4563 C C . PRO A 1 579 ? 52.095 -44.984 -22.742 1.00 103.74 579 PRO A C 1
ATOM 4564 O O . PRO A 1 579 ? 50.976 -45.165 -22.257 1.00 103.97 579 PRO A O 1
ATOM 4568 N N . ASP A 1 580 ? 52.794 -45.946 -23.340 1.00 104.31 580 ASP A N 1
ATOM 4569 C CA . ASP A 1 580 ? 52.264 -47.298 -23.443 1.00 106.50 580 ASP A CA 1
ATOM 4570 C C . ASP A 1 580 ? 51.953 -47.848 -22.057 1.00 109.50 580 ASP A C 1
ATOM 4571 O O . ASP A 1 580 ? 52.678 -47.592 -21.091 1.00 109.04 580 ASP A O 1
ATOM 4576 N N . TYR A 1 581 ? 50.861 -48.609 -21.963 1.00 111.45 581 TYR A N 1
ATOM 4577 C CA . TYR A 1 581 ? 50.373 -49.084 -20.672 1.00 112.48 581 TYR A CA 1
ATOM 4578 C C . TYR A 1 581 ? 51.367 -49.982 -19.946 1.00 112.61 581 TYR A C 1
ATOM 4579 O O . TYR A 1 581 ? 51.187 -50.230 -18.749 1.00 111.77 581 TYR A O 1
ATOM 4588 N N . ALA A 1 582 ? 52.402 -50.473 -20.630 1.00 113.08 582 ALA A N 1
ATOM 4589 C CA . ALA A 1 582 ? 53.397 -51.300 -19.956 1.00 113.31 582 ALA A CA 1
ATOM 4590 C C . ALA A 1 582 ? 54.144 -50.507 -18.892 1.00 111.34 582 ALA A C 1
ATOM 4591 O O . ALA A 1 582 ? 54.456 -51.035 -17.817 1.00 112.01 582 ALA A O 1
ATOM 4593 N N . GLY A 1 583 ? 54.440 -49.239 -19.170 1.00 111.61 583 GLY A N 1
ATOM 4594 C CA . GLY A 1 583 ? 55.143 -48.391 -18.232 1.00 110.75 583 GLY A CA 1
ATOM 4595 C C . GLY A 1 583 ? 54.283 -47.716 -17.190 1.00 110.10 583 GLY A C 1
ATOM 4596 O O . GLY A 1 583 ? 54.813 -47.012 -16.325 1.00 111.20 583 GLY A O 1
ATOM 4597 N N . LEU A 1 584 ? 52.969 -47.906 -17.242 1.00 108.15 584 LEU A N 1
ATOM 4598 C CA . LEU A 1 584 ? 52.049 -47.308 -16.289 1.00 103.82 584 LEU A CA 1
ATOM 4599 C C . LEU A 1 584 ? 51.562 -48.356 -15.296 1.00 101.19 584 LEU A C 1
ATOM 4600 O O . LEU A 1 584 ? 51.504 -49.550 -15.603 1.00 103.09 584 LEU A O 1
ATOM 4605 N N . ASN A 1 585 ? 51.213 -47.897 -14.099 1.00 96.47 585 ASN A N 1
ATOM 4606 C CA . ASN A 1 585 ? 50.628 -48.767 -13.092 1.00 93.43 585 ASN A CA 1
ATOM 4607 C C . ASN A 1 585 ? 49.113 -48.836 -13.270 1.00 91.78 585 ASN A C 1
ATOM 4608 O O . ASN A 1 585 ? 48.514 -48.067 -14.026 1.00 91.35 585 ASN A O 1
ATOM 4613 N N . GLN A 1 586 ? 48.489 -49.777 -12.555 1.00 91.63 586 GLN A N 1
ATOM 4614 C CA . GLN A 1 586 ? 47.049 -49.973 -12.690 1.00 92.47 586 GLN A CA 1
ATOM 4615 C C . GLN A 1 586 ? 46.267 -48.747 -12.237 1.00 89.39 586 GLN A C 1
ATOM 4616 O O . GL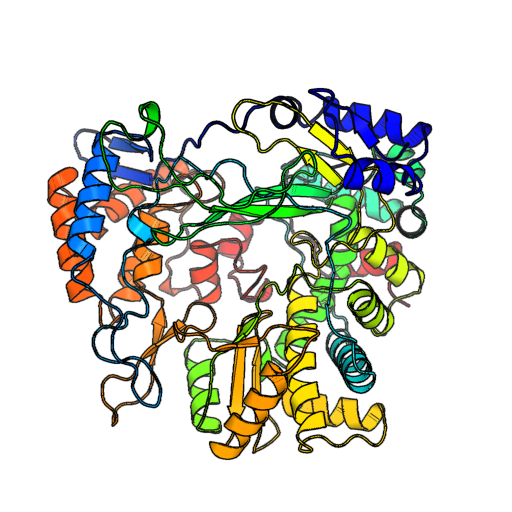N A 1 586 ? 45.152 -48.510 -12.718 1.00 88.83 586 GLN A O 1
ATOM 4622 N N . ALA A 1 587 ? 46.829 -47.957 -11.319 1.00 88.91 587 ALA A N 1
ATOM 4623 C CA . ALA A 1 587 ? 46.182 -46.712 -10.917 1.00 87.73 587 ALA A CA 1
ATOM 4624 C C . ALA A 1 587 ? 46.047 -45.764 -12.101 1.00 87.14 587 ALA A C 1
ATOM 4625 O O . ALA A 1 587 ? 44.977 -45.190 -12.334 1.00 87.11 587 ALA A O 1
ATOM 4627 N N . THR A 1 588 ? 47.128 -45.591 -12.865 1.00 87.32 588 THR A N 1
ATOM 4628 C CA . THR A 1 588 ? 47.059 -44.763 -14.065 1.00 87.14 588 THR A CA 1
ATOM 4629 C C . THR A 1 588 ? 46.154 -45.398 -15.113 1.00 87.43 588 THR A C 1
ATOM 4630 O O . THR A 1 588 ? 45.432 -44.694 -15.829 1.00 87.51 588 THR A O 1
ATOM 4634 N N . ARG A 1 589 ? 46.176 -46.731 -15.210 1.00 87.67 589 ARG A N 1
ATOM 4635 C CA . ARG A 1 589 ? 45.302 -47.433 -16.147 1.00 87.32 589 ARG A CA 1
ATOM 4636 C C . ARG A 1 589 ? 43.839 -47.115 -15.874 1.00 86.86 589 ARG A C 1
ATOM 4637 O O . ARG A 1 589 ? 43.099 -46.709 -16.778 1.00 86.54 589 ARG A O 1
ATOM 4645 N N . ASP A 1 590 ? 43.403 -47.293 -14.624 1.00 86.61 590 ASP A N 1
ATOM 4646 C CA . ASP A 1 590 ? 42.016 -47.010 -14.274 1.00 86.53 590 ASP A CA 1
ATOM 4647 C C . ASP A 1 590 ? 41.709 -45.520 -14.352 1.00 88.01 590 ASP A C 1
ATOM 4648 O O . ASP A 1 590 ? 40.556 -45.139 -14.582 1.00 88.76 590 ASP A O 1
ATOM 4653 N N . PHE A 1 591 ? 42.720 -44.667 -14.168 1.00 87.86 591 PHE A N 1
ATOM 4654 C CA . PHE A 1 591 ? 42.509 -43.230 -14.310 1.00 88.41 591 PHE A CA 1
ATOM 4655 C C . PHE A 1 591 ? 42.305 -42.836 -15.767 1.00 88.55 591 PHE A C 1
ATOM 4656 O O . PHE A 1 591 ? 41.646 -41.829 -16.050 1.00 89.94 591 PHE A O 1
ATOM 4664 N N . ILE A 1 592 ? 42.855 -43.615 -16.701 1.00 87.66 592 ILE A N 1
ATOM 4665 C CA . ILE A 1 592 ? 42.639 -43.339 -18.118 1.00 87.96 592 ILE A CA 1
ATOM 4666 C C . ILE A 1 592 ? 41.198 -43.645 -18.507 1.00 88.95 592 ILE A C 1
ATOM 4667 O O . ILE A 1 592 ? 40.567 -42.884 -19.251 1.00 89.67 592 ILE A O 1
ATOM 4672 N N . LEU A 1 593 ? 40.652 -44.755 -18.006 1.00 89.28 593 LEU A N 1
ATOM 4673 C CA . LEU A 1 593 ? 39.272 -45.113 -18.319 1.00 89.40 593 LEU A CA 1
ATOM 4674 C C . LEU A 1 593 ? 38.294 -44.132 -17.686 1.00 91.50 593 LEU A C 1
ATOM 4675 O O . LEU A 1 593 ? 37.401 -43.605 -18.360 1.00 92.61 593 LEU A O 1
ATOM 4680 N N . ASP A 1 594 ? 38.447 -43.877 -16.393 1.00 92.74 594 ASP A N 1
ATOM 4681 C CA . ASP A 1 594 ? 37.562 -42.980 -15.654 1.00 94.15 594 ASP A CA 1
ATOM 4682 C C . ASP A 1 594 ? 38.412 -41.947 -14.928 1.00 95.04 594 ASP A C 1
ATOM 4683 O O . ASP A 1 594 ? 39.069 -42.288 -13.922 1.00 94.86 594 ASP A O 1
ATOM 4688 N N . PRO A 1 595 ? 38.446 -40.696 -15.393 1.00 95.61 595 PRO A N 1
ATOM 4689 C CA . PRO A 1 595 ? 39.199 -39.665 -14.663 1.00 95.72 595 PRO A CA 1
ATOM 4690 C C . PRO A 1 595 ? 38.687 -39.424 -13.255 1.00 97.19 595 PRO A C 1
ATOM 4691 O O . PRO A 1 595 ? 39.431 -38.882 -12.430 1.00 96.95 595 PRO A O 1
ATOM 4695 N N . ASP A 1 596 ? 37.448 -39.809 -12.953 1.00 98.71 596 ASP A N 1
ATOM 4696 C CA . ASP A 1 596 ? 36.903 -39.607 -11.618 1.00 100.02 596 ASP A CA 1
ATOM 4697 C C . ASP A 1 596 ? 37.237 -40.798 -10.733 1.00 99.89 596 ASP A C 1
ATOM 4698 O O . ASP A 1 596 ? 36.450 -41.173 -9.860 1.00 101.80 596 ASP A O 1
ATOM 4703 N N . VAL A 1 597 ? 38.395 -41.403 -10.962 1.00 98.60 597 VAL A N 1
ATOM 4704 C CA . VAL A 1 597 ? 38.847 -42.505 -10.124 1.00 98.33 597 VAL A CA 1
ATOM 4705 C C . VAL A 1 597 ? 39.683 -42.000 -8.954 1.00 98.47 597 VAL A C 1
ATOM 4706 O O . VAL A 1 597 ? 39.618 -42.549 -7.852 1.00 98.13 597 VAL A O 1
ATOM 4710 N N . ILE A 1 598 ? 40.455 -40.932 -9.164 1.00 98.39 598 ILE A N 1
ATOM 4711 C CA . ILE A 1 598 ? 41.280 -40.386 -8.090 1.00 98.43 598 ILE A CA 1
ATOM 4712 C C . ILE A 1 598 ? 40.416 -39.830 -6.968 1.00 100.32 598 ILE A C 1
ATOM 4713 O O . ILE A 1 598 ? 40.853 -39.753 -5.814 1.00 100.54 598 ILE A O 1
ATOM 4718 N N . HIS A 1 599 ? 39.182 -39.429 -7.282 1.00 101.46 599 HIS A N 1
ATOM 4719 C CA . HIS A 1 599 ? 38.266 -38.893 -6.281 1.00 103.96 599 HIS A CA 1
ATOM 4720 C C . HIS A 1 599 ? 37.616 -39.967 -5.414 1.00 105.00 599 HIS A C 1
ATOM 4721 O O . HIS A 1 599 ? 37.030 -39.627 -4.380 1.00 103.97 599 HIS A O 1
ATOM 4728 N N . TYR A 1 600 ? 37.699 -41.244 -5.801 1.00 106.27 600 TYR A N 1
ATOM 4729 C CA . TYR A 1 600 ? 37.034 -42.317 -5.067 1.00 110.15 600 TYR A CA 1
ATOM 4730 C C . TYR A 1 600 ? 37.910 -43.534 -4.809 1.00 105.09 600 TYR A C 1
ATOM 4731 O O . TYR A 1 600 ? 37.683 -44.228 -3.813 1.00 102.52 600 TYR A O 1
ATOM 4740 N N . LYS A 1 601 ? 38.899 -43.832 -5.652 1.00 106.81 601 LYS A N 1
ATOM 4741 C CA . LYS A 1 601 ? 39.644 -45.081 -5.517 1.00 97.97 601 LYS A CA 1
ATOM 4742 C C . LYS A 1 601 ? 41.132 -44.836 -5.301 1.00 94.21 601 LYS A C 1
ATOM 4743 O O . LYS A 1 601 ? 41.636 -45.108 -4.207 1.00 91.99 601 LYS A O 1
ATOM 4749 N N . TRP A 1 602 ? 41.855 -44.349 -6.305 1.00 93.96 602 TRP A N 1
ATOM 4750 C CA . TRP A 1 602 ? 43.299 -44.200 -6.224 1.00 90.61 602 TRP A CA 1
ATOM 4751 C C . TRP A 1 602 ? 43.682 -42.809 -5.728 1.00 89.63 602 TRP A C 1
ATOM 4752 O O . TRP A 1 602 ? 42.871 -41.880 -5.710 1.00 91.37 602 TRP A O 1
ATOM 4763 N N . ARG A 1 603 ? 44.941 -42.679 -5.322 1.00 86.80 603 ARG A N 1
ATOM 4764 C CA . ARG A 1 603 ? 45.483 -41.420 -4.835 1.00 85.67 603 ARG A CA 1
ATOM 4765 C C . ARG A 1 603 ? 46.064 -40.606 -5.986 1.00 85.63 603 ARG A C 1
ATOM 4766 O O . ARG A 1 603 ? 46.342 -41.123 -7.070 1.00 85.54 603 ARG A O 1
ATOM 4774 N N . GLU A 1 604 ? 46.247 -39.308 -5.730 1.00 85.33 604 GLU A N 1
ATOM 4775 C CA . GLU A 1 604 ? 46.877 -38.444 -6.721 1.00 85.29 604 GLU A CA 1
ATOM 4776 C C . GLU A 1 604 ? 48.340 -38.814 -6.927 1.00 85.39 604 GLU A C 1
ATOM 4777 O O . GLU A 1 604 ? 48.870 -38.650 -8.032 1.00 86.39 604 GLU A O 1
ATOM 4783 N N . SER A 1 605 ? 49.001 -39.319 -5.885 1.00 84.83 605 SER A N 1
ATOM 4784 C CA . SER A 1 605 ? 50.382 -39.768 -5.996 1.00 84.73 605 SER A CA 1
ATOM 4785 C C . SER A 1 605 ? 50.511 -41.133 -6.660 1.00 84.31 605 SER A C 1
ATOM 4786 O O . SER A 1 605 ? 51.630 -41.536 -6.995 1.00 84.19 605 SER A O 1
ATOM 4789 N N . ASP A 1 606 ? 49.403 -41.850 -6.857 1.00 84.48 606 ASP A N 1
ATOM 4790 C CA . ASP A 1 606 ? 49.438 -43.148 -7.517 1.00 84.71 606 ASP A CA 1
ATOM 4791 C C . ASP A 1 606 ? 49.415 -43.046 -9.036 1.00 84.94 606 ASP A C 1
ATOM 4792 O O . ASP A 1 606 ? 49.685 -44.046 -9.710 1.00 85.10 606 ASP A O 1
ATOM 4797 N N . ILE A 1 607 ? 49.104 -41.881 -9.586 1.00 85.27 607 ILE A N 1
ATOM 4798 C CA . ILE A 1 607 ? 49.017 -41.697 -11.029 1.00 87.09 607 ILE A CA 1
ATOM 4799 C C . ILE A 1 607 ? 50.375 -41.262 -11.557 1.00 89.07 607 ILE A C 1
ATOM 4800 O O . ILE A 1 607 ? 51.094 -40.492 -10.908 1.00 89.17 607 ILE A O 1
ATOM 4805 N N . ASP A 1 608 ? 50.731 -41.762 -12.737 1.00 90.29 608 ASP A N 1
ATOM 4806 C CA . ASP A 1 608 ? 51.995 -41.394 -13.355 1.00 93.10 608 ASP A CA 1
ATOM 4807 C C . ASP A 1 608 ? 52.002 -39.901 -13.679 1.00 95.28 608 ASP A C 1
ATOM 4808 O O . ASP A 1 608 ? 50.993 -39.364 -14.149 1.00 95.37 608 ASP A O 1
ATOM 4813 N N . PRO A 1 609 ? 53.117 -39.203 -13.444 1.00 96.61 609 PRO A N 1
ATOM 4814 C CA . PRO A 1 609 ? 53.136 -37.751 -13.693 1.00 97.49 609 PRO A CA 1
ATOM 4815 C C . PRO A 1 609 ? 52.933 -37.375 -15.152 1.00 100.10 609 PRO A C 1
ATOM 4816 O O . PRO A 1 609 ? 52.333 -36.328 -15.429 1.00 100.86 609 PRO A O 1
ATOM 4820 N N . ARG A 1 610 ? 53.414 -38.191 -16.094 1.00 100.28 610 ARG A N 1
ATOM 4821 C CA . ARG A 1 610 ? 53.211 -37.888 -17.508 1.00 101.76 610 ARG A CA 1
ATOM 4822 C C . ARG A 1 610 ? 51.727 -37.836 -17.848 1.00 101.15 610 ARG A C 1
ATOM 4823 O O . ARG A 1 610 ? 51.255 -36.885 -18.482 1.00 101.07 610 ARG A O 1
ATOM 4831 N N . VAL A 1 611 ? 50.974 -38.854 -17.430 1.00 99.90 611 VAL A N 1
ATOM 4832 C CA . VAL A 1 611 ? 49.542 -38.885 -17.710 1.00 98.99 611 VAL A CA 1
ATOM 4833 C C . VAL A 1 611 ? 48.805 -37.868 -16.846 1.00 98.72 611 VAL A C 1
ATOM 4834 O O . VAL A 1 611 ? 47.846 -37.229 -17.297 1.00 98.93 611 VAL A O 1
ATOM 4838 N N . LEU A 1 612 ? 49.248 -37.689 -15.599 1.00 98.39 612 LEU A N 1
ATOM 4839 C CA . LEU A 1 612 ? 48.530 -36.821 -14.672 1.00 98.48 612 LEU A CA 1
ATOM 4840 C C . LEU A 1 612 ? 48.594 -35.358 -15.095 1.00 99.77 612 LEU A C 1
ATOM 4841 O O . LEU A 1 612 ? 47.682 -34.584 -14.779 1.00 99.15 612 LEU A O 1
ATOM 4846 N N . ASP A 1 613 ? 49.651 -34.960 -15.806 1.00 101.59 613 ASP A N 1
ATOM 4847 C CA . ASP A 1 613 ? 49.749 -33.583 -16.279 1.00 102.69 613 ASP A CA 1
ATOM 4848 C C . ASP A 1 613 ? 48.849 -33.320 -17.480 1.00 102.05 613 ASP A C 1
ATOM 4849 O O . ASP A 1 613 ? 48.381 -32.191 -17.660 1.00 101.16 613 ASP A O 1
ATOM 4854 N N . MET A 1 614 ? 48.595 -34.340 -18.304 1.00 102.02 614 MET A N 1
ATOM 4855 C CA . MET A 1 614 ? 47.816 -34.132 -19.521 1.00 101.31 614 MET A CA 1
ATOM 4856 C C . MET A 1 614 ? 46.334 -33.950 -19.223 1.00 101.02 614 MET A C 1
ATOM 4857 O O . MET A 1 614 ? 45.628 -33.274 -19.985 1.00 100.00 614 MET A O 1
ATOM 4862 N N . VAL A 1 615 ? 45.846 -34.534 -18.133 1.00 100.16 615 VAL A N 1
ATOM 4863 C CA . VAL A 1 615 ? 44.434 -34.465 -17.784 1.00 98.53 615 VAL A CA 1
ATOM 4864 C C . VAL A 1 615 ? 44.161 -33.369 -16.764 1.00 98.02 615 VAL A C 1
ATOM 4865 O O . VAL A 1 615 ? 43.139 -32.685 -16.841 1.00 97.28 615 VAL A O 1
ATOM 4869 N N . MET A 1 616 ? 45.076 -33.183 -15.821 1.00 98.49 616 MET A N 1
ATOM 4870 C CA . MET A 1 616 ? 44.912 -32.207 -14.750 1.00 97.05 616 MET A CA 1
ATOM 4871 C C . MET A 1 616 ? 45.879 -31.047 -14.954 1.00 96.24 616 MET A C 1
ATOM 4872 O O . MET A 1 616 ? 47.055 -31.144 -14.569 1.00 100.21 616 MET A O 1
ATOM 4877 N N . PRO A 1 617 ? 45.436 -29.926 -15.535 1.00 94.87 617 PRO A N 1
ATOM 4878 C CA . PRO A 1 617 ? 46.369 -28.834 -15.845 1.00 93.50 617 PRO A CA 1
ATOM 4879 C C . PRO A 1 617 ? 46.796 -28.058 -14.610 1.00 92.35 617 PRO A C 1
ATOM 4880 O O . PRO A 1 617 ? 47.992 -27.821 -14.410 1.00 92.15 617 PRO A O 1
ATOM 4884 N N . THR A 1 618 ? 45.838 -27.653 -13.779 1.00 91.29 618 THR A N 1
ATOM 4885 C CA . THR A 1 618 ? 46.175 -26.966 -12.540 1.00 89.71 618 THR A CA 1
ATOM 4886 C C . THR A 1 618 ? 46.765 -27.949 -11.538 1.00 89.14 618 THR A C 1
ATOM 4887 O O . THR A 1 618 ? 46.403 -29.131 -11.510 1.00 89.66 618 THR A O 1
ATOM 4891 N N . SER A 1 619 ? 47.691 -27.452 -10.716 1.00 87.58 619 SER A N 1
ATOM 4892 C CA . SER A 1 619 ? 48.298 -28.276 -9.673 1.00 85.83 619 SER A CA 1
ATOM 4893 C C . SER A 1 619 ? 48.908 -27.352 -8.628 1.00 83.74 619 SER A C 1
ATOM 4894 O O . SER A 1 619 ? 49.853 -26.615 -8.928 1.00 86.48 619 SER A O 1
ATOM 4897 N N . LEU A 1 620 ? 48.378 -27.398 -7.410 1.00 82.27 620 LEU A N 1
ATOM 4898 C CA . LEU A 1 620 ? 48.926 -26.626 -6.302 1.00 81.23 620 LEU A CA 1
ATOM 4899 C C . LEU A 1 620 ? 50.026 -27.441 -5.635 1.00 81.37 620 LEU A C 1
ATOM 4900 O O . LEU A 1 620 ? 49.769 -28.534 -5.120 1.00 80.87 620 LEU A O 1
ATOM 4905 N N . GLU A 1 621 ? 51.248 -26.914 -5.652 1.00 81.61 621 GLU A N 1
ATOM 4906 C CA . GLU A 1 621 ? 52.378 -27.623 -5.086 1.00 81.04 621 GLU A CA 1
ATOM 4907 C C . GLU A 1 621 ? 52.251 -27.709 -3.565 1.00 80.79 621 GLU A C 1
ATOM 4908 O O . GLU A 1 621 ? 51.549 -26.907 -2.945 1.00 80.78 621 GLU A O 1
ATOM 4914 N N . PRO A 1 622 ? 52.912 -28.693 -2.944 1.00 80.27 622 PRO A N 1
ATOM 4915 C CA . PRO A 1 622 ? 52.817 -28.824 -1.479 1.00 79.83 622 PRO A CA 1
ATOM 4916 C C . PRO A 1 622 ? 53.229 -27.572 -0.725 1.00 82.14 622 PRO A C 1
ATOM 4917 O O . PRO A 1 622 ? 52.641 -27.270 0.321 1.00 82.60 622 PRO A O 1
ATOM 4921 N N . ASP A 1 623 ? 54.218 -26.826 -1.224 1.00 83.81 623 ASP A N 1
ATOM 4922 C CA . ASP A 1 623 ? 54.630 -25.609 -0.534 1.00 85.13 623 ASP A CA 1
ATOM 4923 C C . ASP A 1 623 ? 53.581 -24.513 -0.651 1.00 83.79 623 ASP A C 1
ATOM 4924 O O . ASP A 1 623 ? 53.474 -23.664 0.241 1.00 84.09 623 ASP A O 1
ATOM 4929 N N . LEU A 1 624 ? 52.800 -24.509 -1.735 1.00 81.91 624 LEU A N 1
ATOM 4930 C CA . LEU A 1 624 ? 51.727 -23.528 -1.854 1.00 81.55 624 LEU A CA 1
ATOM 4931 C C . LEU A 1 624 ? 50.548 -23.896 -0.961 1.00 81.44 624 LEU A C 1
ATOM 4932 O O . LEU A 1 624 ? 49.897 -23.016 -0.387 1.00 80.79 624 LEU A O 1
ATOM 4937 N N . CYS A 1 625 ? 50.255 -25.194 -0.837 1.00 81.27 625 CYS A N 1
ATOM 4938 C CA . CYS A 1 625 ? 49.216 -25.634 0.089 1.00 79.77 625 CYS A CA 1
ATOM 4939 C C . CYS A 1 625 ? 49.619 -25.364 1.532 1.00 80.58 625 CYS A C 1
ATOM 4940 O O . CYS A 1 625 ? 48.779 -24.988 2.357 1.00 78.73 625 CYS A O 1
ATOM 4943 N N . GLU A 1 626 ? 50.902 -25.551 1.853 1.00 82.16 626 GLU A N 1
ATOM 4944 C CA . GLU A 1 626 ? 51.379 -25.276 3.204 1.00 82.96 626 GLU A CA 1
ATOM 4945 C C . GLU A 1 626 ? 51.261 -23.793 3.534 1.00 81.95 626 GLU A C 1
ATOM 4946 O O . GLU A 1 626 ? 50.943 -23.423 4.670 1.00 80.91 626 GLU A O 1
ATOM 4952 N N . GLU A 1 627 ? 51.510 -22.928 2.548 1.00 81.47 627 GLU A N 1
ATOM 4953 C CA . GLU A 1 627 ? 51.310 -21.499 2.749 1.00 80.73 627 GLU A CA 1
ATOM 4954 C C . GLU A 1 627 ? 49.830 -21.152 2.849 1.00 79.54 627 GLU A C 1
ATOM 4955 O O . GLU A 1 627 ? 49.459 -20.222 3.573 1.00 78.20 627 GLU A O 1
ATOM 4961 N N . ALA A 1 628 ? 48.973 -21.895 2.144 1.00 79.48 628 ALA A N 1
ATOM 4962 C CA . ALA A 1 628 ? 47.547 -21.585 2.139 1.00 78.21 628 ALA A CA 1
ATOM 4963 C C . ALA A 1 628 ? 46.896 -21.949 3.468 1.00 76.87 628 ALA A C 1
ATOM 4964 O O . ALA A 1 628 ? 46.193 -21.129 4.070 1.00 76.16 628 ALA A O 1
ATOM 4966 N N . VAL A 1 629 ? 47.123 -23.176 3.946 1.00 76.97 629 VAL A N 1
ATOM 4967 C CA . VAL A 1 629 ? 46.493 -23.634 5.180 1.00 75.97 629 VAL A CA 1
ATOM 4968 C C . VAL A 1 629 ? 46.885 -22.772 6.371 1.00 76.48 629 VAL A C 1
ATOM 4969 O O . VAL A 1 629 ? 46.159 -22.732 7.371 1.00 76.28 629 VAL A O 1
ATOM 4973 N N . HIS A 1 630 ? 48.018 -22.073 6.293 1.00 77.01 630 HIS A N 1
ATOM 4974 C CA . HIS A 1 630 ? 48.412 -21.139 7.340 1.00 76.81 630 HIS A CA 1
ATOM 4975 C C . HIS A 1 630 ? 47.883 -19.732 7.087 1.00 76.33 630 HIS A C 1
ATOM 4976 O O . HIS A 1 630 ? 47.462 -19.053 8.030 1.00 76.19 630 HIS A O 1
ATOM 4983 N N . LYS A 1 631 ? 47.896 -19.277 5.830 1.00 76.78 631 LYS A N 1
ATOM 4984 C CA . LYS A 1 631 ? 47.375 -17.948 5.523 1.00 76.60 631 LYS A CA 1
ATOM 4985 C C . LYS A 1 631 ? 45.875 -17.867 5.775 1.00 75.84 631 LYS A C 1
ATOM 4986 O O . LYS A 1 631 ? 45.381 -16.855 6.287 1.00 76.44 631 LYS A O 1
ATOM 4992 N N . PHE A 1 632 ? 45.133 -18.920 5.423 1.00 75.34 632 PHE A N 1
ATOM 4993 C CA . PHE A 1 632 ? 43.697 -18.925 5.672 1.00 74.84 632 PHE A CA 1
ATOM 4994 C C . PHE A 1 632 ? 43.366 -19.035 7.155 1.00 75.01 632 PHE A C 1
ATOM 4995 O O . PHE A 1 632 ? 42.227 -18.754 7.544 1.00 74.22 632 PHE A O 1
ATOM 5003 N N . GLY A 1 633 ? 44.327 -19.432 7.985 1.00 74.80 633 GLY A N 1
ATOM 5004 C CA . GLY A 1 633 ? 44.102 -19.522 9.413 1.00 74.12 633 GLY A CA 1
ATOM 5005 C C . GLY A 1 633 ? 43.527 -20.834 9.890 1.00 73.89 633 GLY A C 1
ATOM 5006 O O . GLY A 1 633 ? 42.845 -20.860 10.922 1.00 73.63 633 GLY A O 1
ATOM 5007 N N . PHE A 1 634 ? 43.781 -21.930 9.176 1.00 73.77 634 PHE A N 1
ATOM 5008 C CA . PHE A 1 634 ? 43.235 -23.231 9.544 1.00 73.85 634 PHE A CA 1
ATOM 5009 C C . PHE A 1 634 ? 44.131 -23.975 10.531 1.00 75.81 634 PHE A C 1
ATOM 5010 O O . PHE A 1 634 ? 43.644 -24.507 11.532 1.00 75.21 634 PHE A O 1
ATOM 5018 N N . VAL A 1 635 ? 45.433 -24.019 10.265 1.00 78.35 635 VAL A N 1
ATOM 5019 C CA . VAL A 1 635 ? 46.359 -24.794 11.085 1.00 81.45 635 VAL A CA 1
ATOM 5020 C C . VAL A 1 635 ? 46.719 -24.000 12.334 1.00 83.26 635 VAL A C 1
ATOM 5021 O O . VAL A 1 635 ? 47.022 -22.803 12.261 1.00 83.53 635 VAL A O 1
ATOM 5025 N N . LYS A 1 636 ? 46.684 -24.665 13.486 1.00 83.97 636 LYS A N 1
ATOM 5026 C CA . LYS A 1 636 ? 47.121 -24.056 14.737 1.00 87.50 636 LYS A CA 1
ATOM 5027 C C . LYS A 1 636 ? 48.642 -23.948 14.771 1.00 101.64 636 LYS A C 1
ATOM 5028 O O . LYS A 1 636 ? 49.205 -22.864 14.616 1.00 98.71 636 LYS A O 1
#

Organism: NCBI:txid120086

Nearest PDB structures (foldseek):
  9fej-assembly1_A  TM=1.002E+00  e=0.000E+00  Pseudomonas phage phi8
  4a8k-assembly1_A  TM=8.501E-01  e=5.611E-27  Cystovirus phi6
  4a8q-assembly2_B  TM=8.465E-01  e=2.670E-26  Cystovirus phi6
  1wac-assembly1_A  TM=8.662E-01  e=2.148E-24  Cystovirus phi6
  4a8q-assembly3_C  TM=8.200E-01  e=1.140E-24  Cystovirus phi6

GO terms:
  GO:0003968 RNA-directed RNA polymerase activity (F, IDA)

InterPro domains:
  IPR007096 RNA-directed RNA polymerase, catalytic domain, bacteriophage [PS50522] (308-479)
  IPR016406 Cystovirus, RNA-directed RNA polymerase [PIRSF004131] (1-635)
  IPR043502 DNA/RNA polymerase superfamily [SSF56672] (23-634)

B-factor: mean 79.47, std 11.63, range [56.91, 136.91]

Secondary structure (DSSP, 8-state):
--EEE-SS-----HHHHHHHHHSPPSS-HHHHHHHHHHHHHSSHHHHH--------EEEEEE-SS-EEEEETT-HHHHHHHHHHHHHTTT--PPPEETTEE-SS--SS-TTGGGEEEEEE-BSPPPP-GGGSS---SPPPHHHHHHHHHHHHHHTS------EEE-TTS---SSS----HHHHHHHHHHHHHHTHHHHHHHHTT-HHHHHHHSSS---BEEEEEEE---TT----EE-SSS-EESS-B----HHHHTT--S-EEEEEEEEEE--HHHHHHHHHHHHHHHHHHHHHTHHHH--SSHHHHHHHHHHH-EE--EEEETTTTT--HHHHHHHHHH-TTB-HHHHHHHHHHHTPPEEEE--STT---EEEE--SS------TTSTTHHHHHHHHHHHHHHHHHHHHTSS--S-HHHHHHHHHHHHTT--SSEEEEE-SSEEEEEESSHHHHHHHHHHHHT-SSSEEEE-SS-EETTEEEEESSTTSPEEEEE-HHHHHHHHHS-SS-TTSSS-TTHHHHHHHHHHHGGGSTTHHHHHHHHHHHHHHHHSS-HHHHHHHHHHHHHHHTTT--PPPGGGS-HHHHHHHH-GGGTTTTS-GGGS-HHHHHHH--EEE-HHHHHHHHHHTT-B-

Foldseek 3Di:
DQWFWQELRFAFDPVQVVVLVPFDFLADPLQVVLASVQCCVPCVDVQQDFPQKAWFFFFWFDDPVDIDTDTLLDPLLLVLLLQLLVLQQVDAAADADQFFGAFFLALGTLQLSLARLIFAWPQQFDDRFAQFQALQDDDDPLLLLLLLLLLQLLQVDFFFDKDFDFLVDFQAPDDTDSDQVVLVVVVVVLLVCFQVNLLCLLVSNQNSVCVPSRHGWAKEKDKDWAGDGPPDFDWHAFLSGHTDGGTAFDDDCSRCVPPPDHTYIRIDIAMATHNSLQVLVLRGSQRSNVVSCVLLVLAAADQDQVSVLVNQVLQPDKFKKFWDCQQRNNHPVSVLSSLVSNPFWDPSQSSSLLQRQAGWYWGFHRHGPDNTTIIRSHRDTTRGQHLNHSCSQVSLSSSVVSLLLVLCCVVVVQPDDDSVVSSVVSSCQSNVVDSAWHWHDQRRIIMIGGNDPVSVVSSVVSSCPDSSIHMDTDSSCAGPQWGWYDHDPPGGIGTAGHPSVLVCCNRSNNHYDCDLQQLPNLVLNLCSLVRCPPRSNNVVSQVSQQVSCCVSPVAGSNRSSVSCNVVSCVSLVNDDDPDCVPAGVQQSVCNSGVCCCSGHNPLVNHDPVSSCVRGVHMQRSVNSVSSCVSNRTGD